Protein AF-A0AAD2CBR3-F1 (afdb_monomer_lite)

Secondary structure (DSSP, 8-state):
----------------------------------------------------------TT-TTTHHHHHHHHHHHHHHHHHHHHHHHHHHHHHHHHHHHHHHHHHHHHHHTPPPS---GGGS-TTT--HHHHHHHHHHHHHHHHHHHHHHHHHHHHHTTSPPPPGGG---TT----HHHHHHHHHHHHHHHHHHHHHHHHHHT-SSGGGS-TTT--HHHHHHHHHHHHHHHHHHHHHHHHHHHHHHTSPPPGGGS-SHHHHHHHHHHHHHHHHHHHHHHHHHSTT-----GGGSSS--HHHHHHHHHHHHHHHHHHHHHHHHHHHHHHHHHT-HHHH-TTSHHHHHHHHHHHHHHHHHHHHHHHHHHHHHHHS-S--HHHHHHHHHHHHHHTT-

pLDDT: mean 79.23, std 19.66, range [30.09, 97.0]

Foldseek 3Di:
DDDDDDDDDDDDDDDDDDDDDDDDDDDDDDDDDDDDPDDDDDDPDPDPDDDDDDDDDDPPPVVVVVVVLVQLVVLLVVLVVLLVVLVVVVVVVVVVVVVQVVQCVVCVVVVHHRLADDLLRPPPVNRFPVNVVCVVVVVLVVLVSVLSNLLSVVCNVVSRDHDDQLNSADPVRDRTPRNVVVCVVVVLVVLVVQLVVVCVVVVPPALLVDDPVSRHPRNVVVVVVVVLVVQVVVQVVVQVVVCVVVVHRDDSLVTDGPNNVVVVLVVLVVVLVVQLVVVCVVPPPNDDQDQLRGPDRTPVNVVVVVVVVSVVSVVVVVVVNVSSVVSSCVVPPCLVVPCPDPNNVVVVVVCCVVVVVVVVVVVVVVVVVVVPPDDDDVVVVVVVVVVVVVVVVD

Radius of gyration: 37.76 Å; chains: 1; bounding box: 101×83×114 Å

Structure (mmCIF, N/CA/C/O backbone):
data_AF-A0AAD2CBR3-F1
#
_entry.id   AF-A0AAD2CBR3-F1
#
loop_
_atom_site.group_PDB
_atom_site.id
_atom_site.type_symbol
_atom_site.label_atom_id
_atom_site.label_alt_id
_atom_site.label_comp_id
_atom_site.label_asym_id
_atom_site.label_entity_id
_atom_site.label_seq_id
_atom_site.pdbx_PDB_ins_code
_atom_site.Cartn_x
_atom_site.Cartn_y
_atom_site.Cartn_z
_atom_site.occupancy
_atom_site.B_iso_or_equiv
_atom_site.auth_seq_id
_atom_site.auth_comp_id
_atom_site.auth_asym_id
_atom_site.auth_atom_id
_atom_site.pdbx_PDB_model_num
ATOM 1 N N . MET A 1 1 ? 4.628 44.959 -31.482 1.00 37.91 1 MET A N 1
ATOM 2 C CA . MET A 1 1 ? 3.625 44.493 -30.502 1.00 37.91 1 MET A CA 1
ATOM 3 C C . MET A 1 1 ? 2.882 43.326 -31.123 1.00 37.91 1 MET A C 1
ATOM 5 O O . MET A 1 1 ? 2.024 43.542 -31.965 1.00 37.91 1 MET A O 1
ATOM 9 N N . GLN A 1 2 ? 3.308 42.104 -30.813 1.00 30.97 2 GLN A N 1
ATOM 10 C CA . GLN A 1 2 ? 2.724 40.869 -31.336 1.00 30.97 2 GLN A CA 1
ATOM 11 C C . GLN A 1 2 ? 2.149 40.081 -30.161 1.00 30.97 2 GLN A C 1
ATOM 13 O O . GLN A 1 2 ? 2.831 39.859 -29.163 1.00 30.97 2 GLN A O 1
ATOM 18 N N . LEU A 1 3 ? 0.871 39.740 -30.289 1.00 39.03 3 LEU A N 1
ATOM 19 C CA . LEU A 1 3 ? 0.086 38.937 -29.362 1.00 39.03 3 LEU A CA 1
ATOM 20 C C . LEU A 1 3 ? 0.432 37.456 -29.569 1.00 39.03 3 LEU A C 1
ATOM 22 O O . LEU A 1 3 ? 0.410 36.981 -30.704 1.00 39.03 3 LEU A O 1
ATOM 26 N N . LEU A 1 4 ? 0.707 36.733 -28.483 1.00 37.62 4 LEU A N 1
ATOM 27 C CA . LEU A 1 4 ? 0.728 35.269 -28.463 1.00 37.62 4 LEU A CA 1
ATOM 28 C C . LEU A 1 4 ? -0.470 34.752 -27.648 1.00 37.62 4 LEU A C 1
ATOM 30 O O . LEU A 1 4 ? -0.768 35.324 -26.596 1.00 37.62 4 LEU A O 1
ATOM 34 N N . PRO A 1 5 ? -1.164 33.697 -28.114 1.00 46.84 5 PRO A N 1
ATOM 35 C CA . PRO A 1 5 ? -2.354 33.178 -27.459 1.00 46.84 5 PRO A CA 1
ATOM 36 C C . PRO A 1 5 ? -2.032 32.161 -26.356 1.00 46.84 5 PRO A C 1
ATOM 38 O O . PRO A 1 5 ? -1.174 31.291 -26.491 1.00 46.84 5 PRO A O 1
ATOM 41 N N . TYR A 1 6 ? -2.813 32.261 -25.283 1.00 41.56 6 TYR A N 1
ATOM 42 C CA . TYR A 1 6 ? -2.994 31.263 -24.237 1.00 41.56 6 TYR A CA 1
ATOM 43 C C . TYR A 1 6 ? -3.746 30.032 -24.774 1.00 41.56 6 TYR A C 1
ATOM 45 O O . TYR A 1 6 ? -4.884 30.149 -25.214 1.00 41.56 6 TYR A O 1
ATOM 53 N N . SER A 1 7 ? -3.139 28.849 -24.685 1.00 35.38 7 SER A N 1
ATOM 54 C CA . SER A 1 7 ? -3.781 27.545 -24.417 1.00 35.38 7 SER A CA 1
ATOM 55 C C . SER A 1 7 ? -2.630 26.543 -24.246 1.00 35.38 7 SER A C 1
ATOM 57 O O . SER A 1 7 ? -1.682 26.559 -25.019 1.00 35.38 7 SER A O 1
ATOM 59 N N . ILE A 1 8 ? -2.527 25.764 -23.174 1.00 31.88 8 ILE A N 1
ATOM 60 C CA . ILE A 1 8 ? -3.244 24.508 -22.955 1.00 31.88 8 ILE A CA 1
ATOM 61 C C . ILE A 1 8 ? -3.096 24.188 -21.459 1.00 31.88 8 ILE A C 1
ATOM 63 O O . ILE A 1 8 ? -1.994 23.950 -20.967 1.00 31.88 8 ILE A O 1
ATOM 67 N N . VAL A 1 9 ? -4.215 24.176 -20.737 1.00 33.16 9 VAL A N 1
ATOM 68 C CA . VAL A 1 9 ? -4.316 23.602 -19.393 1.00 33.16 9 VAL A CA 1
ATOM 69 C C . VAL A 1 9 ? -4.487 22.096 -19.579 1.00 33.16 9 VAL A C 1
ATOM 71 O O . VAL A 1 9 ? -5.528 21.644 -20.050 1.00 33.16 9 VAL A O 1
ATOM 74 N N . ARG A 1 10 ? -3.447 21.314 -19.271 1.00 35.28 10 ARG A N 1
ATOM 75 C CA . ARG A 1 10 ? -3.539 19.851 -19.188 1.00 35.28 10 ARG A CA 1
ATOM 76 C C . ARG A 1 10 ? -4.045 19.465 -17.803 1.00 35.28 10 ARG A C 1
ATOM 78 O O . ARG A 1 10 ? -3.357 19.655 -16.806 1.00 35.28 10 ARG A O 1
ATOM 85 N N . THR A 1 11 ? -5.242 18.901 -17.776 1.00 35.56 11 THR A N 1
ATOM 86 C CA . THR A 1 11 ? -5.779 18.092 -16.687 1.00 35.56 11 THR A CA 1
ATOM 87 C C . THR A 1 11 ? -5.004 16.771 -16.615 1.00 35.56 11 THR A C 1
ATOM 89 O O . THR A 1 11 ? -4.927 16.029 -17.592 1.00 35.56 11 THR A O 1
ATOM 92 N N . LEU A 1 12 ? -4.399 16.482 -15.463 1.00 34.00 12 LEU A N 1
ATOM 93 C CA . LEU A 1 12 ? -3.826 15.176 -15.128 1.00 34.00 12 LEU A CA 1
ATOM 94 C C . LEU A 1 12 ? -4.754 14.497 -14.110 1.00 34.00 12 LEU A C 1
ATOM 96 O O . LEU A 1 12 ? -5.043 15.111 -13.081 1.00 34.00 12 LEU A O 1
ATOM 100 N N . PRO A 1 13 ? -5.229 13.264 -14.353 1.00 42.28 13 PRO A N 1
ATOM 101 C CA . PRO A 1 13 ? -5.918 12.497 -13.330 1.00 42.28 13 PRO A CA 1
ATOM 102 C C . PRO A 1 13 ? -4.909 11.932 -12.321 1.00 42.28 13 PRO A C 1
ATOM 104 O O . PRO A 1 13 ? -3.891 11.343 -12.686 1.00 42.28 13 PRO A O 1
ATOM 107 N N . LEU A 1 14 ? -5.227 12.118 -11.040 1.00 36.12 14 LEU A N 1
ATOM 108 C CA . LEU A 1 14 ? -4.605 11.471 -9.887 1.00 36.12 14 LEU A CA 1
ATOM 109 C C . LEU A 1 14 ? -4.798 9.949 -9.989 1.00 36.12 14 LEU A C 1
ATOM 111 O O . LEU A 1 14 ? -5.844 9.422 -9.618 1.00 36.12 14 LEU A O 1
ATOM 115 N N . LEU A 1 15 ? -3.792 9.243 -10.503 1.00 34.25 15 LEU A N 1
ATOM 116 C CA . LEU A 1 15 ? -3.688 7.789 -10.403 1.00 34.25 15 LEU A CA 1
ATOM 117 C C . LEU A 1 15 ? -2.983 7.439 -9.091 1.00 34.25 15 LEU A C 1
ATOM 119 O O . LEU A 1 15 ? -1.818 7.774 -8.880 1.00 34.25 15 LEU A O 1
ATOM 123 N N . GLY A 1 16 ? -3.740 6.799 -8.200 1.00 30.86 16 GLY A N 1
ATOM 124 C CA . GLY A 1 16 ? -3.269 6.279 -6.926 1.00 30.86 16 GLY A CA 1
ATOM 125 C C . GLY A 1 16 ? -2.143 5.265 -7.112 1.00 30.86 16 GLY A C 1
ATOM 126 O O . GLY A 1 16 ? -2.233 4.334 -7.911 1.00 30.86 16 GLY A O 1
ATOM 127 N N . VAL A 1 17 ? -1.077 5.465 -6.347 1.00 32.50 17 VAL A N 1
ATOM 128 C CA . VAL A 1 17 ? 0.076 4.574 -6.249 1.00 32.50 17 VAL A CA 1
ATOM 129 C C . VAL A 1 17 ? -0.346 3.320 -5.480 1.00 32.50 17 VAL A C 1
ATOM 131 O O . VAL A 1 17 ? -0.472 3.342 -4.259 1.00 32.50 17 VAL A O 1
ATOM 134 N N . VAL A 1 18 ? -0.565 2.216 -6.196 1.00 34.53 18 VAL A N 1
ATOM 135 C CA . VAL A 1 18 ? -0.628 0.872 -5.610 1.00 34.53 18 VAL A CA 1
ATOM 136 C C . VAL A 1 18 ? 0.806 0.354 -5.508 1.00 34.53 18 VAL A C 1
ATOM 138 O O . VAL A 1 18 ? 1.436 0.026 -6.511 1.00 34.53 18 VAL A O 1
ATOM 141 N N . CYS A 1 19 ? 1.339 0.309 -4.288 1.00 30.09 19 CYS A N 1
ATOM 142 C CA . CYS A 1 19 ? 2.607 -0.344 -3.972 1.00 30.09 19 CYS A CA 1
ATOM 143 C C . CYS A 1 19 ? 2.519 -1.852 -4.261 1.00 30.09 19 CYS A C 1
ATOM 145 O O . CYS A 1 19 ? 1.949 -2.603 -3.473 1.00 30.09 19 CYS A O 1
ATOM 147 N N . THR A 1 20 ? 3.129 -2.318 -5.350 1.00 34.66 20 THR A N 1
ATOM 148 C CA . THR A 1 20 ? 3.431 -3.742 -5.544 1.00 34.66 20 THR A CA 1
ATOM 149 C C . THR A 1 20 ? 4.800 -4.057 -4.951 1.00 34.66 20 THR A C 1
ATOM 151 O O . THR A 1 20 ? 5.828 -3.575 -5.430 1.00 34.66 20 THR A O 1
ATOM 154 N N . ALA A 1 21 ? 4.808 -4.869 -3.895 1.00 35.34 21 ALA A N 1
ATOM 155 C CA . ALA A 1 21 ? 6.010 -5.435 -3.306 1.00 35.34 21 ALA A CA 1
ATOM 156 C C . ALA A 1 21 ? 6.720 -6.368 -4.304 1.00 35.34 21 ALA A C 1
ATOM 158 O O . ALA A 1 21 ? 6.111 -7.253 -4.903 1.00 35.34 21 ALA A O 1
ATOM 159 N N . PHE A 1 22 ? 8.027 -6.161 -4.451 1.00 31.77 22 PHE A N 1
ATOM 160 C CA . PHE A 1 22 ? 8.951 -7.026 -5.174 1.00 31.77 22 PHE A CA 1
ATOM 161 C C . PHE A 1 22 ? 8.968 -8.437 -4.563 1.00 31.77 22 PHE A C 1
ATOM 163 O O . PHE A 1 22 ? 9.294 -8.605 -3.387 1.00 31.77 22 PHE A O 1
ATOM 170 N N . HIS A 1 23 ? 8.710 -9.456 -5.383 1.00 35.72 23 HIS A N 1
ATOM 171 C CA . HIS A 1 23 ? 9.095 -10.835 -5.092 1.00 35.72 23 HIS A CA 1
ATOM 172 C C . HIS A 1 23 ? 9.906 -11.377 -6.270 1.00 35.72 23 HIS A C 1
ATOM 174 O O . HIS A 1 23 ? 9.443 -11.418 -7.407 1.00 35.72 23 HIS A O 1
ATOM 180 N N . ASN A 1 24 ? 11.154 -11.728 -5.982 1.00 41.31 24 ASN A N 1
ATOM 181 C CA . ASN A 1 24 ? 12.119 -12.318 -6.898 1.00 41.31 24 ASN A CA 1
ATOM 182 C C . ASN A 1 24 ? 12.031 -13.848 -6.783 1.00 41.31 24 ASN A C 1
ATOM 184 O O . ASN A 1 24 ? 12.126 -14.345 -5.660 1.00 41.31 24 ASN A O 1
ATOM 188 N N . PRO A 1 25 ? 11.929 -14.601 -7.892 1.00 46.56 25 PRO A N 1
ATOM 189 C CA . PRO A 1 25 ? 12.346 -15.990 -7.872 1.00 46.56 25 PRO A CA 1
ATOM 190 C C . PRO A 1 25 ? 13.328 -16.280 -9.012 1.00 46.56 25 PRO A C 1
ATOM 192 O O . PRO A 1 25 ? 12.953 -16.440 -10.172 1.00 46.56 25 PRO A O 1
ATOM 195 N N . GLN A 1 26 ? 14.599 -16.444 -8.656 1.00 40.50 26 GLN A N 1
ATOM 196 C CA . GLN A 1 26 ? 15.466 -17.383 -9.355 1.00 40.50 26 GLN A CA 1
ATOM 197 C C . GLN A 1 26 ? 15.558 -18.636 -8.495 1.00 40.50 26 GLN A C 1
ATOM 199 O O . GLN A 1 26 ? 16.113 -18.569 -7.409 1.00 40.50 26 GLN A O 1
ATOM 204 N N . HIS A 1 27 ? 14.991 -19.745 -8.966 1.00 36.53 27 HIS A N 1
ATOM 205 C CA . HIS A 1 27 ? 15.589 -21.080 -8.894 1.00 36.53 27 HIS A CA 1
ATOM 206 C C . HIS A 1 27 ? 14.714 -22.062 -9.685 1.00 36.53 27 HIS A C 1
ATOM 208 O O . HIS A 1 27 ? 13.575 -22.351 -9.329 1.00 36.53 27 HIS A O 1
ATOM 214 N N . HIS A 1 28 ? 15.272 -22.565 -10.787 1.00 37.56 28 HIS A N 1
ATOM 215 C CA . HIS A 1 28 ? 14.756 -23.718 -11.511 1.00 37.56 28 HIS A CA 1
ATOM 216 C C . HIS A 1 28 ? 14.925 -24.982 -10.660 1.00 37.56 28 HIS A C 1
ATOM 218 O O . HIS A 1 28 ? 16.032 -25.298 -10.229 1.00 37.56 28 HIS A O 1
ATOM 224 N N . GLY A 1 29 ? 13.837 -25.726 -10.482 1.00 30.75 29 GLY A N 1
ATOM 225 C CA . GLY A 1 29 ? 13.827 -27.069 -9.916 1.00 30.75 29 GLY A CA 1
ATOM 226 C C . GLY A 1 29 ? 12.632 -27.830 -10.472 1.00 30.75 29 GLY A C 1
ATOM 227 O O . GLY A 1 29 ? 11.498 -27.593 -10.072 1.00 30.75 29 GLY A O 1
ATOM 228 N N . ILE A 1 30 ? 12.903 -28.687 -11.452 1.00 41.38 30 ILE A N 1
ATOM 229 C CA . ILE A 1 30 ? 11.957 -29.600 -12.094 1.00 41.38 30 ILE A CA 1
ATOM 230 C C . ILE A 1 30 ? 11.392 -30.539 -11.021 1.00 41.38 30 ILE A C 1
ATOM 232 O O . ILE A 1 30 ? 12.150 -31.323 -10.457 1.00 41.38 30 ILE A O 1
ATOM 236 N N . TYR A 1 31 ? 10.078 -30.500 -10.781 1.00 35.56 31 TYR A N 1
ATOM 237 C CA . TYR A 1 31 ? 9.376 -31.586 -10.102 1.00 35.56 31 TYR A CA 1
ATOM 238 C C . TYR A 1 31 ? 8.116 -31.998 -10.855 1.00 35.56 31 TYR A C 1
ATOM 240 O O . TYR A 1 31 ? 7.362 -31.198 -11.404 1.00 35.56 31 TYR A O 1
ATOM 248 N N . HIS A 1 32 ? 7.993 -33.314 -10.884 1.00 32.28 32 HIS A N 1
A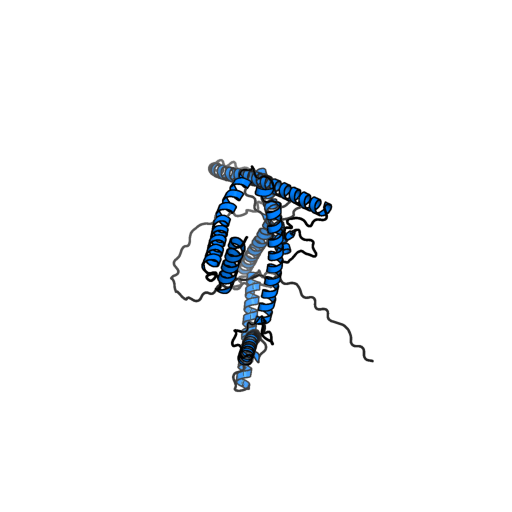TOM 249 C CA . HIS A 1 32 ? 7.022 -34.169 -11.527 1.00 32.28 32 HIS A CA 1
ATOM 250 C C . HIS A 1 32 ? 5.579 -33.769 -11.190 1.00 32.28 32 HIS A C 1
ATOM 252 O O . HIS A 1 32 ? 5.210 -33.663 -10.023 1.00 32.28 32 HIS A O 1
ATOM 258 N N . VAL A 1 33 ? 4.747 -33.611 -12.220 1.00 36.34 33 VAL A N 1
ATOM 259 C CA . VAL A 1 33 ? 3.290 -33.546 -12.077 1.00 36.34 33 VAL A CA 1
ATOM 260 C C . VAL A 1 33 ? 2.805 -34.961 -11.758 1.00 36.34 33 VAL A C 1
ATOM 262 O O . VAL A 1 33 ? 3.005 -35.881 -12.552 1.00 36.34 33 VAL A O 1
ATOM 265 N N . GLN A 1 34 ? 2.201 -35.140 -10.587 1.00 35.31 34 GLN A N 1
ATOM 266 C CA . GLN A 1 34 ? 1.338 -36.274 -10.280 1.00 35.31 34 GLN A CA 1
ATOM 267 C C . GLN A 1 34 ? 0.008 -35.745 -9.750 1.00 35.31 34 GLN A C 1
ATOM 269 O O . GLN A 1 34 ? -0.054 -34.778 -8.992 1.00 35.31 34 GLN A O 1
ATOM 274 N N . GLU A 1 35 ? -1.048 -36.371 -10.251 1.00 41.59 35 GLU A N 1
ATOM 275 C CA . GLU A 1 35 ? -2.450 -36.050 -10.059 1.00 41.59 35 GLU A CA 1
ATOM 276 C C . GLU A 1 35 ? -2.852 -35.993 -8.585 1.00 41.59 35 GLU A C 1
ATOM 278 O O . GLU A 1 35 ? -2.696 -36.969 -7.857 1.00 41.59 35 GLU A O 1
ATOM 283 N N . ILE A 1 36 ? -3.523 -34.910 -8.187 1.00 35.94 36 ILE A N 1
ATOM 284 C CA . ILE A 1 36 ? -4.562 -34.973 -7.155 1.00 35.94 36 ILE A CA 1
ATOM 285 C C . ILE A 1 36 ? -5.790 -34.243 -7.697 1.00 35.94 36 ILE A C 1
ATOM 287 O O . ILE A 1 36 ? -6.058 -33.078 -7.418 1.00 35.94 36 ILE A O 1
ATOM 291 N N . SER A 1 37 ? -6.535 -34.969 -8.526 1.00 35.78 37 SER A N 1
ATOM 292 C CA . SER A 1 37 ? -7.955 -34.720 -8.738 1.00 35.78 37 SER A CA 1
ATOM 293 C C . SER A 1 37 ? -8.704 -35.382 -7.587 1.00 35.78 37 SER A C 1
ATOM 295 O O . SER A 1 37 ? -8.574 -36.594 -7.432 1.00 35.78 37 SER A O 1
ATOM 297 N N . ARG A 1 38 ? -9.485 -34.592 -6.834 1.00 37.72 38 ARG A N 1
ATOM 298 C CA . ARG A 1 38 ? -10.633 -34.941 -5.959 1.00 37.72 38 ARG A CA 1
ATOM 299 C C . ARG A 1 38 ? -10.531 -34.212 -4.620 1.00 37.72 38 ARG A C 1
ATOM 301 O O . ARG A 1 38 ? -9.840 -34.672 -3.727 1.00 37.72 38 ARG A O 1
ATOM 308 N N . LEU A 1 39 ? -11.291 -33.124 -4.491 1.00 32.59 39 LEU A N 1
ATOM 309 C CA . LEU A 1 39 ? -12.089 -32.791 -3.304 1.00 32.59 39 LEU A CA 1
ATOM 310 C C . LEU A 1 39 ? -13.099 -31.700 -3.699 1.00 32.59 39 LEU A C 1
ATOM 312 O O . LEU A 1 39 ? -12.848 -30.503 -3.651 1.00 32.59 39 LEU A O 1
ATOM 316 N N . THR A 1 40 ? -14.214 -32.199 -4.225 1.00 34.09 40 THR A N 1
ATOM 317 C CA . THR A 1 40 ? -15.594 -31.723 -4.060 1.00 34.09 40 THR A CA 1
ATOM 318 C C . THR A 1 40 ? -15.800 -30.366 -3.370 1.00 34.09 40 THR A C 1
ATOM 320 O O . THR A 1 40 ? -15.773 -30.267 -2.144 1.00 34.09 40 THR A O 1
ATOM 323 N N . SER A 1 41 ? -16.162 -29.355 -4.156 1.00 34.62 41 SER A N 1
ATOM 324 C CA . SER A 1 41 ? -17.040 -28.269 -3.719 1.00 34.62 41 SER A CA 1
ATOM 325 C C . SER A 1 41 ? -18.504 -28.712 -3.882 1.00 34.62 41 SER A C 1
ATOM 327 O O . SER A 1 41 ? -18.844 -29.291 -4.918 1.00 34.62 41 SER A O 1
ATOM 329 N N . PRO A 1 42 ? -19.401 -28.474 -2.907 1.00 41.31 42 PRO A N 1
ATOM 330 C CA . PRO A 1 42 ? -20.825 -28.632 -3.146 1.00 41.31 42 PRO A CA 1
ATOM 331 C C . PRO A 1 42 ? -21.302 -27.462 -4.012 1.00 41.31 42 PRO A C 1
ATOM 333 O O . PRO A 1 42 ? -21.298 -26.301 -3.608 1.00 41.31 42 PRO A O 1
ATOM 336 N N . THR A 1 43 ? -21.687 -27.786 -5.240 1.00 33.66 43 THR A N 1
ATOM 337 C CA . THR A 1 43 ? -22.437 -26.920 -6.142 1.00 33.66 43 THR A CA 1
ATOM 338 C C . THR A 1 43 ? -23.815 -26.637 -5.550 1.00 33.66 43 THR A C 1
ATOM 340 O O . THR A 1 43 ? -24.715 -27.466 -5.656 1.00 33.66 43 THR A O 1
ATOM 343 N N . THR A 1 44 ? -24.007 -25.453 -4.976 1.00 36.62 44 THR A N 1
ATOM 344 C CA . THR A 1 44 ? -25.346 -24.878 -4.816 1.00 36.62 44 THR A CA 1
ATOM 345 C C . THR A 1 44 ? -25.739 -24.273 -6.161 1.00 36.62 44 THR A C 1
ATOM 347 O O . THR A 1 44 ? -25.410 -23.131 -6.478 1.00 36.62 44 THR A O 1
ATOM 350 N N . SER A 1 45 ? -26.369 -25.078 -7.013 1.00 34.47 45 SER A N 1
ATOM 351 C CA . SER A 1 45 ? -27.028 -24.600 -8.224 1.00 34.47 45 SER A CA 1
ATOM 352 C C . SER A 1 45 ? -28.258 -23.782 -7.830 1.00 34.47 45 SER A C 1
ATOM 354 O O . SER A 1 45 ? -29.221 -24.323 -7.289 1.00 34.47 45 SER A O 1
ATOM 356 N N . LEU A 1 46 ? -28.216 -22.479 -8.107 1.00 35.53 46 LEU A N 1
ATOM 357 C CA . LEU A 1 46 ? -29.388 -21.609 -8.155 1.00 35.53 46 LEU A CA 1
ATOM 358 C C . LEU A 1 46 ? -30.306 -22.104 -9.282 1.00 35.53 46 LEU A C 1
ATOM 360 O O . LEU A 1 46 ? -30.073 -21.811 -10.454 1.00 35.53 46 LEU A O 1
ATOM 364 N N . ASN A 1 47 ? -31.330 -22.874 -8.919 1.00 34.84 47 ASN A N 1
ATOM 365 C CA . ASN A 1 47 ? -32.481 -23.101 -9.781 1.00 34.84 47 ASN A CA 1
ATOM 366 C C . ASN A 1 47 ? -33.380 -21.868 -9.692 1.00 34.84 47 ASN A C 1
ATOM 368 O O . ASN A 1 47 ? -33.952 -21.564 -8.646 1.00 34.84 47 ASN A O 1
ATOM 372 N N . LEU A 1 48 ? -33.465 -21.152 -10.811 1.00 38.56 48 LEU A N 1
ATOM 373 C CA . LEU A 1 48 ? -34.465 -20.131 -11.070 1.00 38.56 48 LEU A CA 1
ATOM 374 C C . LEU A 1 48 ? -35.816 -20.851 -11.182 1.00 38.56 48 LEU A C 1
ATOM 376 O O . LEU A 1 48 ? -36.095 -21.507 -12.183 1.00 38.56 48 LEU A O 1
ATOM 380 N N . ALA A 1 49 ? -36.601 -20.808 -10.108 1.00 36.09 49 ALA A N 1
ATOM 381 C CA . ALA A 1 49 ? -37.909 -21.437 -10.041 1.00 36.09 49 ALA A CA 1
ATOM 382 C C . ALA A 1 49 ? -38.916 -20.650 -10.888 1.00 36.09 49 ALA A C 1
ATOM 384 O O . ALA A 1 49 ? -39.329 -19.547 -10.531 1.00 36.09 49 ALA A O 1
ATOM 385 N N . THR A 1 50 ? -39.323 -21.246 -12.005 1.00 36.06 50 THR A N 1
ATOM 386 C CA . THR A 1 50 ? -40.645 -21.028 -12.586 1.00 36.06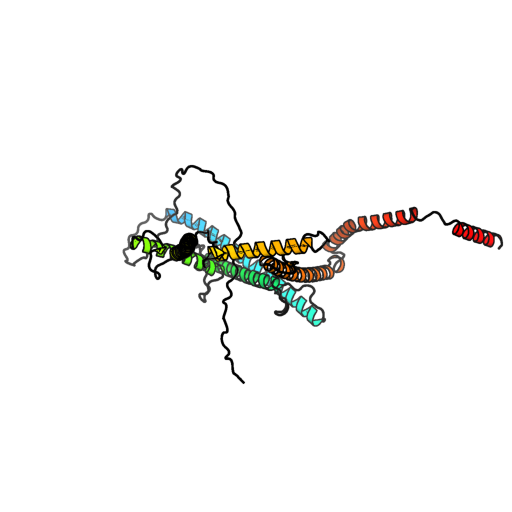 50 THR A CA 1
ATOM 387 C C . THR A 1 50 ? -41.641 -21.755 -11.685 1.00 36.06 50 THR A C 1
ATOM 389 O O . THR A 1 50 ? -41.501 -22.953 -11.445 1.00 36.06 50 THR A O 1
ATOM 392 N N . GLN A 1 51 ? -42.582 -21.006 -11.111 1.00 40.84 51 GLN A N 1
ATOM 393 C CA . GLN A 1 51 ? -43.711 -21.549 -10.367 1.00 40.84 51 GLN A CA 1
ATOM 394 C C . GLN A 1 51 ? -44.579 -22.375 -11.314 1.00 40.84 51 GLN A C 1
ATOM 396 O O . GLN A 1 51 ? -45.153 -21.812 -12.236 1.00 40.84 51 GLN A O 1
ATOM 401 N N . ASP A 1 52 ? -44.705 -23.667 -11.035 1.00 34.53 52 ASP A N 1
ATOM 402 C CA . ASP A 1 52 ? -45.922 -24.417 -11.321 1.00 34.53 52 ASP A CA 1
ATOM 403 C C . ASP A 1 52 ? -46.188 -25.349 -10.139 1.00 34.53 52 ASP A C 1
ATOM 405 O O . ASP A 1 52 ? -45.374 -26.188 -9.749 1.00 34.53 52 ASP A O 1
ATOM 409 N N . SER A 1 53 ? -47.330 -25.106 -9.512 1.00 48.78 53 SER A N 1
ATOM 410 C CA . SER A 1 53 ? -47.876 -25.831 -8.379 1.00 48.78 53 SER A CA 1
ATOM 411 C C . SER A 1 53 ? -48.238 -27.260 -8.775 1.00 48.78 53 SER A C 1
ATOM 413 O O . SER A 1 53 ? -49.146 -27.472 -9.578 1.00 48.78 53 SER A O 1
ATOM 415 N N . SER A 1 54 ? -47.596 -28.242 -8.150 1.00 39.66 54 SER A N 1
ATOM 416 C CA . SER A 1 54 ? -48.210 -29.551 -7.939 1.00 39.66 54 SER A CA 1
ATOM 417 C C . SER A 1 54 ? -47.763 -30.098 -6.588 1.00 39.66 54 SER A C 1
ATOM 419 O O . SER A 1 54 ? -46.579 -30.325 -6.347 1.00 39.66 54 SER A O 1
ATOM 421 N N . ASP A 1 55 ? -48.743 -30.223 -5.696 1.00 49.12 55 ASP A N 1
ATOM 422 C CA . ASP A 1 55 ? -48.631 -30.873 -4.399 1.00 49.12 55 ASP A CA 1
ATOM 423 C C . ASP A 1 55 ? -48.226 -32.336 -4.598 1.00 49.12 55 ASP A C 1
ATOM 425 O O . ASP A 1 55 ? -48.977 -33.146 -5.145 1.00 49.12 55 ASP A O 1
ATOM 429 N N . SER A 1 56 ? -47.032 -32.679 -4.130 1.00 45.28 56 SER A N 1
ATOM 430 C CA . SER A 1 56 ? -46.656 -34.059 -3.853 1.00 45.28 56 SER A CA 1
ATOM 431 C C . SER A 1 56 ? -45.924 -34.093 -2.517 1.00 45.28 56 SER A C 1
ATOM 433 O O . SER A 1 56 ? -44.731 -33.787 -2.439 1.00 45.28 56 SER A O 1
ATOM 435 N N . ASP A 1 57 ? -46.672 -34.438 -1.471 1.00 47.50 57 ASP A N 1
ATOM 436 C CA . ASP A 1 57 ? -46.174 -34.722 -0.130 1.00 47.50 57 ASP A CA 1
ATOM 437 C C . ASP A 1 57 ? -45.161 -35.869 -0.187 1.00 47.50 57 ASP A C 1
ATOM 439 O O . ASP A 1 57 ? -45.516 -37.036 -0.361 1.00 47.50 57 ASP A O 1
ATOM 443 N N . ASN A 1 58 ? -43.882 -35.525 -0.055 1.00 46.47 58 ASN A N 1
ATOM 444 C CA . ASN A 1 58 ? -42.784 -36.480 -0.016 1.00 46.47 58 ASN A CA 1
ATOM 445 C C . ASN A 1 58 ? -42.118 -36.406 1.377 1.00 46.47 58 ASN A C 1
ATOM 447 O O . ASN A 1 58 ? -41.346 -35.477 1.628 1.00 46.47 58 ASN A O 1
ATOM 451 N N . PRO A 1 59 ? -42.413 -37.332 2.312 1.00 49.50 59 PRO A N 1
ATOM 452 C CA . PRO A 1 59 ? -42.005 -37.225 3.719 1.00 49.50 59 PRO A CA 1
ATOM 453 C C . PRO A 1 59 ? -40.555 -37.664 4.025 1.00 49.50 59 PRO A C 1
ATOM 455 O O . PRO A 1 59 ? -40.215 -37.900 5.182 1.00 49.50 59 PRO A O 1
ATOM 458 N N . GLU A 1 60 ? -39.662 -37.778 3.036 1.00 47.25 60 GLU A N 1
ATOM 459 C CA . GLU A 1 60 ? -38.321 -38.358 3.256 1.00 47.25 60 GLU A CA 1
ATOM 460 C C . GLU A 1 60 ? -37.170 -37.355 3.476 1.00 47.25 60 GLU A C 1
ATOM 462 O O . GLU A 1 60 ? -36.033 -37.778 3.686 1.00 47.25 60 GLU A O 1
ATOM 467 N N . ASN A 1 61 ? -37.414 -36.038 3.510 1.00 48.59 61 ASN A N 1
ATOM 468 C CA . ASN A 1 61 ? -36.319 -35.053 3.603 1.00 48.59 61 ASN A CA 1
ATOM 469 C C . ASN A 1 61 ? -35.998 -34.533 5.024 1.00 48.59 61 ASN A C 1
ATOM 471 O O . ASN A 1 61 ? -35.106 -33.699 5.192 1.00 48.59 61 ASN A O 1
ATOM 475 N N . ASP A 1 62 ? -36.658 -35.048 6.066 1.00 49.66 62 ASP A N 1
ATOM 476 C CA . ASP A 1 62 ? -36.538 -34.515 7.436 1.00 49.66 62 ASP A CA 1
ATOM 477 C C . ASP A 1 62 ? -35.248 -34.893 8.182 1.00 49.66 62 ASP A C 1
ATOM 479 O O . ASP A 1 62 ? -34.935 -34.315 9.219 1.00 49.66 62 ASP A O 1
ATOM 483 N N . LYS A 1 63 ? -34.425 -35.805 7.655 1.00 50.91 63 LYS A N 1
ATOM 484 C CA . LYS A 1 63 ? -33.175 -36.203 8.336 1.00 50.91 63 LYS A CA 1
ATOM 485 C C . LYS A 1 63 ? -31.985 -35.272 8.069 1.00 50.91 63 LYS A C 1
ATOM 487 O O . LYS A 1 63 ? -30.977 -35.365 8.764 1.00 50.91 63 LYS A O 1
ATOM 492 N N . ASN A 1 64 ? -32.098 -34.344 7.113 1.00 50.25 64 ASN A N 1
ATOM 493 C CA . ASN A 1 64 ? -31.057 -33.345 6.823 1.00 50.25 64 ASN A CA 1
ATOM 494 C C . ASN A 1 64 ? -31.299 -31.979 7.500 1.00 50.25 64 ASN A C 1
ATOM 496 O O . ASN A 1 64 ? -30.406 -31.126 7.487 1.00 50.25 64 ASN A O 1
ATOM 500 N N . SER A 1 65 ? -32.467 -31.755 8.115 1.00 51.31 65 SER A N 1
ATOM 501 C CA . SER A 1 65 ? -32.810 -30.488 8.782 1.00 51.31 65 SER A CA 1
ATOM 502 C C . SER A 1 65 ? -32.216 -30.376 10.198 1.00 51.31 65 SER A C 1
ATOM 504 O O . SER A 1 65 ? -31.837 -29.279 10.622 1.00 51.31 65 SER A O 1
ATOM 506 N N . GLU A 1 66 ? -32.010 -31.498 10.901 1.00 52.69 66 GLU A N 1
ATOM 507 C CA . GLU A 1 66 ? -31.434 -31.502 12.257 1.00 52.69 66 GLU A CA 1
ATOM 508 C C . GLU A 1 66 ? -29.976 -31.007 12.285 1.00 52.69 66 GLU A C 1
ATOM 510 O O . GLU A 1 66 ? -29.589 -30.238 13.170 1.00 52.69 66 GLU A O 1
ATOM 515 N N . GLY A 1 67 ? -29.172 -31.353 11.272 1.00 55.69 67 GLY A N 1
ATOM 516 C CA . GLY A 1 67 ? -27.785 -30.886 11.147 1.00 55.69 67 GLY A CA 1
ATOM 517 C C . GLY A 1 67 ? -27.658 -29.393 10.804 1.00 55.69 67 GLY A C 1
ATOM 518 O O . GLY A 1 67 ? -26.693 -28.740 11.214 1.00 55.69 67 GLY A O 1
ATOM 519 N N . MET A 1 68 ? -28.640 -28.829 10.089 1.00 54.72 68 MET A N 1
ATOM 520 C CA . MET A 1 68 ? -28.705 -27.393 9.784 1.00 54.72 68 MET A CA 1
ATOM 521 C C . MET A 1 68 ? -29.107 -26.568 11.012 1.00 54.72 68 MET A C 1
ATOM 523 O O . MET A 1 68 ? -28.520 -25.515 11.265 1.00 54.72 68 MET A O 1
ATOM 527 N N . GLY A 1 69 ? -30.026 -27.079 11.838 1.00 60.81 69 GLY A N 1
ATOM 528 C CA . GLY A 1 69 ? -30.451 -26.410 13.069 1.00 60.81 69 GLY A CA 1
ATOM 529 C C . GLY A 1 69 ? -29.312 -26.189 14.073 1.00 60.81 69 GLY A C 1
ATOM 530 O O . GLY A 1 69 ? -29.263 -25.149 14.729 1.00 60.81 69 GLY A O 1
ATOM 531 N N . VAL A 1 70 ? -28.356 -27.120 14.174 1.00 70.25 70 VAL A N 1
ATOM 532 C CA . VAL A 1 70 ? -27.200 -26.984 15.084 1.00 70.25 70 VAL A CA 1
ATOM 533 C C . VAL A 1 70 ? -26.216 -25.914 14.594 1.00 70.25 70 VAL A C 1
ATOM 535 O O . VAL A 1 70 ? -25.738 -25.109 15.396 1.00 70.25 70 VAL A O 1
ATOM 538 N N . LYS A 1 71 ? -25.951 -25.847 13.281 1.00 73.31 71 LYS A N 1
ATOM 539 C CA . LYS A 1 71 ? -25.057 -24.832 12.692 1.00 73.31 71 LYS A CA 1
ATOM 540 C C . LYS A 1 71 ? -25.645 -23.424 12.799 1.00 73.31 71 LYS A C 1
ATOM 542 O O . LYS A 1 71 ? -24.939 -22.498 13.197 1.00 73.31 71 LYS A O 1
ATOM 547 N N . ASN A 1 72 ? -26.946 -23.282 12.551 1.00 79.50 72 ASN A N 1
ATOM 548 C CA . ASN A 1 72 ? -27.640 -21.996 12.648 1.00 79.50 72 ASN A CA 1
ATOM 549 C C . ASN A 1 72 ? -27.709 -21.496 14.098 1.00 79.50 72 ASN A C 1
ATOM 551 O O . ASN A 1 72 ? -27.534 -20.306 14.343 1.00 79.50 72 ASN A O 1
ATOM 555 N N . LYS A 1 73 ? -27.859 -22.394 15.086 1.00 85.44 73 LYS A N 1
ATOM 556 C CA . LYS A 1 73 ? -27.761 -22.038 16.515 1.00 85.44 73 LYS A CA 1
ATOM 557 C C . LYS A 1 73 ? -26.374 -21.500 16.889 1.00 85.44 73 LYS A C 1
ATOM 559 O O . LYS A 1 73 ? -26.284 -20.558 17.677 1.00 85.44 73 LYS A O 1
ATOM 564 N N . GLY A 1 74 ? -25.309 -22.071 16.321 1.00 88.06 74 GLY A N 1
ATOM 565 C CA . GLY A 1 74 ? -23.937 -21.585 16.497 1.00 88.06 74 GLY A CA 1
ATOM 566 C C . GLY A 1 74 ? -23.742 -20.178 15.930 1.00 88.06 74 GLY A C 1
ATOM 567 O O . GLY A 1 74 ? -23.305 -19.284 16.654 1.00 88.06 74 GLY A O 1
ATOM 568 N N . LEU A 1 75 ? -24.139 -19.964 14.670 1.00 88.06 75 LEU A N 1
ATOM 569 C CA . LEU A 1 75 ? -24.083 -18.650 14.016 1.00 88.06 75 LEU A CA 1
ATOM 570 C C . LEU A 1 75 ? -24.927 -17.604 14.746 1.00 88.06 75 LEU A C 1
ATOM 572 O O . LEU A 1 75 ? -24.461 -16.492 14.964 1.00 88.06 75 LEU A O 1
ATOM 576 N N . LEU A 1 76 ? -26.127 -17.968 15.197 1.00 90.19 76 LEU A N 1
ATOM 577 C CA . LEU A 1 76 ? -26.999 -17.083 15.965 1.00 90.19 76 LEU A CA 1
ATOM 578 C C . LEU A 1 76 ? -26.366 -16.668 17.298 1.00 90.19 76 LEU A C 1
ATOM 580 O O . LEU A 1 76 ? -26.457 -15.503 17.682 1.00 90.19 76 LEU A O 1
ATOM 584 N N . ARG A 1 77 ? -25.706 -17.591 1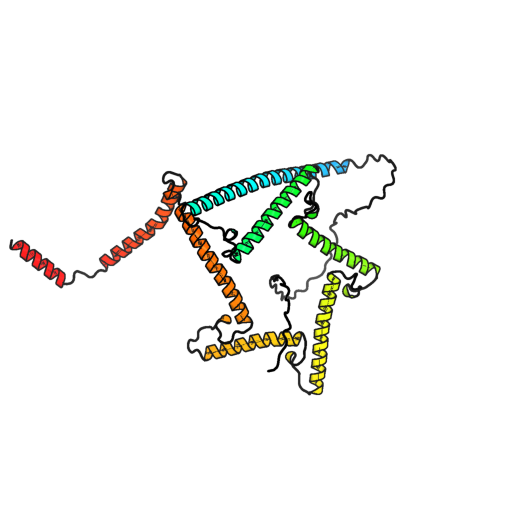8.009 1.00 91.69 77 ARG A N 1
ATOM 585 C CA . ARG A 1 77 ? -25.001 -17.263 19.256 1.00 91.69 77 ARG A CA 1
ATOM 586 C C . ARG A 1 77 ? -23.807 -16.344 19.002 1.00 91.69 77 ARG A C 1
ATOM 588 O O . ARG A 1 77 ? -23.620 -15.396 19.755 1.00 91.69 77 ARG A O 1
ATOM 595 N N . LEU A 1 78 ? -23.033 -16.602 17.948 1.00 92.50 78 LEU A N 1
ATOM 596 C CA . LEU A 1 78 ? -21.909 -15.748 17.557 1.00 92.50 78 LEU A CA 1
ATOM 597 C C . LEU A 1 78 ? -22.376 -14.353 17.134 1.00 92.50 78 LEU A C 1
ATOM 599 O O . LEU A 1 78 ? -21.782 -13.372 17.558 1.00 92.50 78 LEU A O 1
ATOM 603 N N . ALA A 1 79 ? -23.465 -14.255 16.371 1.00 91.38 79 ALA A N 1
ATOM 604 C CA . ALA A 1 79 ? -24.034 -12.977 15.962 1.00 91.38 79 ALA A CA 1
ATOM 605 C C . ALA A 1 79 ? -24.530 -12.162 17.168 1.00 91.38 79 ALA A C 1
ATOM 607 O O . ALA A 1 79 ? -24.246 -10.972 17.255 1.00 91.38 79 ALA A O 1
ATOM 608 N N . LYS A 1 80 ? -25.186 -12.801 18.149 1.00 93.88 80 LYS A N 1
ATOM 609 C CA . LYS A 1 80 ? -25.569 -12.139 19.410 1.00 93.88 80 LYS A CA 1
ATOM 610 C C . LYS A 1 80 ? -24.358 -11.633 20.195 1.00 93.88 80 LYS A C 1
ATOM 612 O O . LYS A 1 80 ? -24.352 -10.478 20.599 1.00 93.88 80 LYS A O 1
ATOM 617 N N . LEU A 1 81 ? -23.324 -12.463 20.352 1.00 94.12 81 LEU A N 1
ATOM 618 C CA . LEU A 1 81 ? -22.081 -12.060 21.021 1.00 94.12 81 LEU A CA 1
ATOM 619 C C . LEU A 1 81 ? -21.374 -10.918 20.281 1.00 94.12 81 LEU A C 1
ATOM 621 O O . LEU A 1 81 ? -20.861 -10.007 20.917 1.00 94.12 81 LEU A O 1
ATOM 625 N N . SER A 1 82 ? -21.373 -10.943 18.947 1.00 91.69 82 SER A N 1
ATOM 626 C CA . SER A 1 82 ? -20.815 -9.867 18.125 1.00 91.69 82 SER A CA 1
ATOM 627 C C . SER A 1 82 ? -21.572 -8.552 18.310 1.00 91.69 82 SER A C 1
ATOM 629 O O . SER A 1 82 ? -20.957 -7.491 18.288 1.00 91.69 82 SER A O 1
ATOM 631 N N . LEU A 1 83 ? -22.894 -8.608 18.488 1.00 93.38 83 LEU A N 1
ATOM 632 C CA . LEU A 1 83 ? -23.731 -7.432 18.723 1.00 93.38 83 LEU A CA 1
ATOM 633 C C . LEU A 1 83 ? -23.498 -6.858 20.129 1.00 93.38 83 LEU A C 1
ATOM 635 O O . LEU A 1 83 ? -23.353 -5.647 20.279 1.00 93.38 83 LEU A O 1
ATOM 639 N N . GLU A 1 84 ? -23.393 -7.716 21.145 1.00 94.25 84 GLU A N 1
ATOM 640 C CA . GLU A 1 84 ? -23.023 -7.309 22.508 1.00 94.25 84 GLU A CA 1
ATOM 641 C C . GLU A 1 84 ? -21.618 -6.681 22.551 1.00 94.25 84 GLU A C 1
ATOM 643 O O . GLU A 1 84 ? -21.436 -5.610 23.131 1.00 94.25 84 GLU A O 1
ATOM 648 N N . ASP A 1 85 ? -20.634 -7.296 21.884 1.00 93.19 85 ASP A N 1
ATOM 649 C CA . ASP A 1 85 ? -19.274 -6.756 21.758 1.00 93.19 85 ASP A CA 1
ATOM 650 C C . ASP A 1 85 ? -19.268 -5.413 21.012 1.00 93.19 85 ASP A C 1
ATOM 652 O O . ASP A 1 85 ? -18.617 -4.464 21.450 1.00 93.19 85 ASP A O 1
ATOM 656 N N . TYR A 1 86 ? -20.051 -5.282 19.937 1.00 92.50 86 TYR A N 1
ATOM 657 C CA . TYR A 1 86 ? -20.228 -4.010 19.237 1.00 92.50 86 TYR A CA 1
ATOM 658 C C . TYR A 1 86 ? -20.770 -2.917 20.162 1.00 92.50 86 TYR A C 1
ATOM 660 O O . TYR A 1 86 ? -20.181 -1.839 20.233 1.00 92.50 86 TYR A O 1
ATOM 668 N N . GLN A 1 87 ? -21.848 -3.187 20.906 1.00 92.94 87 GLN A N 1
ATOM 669 C CA . GLN A 1 87 ? -22.430 -2.217 21.839 1.00 92.94 87 GLN A CA 1
ATOM 670 C C . GLN A 1 87 ? -21.427 -1.798 22.915 1.00 92.94 87 GLN A C 1
ATOM 672 O O . GLN A 1 87 ? -21.310 -0.608 23.216 1.00 92.94 87 GLN A O 1
ATOM 677 N N . TRP A 1 88 ? -20.669 -2.754 23.458 1.00 92.50 88 TRP A N 1
ATOM 678 C CA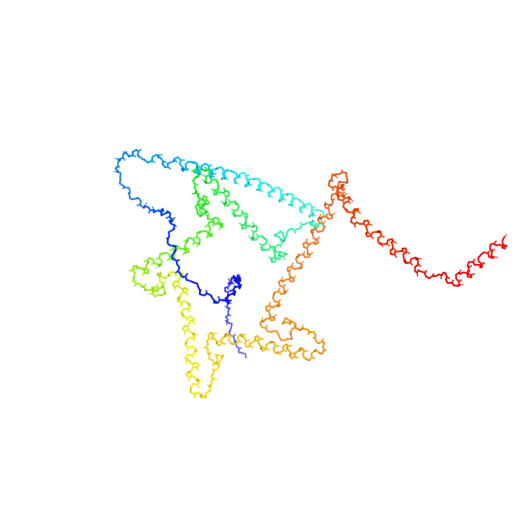 . TRP A 1 88 ? -19.630 -2.478 24.445 1.00 92.50 88 TRP A CA 1
ATOM 679 C C . TRP A 1 88 ? -18.515 -1.593 23.870 1.00 92.50 88 TRP A C 1
ATOM 681 O O . TRP A 1 88 ? -18.189 -0.557 24.455 1.00 92.50 88 TRP A O 1
ATOM 691 N N . ARG A 1 89 ? -17.977 -1.936 22.691 1.00 87.31 89 ARG A N 1
ATOM 692 C CA . ARG A 1 89 ? -16.941 -1.134 22.020 1.00 87.31 89 ARG A CA 1
ATOM 693 C C . ARG A 1 89 ? -17.456 0.250 21.663 1.00 87.31 89 ARG A C 1
ATOM 695 O O . ARG A 1 89 ? -16.771 1.232 21.923 1.00 87.31 89 ARG A O 1
ATOM 702 N N . GLN A 1 90 ? -18.656 0.349 21.102 1.00 88.62 90 GLN A N 1
ATOM 703 C CA . GLN A 1 90 ? -19.244 1.623 20.705 1.00 88.62 90 GLN A CA 1
ATOM 704 C C . GLN A 1 90 ? -19.488 2.528 21.920 1.00 88.62 90 GLN A C 1
ATOM 706 O O . GLN A 1 90 ? -19.232 3.730 21.842 1.00 88.62 90 GLN A O 1
ATOM 711 N N . ALA A 1 91 ? -19.946 1.971 23.045 1.00 90.12 91 ALA A N 1
ATOM 712 C CA . ALA A 1 91 ? -20.103 2.713 24.292 1.00 90.12 91 ALA A CA 1
ATOM 713 C C . ALA A 1 91 ? -18.755 3.236 24.809 1.00 90.12 91 ALA A C 1
ATOM 715 O O . ALA A 1 91 ? -18.657 4.417 25.139 1.00 90.12 91 ALA A O 1
ATOM 716 N N . LEU A 1 92 ? -17.716 2.394 24.801 1.00 89.44 92 LEU A N 1
ATOM 717 C CA . LEU A 1 92 ? -16.360 2.769 25.209 1.00 89.44 92 LEU A CA 1
ATOM 718 C C . LEU A 1 92 ? -15.751 3.837 24.287 1.00 89.44 92 LEU A C 1
ATOM 720 O O . LEU A 1 92 ? -15.145 4.797 24.759 1.00 89.44 92 LEU A O 1
ATOM 724 N N . PHE A 1 93 ? -15.951 3.721 22.971 1.00 86.31 93 PHE A N 1
ATOM 725 C CA . PHE A 1 93 ? -15.528 4.747 22.018 1.00 86.31 93 PHE A CA 1
ATOM 726 C C . PHE A 1 93 ? -16.248 6.072 22.280 1.00 86.31 93 PHE A C 1
ATOM 728 O O . PHE A 1 93 ? -15.585 7.095 22.435 1.00 86.31 93 PHE A O 1
ATOM 735 N N . LYS A 1 94 ? -17.580 6.062 22.423 1.00 88.75 94 LYS A N 1
ATOM 736 C CA . LYS A 1 94 ? -18.373 7.270 22.708 1.00 88.75 94 LYS A CA 1
ATOM 737 C C . LYS A 1 94 ? -17.981 7.927 24.030 1.00 88.75 94 LYS A C 1
ATOM 739 O O . LYS A 1 94 ? -17.872 9.151 24.068 1.00 88.75 94 LYS A O 1
ATOM 744 N N . SER A 1 95 ? -17.753 7.151 25.092 1.00 91.31 95 SER A N 1
ATOM 745 C CA . SER A 1 95 ? -17.319 7.701 26.380 1.00 91.31 95 SER A CA 1
ATOM 746 C C . SER A 1 95 ? -15.917 8.300 26.278 1.00 91.31 95 SER A C 1
ATOM 748 O O . SER A 1 95 ? -15.721 9.438 26.691 1.00 91.31 95 SER A O 1
ATOM 750 N N . SER A 1 96 ? -14.976 7.599 25.636 1.00 87.44 96 SER A N 1
ATOM 751 C CA . SER A 1 96 ? -13.608 8.099 25.449 1.00 87.44 96 SER A CA 1
ATOM 752 C C . SER A 1 96 ? -13.550 9.366 24.586 1.00 87.44 96 SER A C 1
ATOM 754 O O . SER A 1 96 ? -12.819 10.302 24.904 1.00 87.44 96 SER A O 1
ATOM 756 N N . GLU A 1 97 ? -14.359 9.457 23.524 1.00 84.94 97 GLU A N 1
ATOM 757 C CA . GLU A 1 97 ? -14.448 10.667 22.705 1.00 84.94 97 GLU A CA 1
ATOM 758 C C . GLU A 1 97 ? -15.120 11.825 23.440 1.00 84.94 97 GLU A C 1
ATOM 760 O O . GLU A 1 97 ? -14.719 12.975 23.254 1.00 84.94 97 GLU A O 1
ATOM 765 N N . ALA A 1 98 ? -16.145 11.549 24.250 1.00 88.06 98 ALA A N 1
ATOM 766 C CA . ALA A 1 98 ? -16.812 12.565 25.052 1.00 88.06 98 ALA A CA 1
ATOM 767 C C . ALA A 1 98 ? -15.856 13.142 26.101 1.00 88.06 98 ALA A C 1
ATOM 769 O O . ALA A 1 98 ? -15.705 14.359 26.172 1.00 88.06 98 ALA A O 1
ATOM 770 N N . GLU A 1 99 ? -15.153 12.285 26.845 1.00 87.94 99 GLU A N 1
ATOM 771 C CA . GLU A 1 99 ? -14.113 12.693 27.795 1.00 87.94 99 GLU A CA 1
ATOM 772 C C . GLU A 1 99 ? -13.033 13.532 27.107 1.00 87.94 99 GLU A C 1
ATOM 774 O O . GLU A 1 99 ? -12.680 14.606 27.592 1.00 87.94 99 GLU A O 1
ATOM 779 N N . ARG A 1 100 ? -12.581 13.108 25.920 1.00 83.94 100 ARG A N 1
ATOM 780 C CA . ARG A 1 100 ? -11.590 13.853 25.136 1.00 83.94 100 ARG A CA 1
ATOM 781 C C . ARG A 1 100 ? -12.103 15.224 24.690 1.00 83.94 100 ARG A C 1
ATOM 783 O O . ARG A 1 100 ? -11.377 16.206 24.805 1.00 83.94 100 ARG A O 1
ATOM 790 N N . LYS A 1 101 ? -13.343 15.321 24.195 1.00 85.69 101 LYS A N 1
ATOM 791 C CA . LYS A 1 101 ? -13.959 16.604 23.802 1.00 85.69 101 LYS A CA 1
ATOM 792 C C . LYS A 1 101 ? -14.131 17.535 25.000 1.00 85.69 101 LYS A C 1
ATOM 794 O O . LYS A 1 101 ? -13.952 18.743 24.857 1.00 85.69 101 LYS A O 1
ATOM 799 N N . VAL A 1 102 ? -14.453 16.986 26.171 1.00 89.06 102 VAL A N 1
ATOM 800 C CA . VAL A 1 102 ? -14.526 17.751 27.421 1.00 89.06 102 VAL A CA 1
ATOM 801 C C . VAL A 1 102 ? -13.141 18.275 27.796 1.00 89.06 102 VAL A C 1
ATOM 803 O O . VAL A 1 102 ? -13.008 19.480 27.996 1.00 89.06 102 VAL A O 1
ATOM 806 N N . GLU A 1 103 ? -12.111 17.427 27.805 1.00 83.75 103 GLU A N 1
ATOM 807 C CA . GLU A 1 103 ? -10.723 17.821 28.095 1.00 83.75 103 GLU A CA 1
ATOM 808 C C . GLU A 1 103 ? -10.228 18.905 27.122 1.00 83.75 103 GLU A C 1
ATOM 810 O O . GLU A 1 103 ? -9.691 19.927 27.545 1.00 83.75 103 GLU A O 1
ATOM 815 N N . GLU A 1 104 ? -10.506 18.752 25.825 1.00 83.62 104 GLU A N 1
ATOM 816 C CA . GLU A 1 104 ? -10.166 19.749 24.810 1.00 83.62 104 GLU A CA 1
ATOM 817 C C . GLU A 1 104 ? -10.917 21.075 25.016 1.00 83.62 104 GLU A C 1
ATOM 819 O O . GLU A 1 104 ? -10.329 22.152 24.898 1.00 83.62 104 GLU A O 1
ATOM 824 N N . SER A 1 105 ? -12.211 21.020 25.345 1.00 85.62 105 SER A N 1
ATOM 825 C CA . SER A 1 105 ? -13.006 22.221 25.618 1.00 85.62 105 SER A CA 1
ATOM 826 C C . SER A 1 105 ? -12.539 22.954 26.880 1.00 85.62 105 SER A C 1
ATOM 828 O O . SER A 1 105 ? -12.462 24.181 26.872 1.00 85.62 105 SER A O 1
ATOM 830 N N . LEU A 1 106 ? -12.164 22.216 27.932 1.00 87.25 106 LEU A N 1
ATOM 831 C CA . LEU A 1 106 ? -11.615 22.769 29.169 1.00 87.25 106 LEU A CA 1
ATOM 832 C C . LEU A 1 106 ? -10.263 23.436 28.913 1.00 87.25 106 LEU A C 1
ATOM 834 O O . LEU A 1 106 ? -10.077 24.579 29.323 1.00 87.25 106 LEU A O 1
ATOM 838 N N . ALA A 1 107 ? -9.364 22.777 28.176 1.00 84.31 107 ALA A N 1
ATOM 839 C CA . ALA A 1 107 ? -8.073 23.351 27.802 1.00 84.31 107 ALA A CA 1
ATOM 840 C C . ALA A 1 107 ? -8.256 24.677 27.044 1.00 84.31 107 ALA A C 1
ATOM 842 O O . ALA A 1 107 ? -7.710 25.706 27.444 1.00 84.31 107 ALA A O 1
ATOM 843 N N . ARG A 1 108 ? -9.143 24.696 26.036 1.00 83.44 108 ARG A N 1
ATOM 844 C CA . ARG A 1 108 ? -9.469 25.917 25.279 1.00 83.44 108 ARG A CA 1
ATOM 845 C C . ARG A 1 108 ? -10.033 27.035 26.160 1.00 83.44 108 ARG A C 1
ATOM 847 O O . ARG A 1 108 ? -9.704 28.194 25.926 1.00 83.44 108 ARG A O 1
ATOM 854 N N . MET A 1 109 ? -10.865 26.717 27.156 1.00 86.56 109 MET A N 1
ATOM 855 C CA . MET A 1 109 ? -11.406 27.717 28.089 1.00 86.56 109 MET A CA 1
ATOM 856 C C . MET A 1 109 ? -10.344 28.287 29.034 1.00 86.56 109 MET A C 1
ATOM 858 O O . MET A 1 109 ? -10.426 29.460 29.389 1.00 86.56 109 MET A O 1
ATOM 862 N N . MET A 1 110 ? -9.344 27.492 29.419 1.00 87.44 110 MET A N 1
ATOM 863 C CA . MET A 1 110 ? -8.221 27.959 30.240 1.00 87.44 110 MET A CA 1
ATOM 864 C C . MET A 1 110 ? -7.162 28.727 29.433 1.00 87.44 110 MET A C 1
ATOM 866 O O . MET A 1 110 ? -6.254 29.310 30.016 1.00 87.44 110 MET A O 1
ATOM 870 N N . GLY A 1 111 ? -7.296 28.775 28.102 1.00 85.81 111 GLY A N 1
ATOM 871 C CA . GLY A 1 111 ? -6.292 29.354 27.207 1.00 85.81 111 GLY A CA 1
ATOM 872 C C . GLY A 1 111 ? -5.077 28.448 26.992 1.00 85.81 111 GLY A C 1
ATOM 873 O O . GLY A 1 111 ? -4.096 28.882 26.389 1.00 85.81 111 GLY A O 1
ATOM 874 N N . ASP A 1 112 ? -5.154 27.199 27.452 1.00 81.62 112 ASP A N 1
ATOM 875 C CA . ASP A 1 112 ? -4.114 26.195 27.292 1.00 81.62 112 ASP A CA 1
ATOM 876 C C . ASP A 1 112 ? -4.342 25.373 26.016 1.00 81.62 112 ASP A C 1
ATOM 878 O O . ASP A 1 112 ? -5.467 25.099 25.590 1.00 81.62 112 ASP A O 1
ATOM 882 N N . GLU A 1 113 ? -3.249 24.939 25.388 1.00 76.06 113 GLU A N 1
ATOM 883 C CA . GLU A 1 113 ? -3.334 23.904 24.358 1.00 76.06 113 GLU A CA 1
ATOM 884 C C . GLU A 1 113 ? -3.666 22.554 25.015 1.00 76.06 113 GLU A C 1
ATOM 886 O O . GLU A 1 113 ? -3.075 22.237 26.052 1.00 76.06 113 GLU A O 1
ATOM 891 N N . PRO A 1 114 ? -4.571 21.743 24.431 1.00 73.94 114 PRO A N 1
ATOM 892 C CA . PRO A 1 114 ? -4.909 20.431 24.970 1.00 73.94 114 PRO A CA 1
ATOM 893 C C . PRO A 1 114 ? -3.660 19.564 25.162 1.00 73.94 114 PRO A C 1
ATOM 895 O O . PRO A 1 114 ? -2.778 19.505 24.301 1.00 73.94 114 PRO A O 1
ATOM 898 N N . SER A 1 115 ? -3.633 18.871 26.299 1.00 69.75 115 SER A N 1
ATOM 899 C CA . SER A 1 115 ? -2.581 17.956 26.757 1.00 69.75 115 SER A CA 1
ATOM 900 C C . SER A 1 115 ? -2.154 16.956 25.671 1.00 69.75 115 SER A C 1
ATOM 902 O O . SER A 1 115 ? -0.964 16.729 25.436 1.00 69.75 115 SER A O 1
ATOM 904 N N . TYR A 1 116 ? -3.136 16.410 24.950 1.00 70.25 116 TYR A N 1
ATOM 905 C CA . TYR A 1 116 ? -2.967 15.465 23.858 1.00 70.25 116 TYR A CA 1
ATOM 906 C C . TYR A 1 116 ? -3.948 15.752 22.717 1.00 70.25 116 TYR A C 1
ATOM 908 O O . TYR A 1 116 ? -5.163 15.721 22.895 1.00 70.25 116 TYR A O 1
ATOM 916 N N . VAL A 1 117 ? -3.411 15.955 21.512 1.00 71.88 117 VAL A N 1
ATOM 917 C CA . VAL A 1 117 ? -4.179 15.968 20.260 1.00 71.88 117 VAL A CA 1
ATOM 918 C C . VAL A 1 117 ? -3.805 14.715 19.482 1.00 71.88 117 VAL A C 1
ATOM 920 O O . VAL A 1 117 ? -2.630 14.513 19.155 1.00 71.88 117 VAL A O 1
ATOM 923 N N . ARG A 1 118 ? -4.789 13.860 19.185 1.00 77.06 118 ARG A N 1
ATOM 924 C CA . ARG A 1 118 ? -4.576 12.728 18.280 1.00 77.06 118 ARG A CA 1
ATOM 925 C C . ARG A 1 118 ? -4.297 13.280 16.878 1.00 77.06 118 ARG A C 1
ATOM 927 O O . ARG A 1 118 ? -4.956 14.241 16.484 1.00 77.06 118 ARG A O 1
ATOM 934 N N . PRO A 1 119 ? -3.385 12.689 16.091 1.00 77.62 119 PRO A N 1
ATOM 935 C CA . PRO A 1 119 ? -3.055 13.209 14.763 1.00 77.62 119 PRO A CA 1
ATOM 936 C C . PRO A 1 119 ? -4.267 13.418 13.843 1.00 77.62 119 PRO A C 1
ATOM 938 O O . PRO A 1 119 ? -4.294 14.391 13.093 1.00 77.62 119 PRO A O 1
ATOM 941 N N . MET A 1 120 ? -5.287 12.557 13.931 1.00 82.12 120 MET A N 1
ATOM 942 C CA . MET A 1 120 ? -6.530 12.693 13.158 1.00 82.12 120 MET A CA 1
ATOM 943 C C . MET A 1 120 ? -7.436 13.872 13.571 1.00 82.12 120 MET A C 1
ATOM 945 O O . MET A 1 120 ? -8.257 14.303 12.765 1.00 82.12 120 MET A O 1
ATOM 949 N N . ASP A 1 121 ? -7.302 14.390 14.800 1.00 81.12 121 ASP A N 1
ATOM 950 C CA . ASP A 1 121 ? -8.144 15.475 15.339 1.00 81.12 121 ASP A CA 1
ATOM 951 C C . ASP A 1 121 ? -7.507 16.861 15.190 1.00 81.12 121 ASP A C 1
ATOM 953 O O . ASP A 1 121 ? -8.103 17.871 15.571 1.00 81.12 121 ASP A O 1
ATOM 957 N N . ALA A 1 122 ? -6.282 16.930 14.664 1.00 79.62 122 ALA A N 1
ATOM 958 C CA . ALA A 1 122 ? -5.657 18.203 14.349 1.00 79.62 122 ALA A CA 1
ATOM 959 C C . ALA A 1 122 ? -6.541 18.995 13.368 1.00 79.62 122 ALA A C 1
ATOM 961 O O . ALA A 1 122 ? -7.231 18.420 12.523 1.00 79.62 122 ALA A O 1
ATOM 962 N N . SER A 1 123 ? -6.515 20.331 13.463 1.00 79.19 123 SER A N 1
ATOM 963 C CA . SER A 1 123 ? -7.250 21.186 12.524 1.00 79.19 123 SER A CA 1
ATOM 964 C C . SER A 1 123 ? -6.885 20.838 11.077 1.00 79.19 123 SER A C 1
ATOM 966 O O . SER A 1 123 ? -5.762 20.419 10.803 1.00 79.19 123 SER A O 1
ATOM 968 N N . SER A 1 124 ? -7.803 21.038 10.128 1.00 75.44 124 SER A N 1
ATOM 969 C CA . SER A 1 124 ? -7.577 20.712 8.707 1.00 75.44 124 SER A CA 1
ATOM 970 C C . SER A 1 124 ? -6.336 21.381 8.103 1.00 75.44 124 SER A C 1
ATOM 972 O O . SER A 1 124 ? -5.787 20.883 7.129 1.00 75.44 124 SER A O 1
ATOM 974 N N . GLU A 1 125 ? -5.877 22.489 8.686 1.00 79.50 125 GLU A N 1
ATOM 975 C CA . GLU A 1 125 ? -4.645 23.187 8.301 1.00 79.50 125 GLU A CA 1
ATOM 976 C C . GLU A 1 125 ? -3.371 22.565 8.901 1.00 79.50 125 GLU A C 1
ATOM 978 O O . GLU A 1 125 ? -2.285 22.738 8.356 1.00 79.50 125 GLU A O 1
ATOM 983 N N . LYS A 1 126 ? -3.491 21.848 10.026 1.00 79.25 126 LYS A N 1
ATOM 984 C CA . LYS A 1 126 ? -2.384 21.213 10.762 1.00 79.25 126 LYS A CA 1
ATOM 985 C C . LYS A 1 126 ? -2.357 19.690 10.619 1.00 79.25 126 LYS A C 1
ATOM 987 O O . LYS A 1 126 ? -1.426 19.059 11.118 1.00 79.25 126 LYS A O 1
ATOM 992 N N . ILE A 1 127 ? -3.362 19.091 9.979 1.00 83.38 127 ILE A N 1
ATOM 993 C CA . ILE A 1 127 ? -3.424 17.645 9.779 1.00 83.38 127 ILE A CA 1
ATOM 994 C C . ILE A 1 127 ? -2.333 17.218 8.792 1.00 83.38 127 ILE A C 1
ATOM 996 O O . ILE A 1 127 ? -2.335 17.571 7.613 1.00 83.38 127 ILE A O 1
ATOM 1000 N N . GLY A 1 128 ? -1.354 16.480 9.303 1.00 84.75 128 GLY A N 1
ATOM 1001 C CA . GLY A 1 128 ? -0.298 15.904 8.483 1.00 84.75 128 GLY A CA 1
ATOM 1002 C C . GLY A 1 128 ? -0.788 14.710 7.653 1.00 84.75 128 GLY A C 1
ATOM 1003 O O . GLY A 1 128 ? -1.875 14.178 7.911 1.00 84.75 128 GLY A O 1
ATOM 1004 N N . PRO A 1 129 ? 0.004 14.226 6.678 1.00 82.44 129 PRO A N 1
ATOM 1005 C CA . PRO A 1 129 ? -0.210 12.946 6.003 1.00 82.44 129 PRO A CA 1
ATOM 1006 C C . PRO A 1 129 ? -0.546 11.790 6.951 1.00 82.44 129 PRO A C 1
ATOM 1008 O O . PRO A 1 129 ? -1.432 11.000 6.629 1.00 82.44 129 PRO A O 1
ATOM 1011 N N . LEU A 1 130 ? 0.102 11.689 8.121 1.00 83.88 130 LEU A N 1
ATOM 1012 C CA . LEU A 1 130 ? -0.211 10.620 9.071 1.00 83.88 130 LEU A CA 1
ATOM 1013 C C . LEU A 1 130 ? -1.612 10.782 9.669 1.00 83.88 130 LEU A C 1
ATOM 1015 O O . LEU A 1 130 ? -2.328 9.798 9.809 1.00 83.88 130 LEU A O 1
ATOM 1019 N N . GLY A 1 131 ? -2.021 12.016 9.970 1.00 85.75 131 GLY A N 1
ATOM 1020 C CA . GLY A 1 131 ? -3.363 12.311 10.470 1.00 85.75 131 GLY A CA 1
ATOM 1021 C C . GLY A 1 131 ? -4.450 12.000 9.441 1.00 85.75 131 GLY A C 1
ATOM 1022 O O . GLY A 1 131 ? -5.485 11.450 9.802 1.00 85.75 131 GLY A O 1
ATOM 1023 N N . LEU A 1 132 ? -4.205 12.268 8.153 1.00 88.00 132 LEU A N 1
ATOM 1024 C CA . LEU A 1 132 ? -5.128 11.915 7.065 1.00 88.00 132 LEU A CA 1
ATOM 1025 C C . LEU A 1 132 ? -5.253 10.397 6.876 1.00 88.00 132 LEU A C 1
ATOM 1027 O O . LEU A 1 132 ? -6.355 9.882 6.667 1.00 88.00 132 LEU A O 1
ATOM 1031 N N . LEU A 1 133 ? -4.135 9.673 6.963 1.00 88.19 133 LEU A N 1
ATOM 1032 C CA . LEU A 1 133 ? -4.128 8.212 6.894 1.00 88.19 133 LEU A CA 1
ATOM 1033 C C . LEU A 1 133 ? -4.802 7.589 8.116 1.00 88.19 133 LEU A C 1
ATOM 1035 O O . LEU A 1 133 ? -5.615 6.685 7.954 1.00 88.19 133 LEU A O 1
ATOM 1039 N N . GLU A 1 134 ? -4.514 8.086 9.321 1.00 87.69 134 GLU A N 1
ATOM 1040 C CA . GLU A 1 134 ? -5.185 7.638 10.541 1.00 87.69 134 GLU A CA 1
ATOM 1041 C C . GLU A 1 134 ? -6.684 7.906 10.439 1.00 87.69 134 GLU A C 1
ATOM 1043 O O . GLU A 1 134 ? -7.462 6.981 10.630 1.00 87.69 134 GLU A O 1
ATOM 1048 N N . LYS A 1 135 ? -7.087 9.119 10.047 1.00 90.75 135 LYS A N 1
ATOM 1049 C CA . LYS A 1 135 ? -8.494 9.482 9.878 1.00 90.75 135 LYS A CA 1
ATOM 1050 C C . LYS A 1 135 ? -9.203 8.557 8.894 1.00 90.75 135 LYS A C 1
ATOM 1052 O O . LYS A 1 135 ? -10.182 7.927 9.258 1.00 90.75 135 LYS A O 1
ATOM 1057 N N . SER A 1 136 ? -8.675 8.411 7.679 1.00 91.19 136 SER A N 1
ATOM 1058 C CA . SER A 1 136 ? -9.280 7.533 6.667 1.00 91.19 136 SER A CA 1
ATOM 1059 C C . SER A 1 136 ? -9.317 6.064 7.097 1.00 91.19 136 SER A C 1
ATOM 1061 O O . SER A 1 136 ? -10.298 5.379 6.822 1.00 91.19 136 SER A O 1
ATOM 1063 N N . SER A 1 137 ? -8.294 5.584 7.807 1.00 90.38 137 SER A N 1
ATOM 1064 C CA . SER A 1 137 ? -8.249 4.207 8.312 1.00 90.38 137 SER A CA 1
ATOM 1065 C C . SER A 1 137 ? -9.228 3.984 9.463 1.00 90.38 137 SER A C 1
ATOM 1067 O O . SER A 1 137 ? -9.904 2.960 9.496 1.00 90.38 137 SER A O 1
ATOM 1069 N N . VAL A 1 138 ? -9.319 4.929 10.403 1.00 89.50 138 VAL A N 1
ATOM 1070 C CA . VAL A 1 138 ? -10.250 4.880 11.537 1.00 89.50 138 VAL A CA 1
ATOM 1071 C C . VAL A 1 138 ? -11.684 4.998 11.039 1.00 89.50 138 VAL A C 1
ATOM 1073 O O . VAL A 1 138 ? -12.500 4.161 11.406 1.00 89.50 138 VAL A O 1
ATOM 1076 N N . ASP A 1 139 ? -11.975 5.953 10.154 1.00 90.94 139 ASP A N 1
ATOM 1077 C CA . ASP A 1 139 ? -13.293 6.116 9.535 1.00 90.94 139 ASP A CA 1
ATOM 1078 C C . ASP A 1 139 ? -13.694 4.837 8.783 1.00 90.94 139 ASP A C 1
ATOM 1080 O O . ASP A 1 139 ? -14.809 4.339 8.935 1.00 90.94 139 ASP A O 1
ATOM 1084 N N . TRP A 1 140 ? -12.771 4.243 8.016 1.00 91.69 140 TRP A N 1
ATOM 1085 C CA . TRP A 1 140 ? -13.019 2.973 7.333 1.00 91.69 140 TRP A CA 1
ATOM 1086 C C . TRP A 1 140 ? -13.300 1.830 8.318 1.00 91.69 140 TRP A C 1
ATOM 1088 O O . TRP A 1 140 ? -14.273 1.103 8.135 1.00 91.69 140 TRP A O 1
ATOM 1098 N N . LEU A 1 141 ? -12.506 1.689 9.386 1.00 90.19 141 LEU A N 1
ATOM 1099 C CA . LEU A 1 141 ? -12.705 0.654 10.407 1.00 90.19 141 LEU A CA 1
ATOM 1100 C C . LEU A 1 141 ? -14.019 0.830 11.171 1.00 90.19 141 LEU A C 1
ATOM 1102 O O . LEU A 1 141 ? -14.703 -0.159 11.414 1.00 90.19 141 LEU A O 1
ATOM 1106 N N . LEU A 1 142 ? -14.385 2.061 11.531 1.00 89.81 142 LEU A N 1
ATOM 1107 C CA . LEU A 1 142 ? -15.666 2.360 12.173 1.00 89.81 142 LEU A CA 1
ATOM 1108 C C . LEU A 1 142 ? -16.827 1.952 11.264 1.00 89.81 142 LEU A C 1
ATOM 1110 O O . LEU A 1 142 ? -17.714 1.224 11.701 1.00 89.81 142 LEU A O 1
ATOM 1114 N N . ASN A 1 143 ? -16.755 2.304 9.979 1.00 91.19 143 ASN A N 1
ATOM 1115 C CA . ASN A 1 143 ? -17.761 1.909 8.997 1.00 91.19 143 ASN A CA 1
ATOM 1116 C C . ASN A 1 143 ? -17.852 0.382 8.823 1.00 91.19 143 ASN A C 1
ATOM 1118 O O . ASN A 1 143 ? -18.955 -0.141 8.678 1.00 91.19 143 ASN A O 1
ATOM 1122 N N . VAL A 1 144 ? -16.723 -0.339 8.859 1.00 91.62 144 VAL A N 1
ATOM 1123 C CA . VAL A 1 144 ? -16.697 -1.816 8.825 1.00 91.62 144 VAL A CA 1
ATOM 1124 C C . VAL A 1 144 ? -17.338 -2.407 10.080 1.00 91.62 144 VAL A C 1
ATOM 1126 O O . VAL A 1 144 ? -18.107 -3.358 9.986 1.00 91.62 144 VAL A O 1
ATOM 1129 N N . ILE A 1 145 ? -17.038 -1.856 11.257 1.00 90.12 145 ILE A N 1
ATOM 1130 C CA . ILE A 1 145 ? -17.606 -2.322 12.525 1.00 90.12 145 ILE A CA 1
ATOM 1131 C C . ILE A 1 145 ? -19.128 -2.097 12.540 1.00 90.12 145 ILE A C 1
ATOM 1133 O O . ILE A 1 145 ? -19.874 -3.008 12.897 1.00 90.12 145 ILE A O 1
ATOM 1137 N N . ASP A 1 146 ? -19.595 -0.929 12.093 1.00 91.12 146 ASP A N 1
ATOM 1138 C CA . ASP A 1 146 ? -21.024 -0.618 11.967 1.00 91.12 146 ASP A CA 1
ATOM 1139 C C . ASP A 1 146 ? -21.722 -1.501 10.919 1.00 91.12 146 ASP A C 1
ATOM 1141 O O . ASP A 1 146 ? -22.900 -1.839 11.054 1.00 91.12 146 ASP A O 1
ATOM 1145 N N . GLU A 1 147 ? -21.026 -1.869 9.845 1.00 91.12 147 GLU A N 1
ATOM 1146 C CA . GLU A 1 147 ? -21.524 -2.808 8.838 1.00 91.12 147 GLU A CA 1
ATOM 1147 C C . GLU A 1 147 ? -21.631 -4.240 9.380 1.00 91.12 147 GLU A C 1
ATOM 1149 O O . GLU A 1 147 ? -22.663 -4.887 9.198 1.00 91.12 147 GLU A O 1
ATOM 1154 N N . GLU A 1 148 ? -20.615 -4.732 10.088 1.00 90.81 148 GLU A N 1
ATOM 1155 C CA . GLU A 1 148 ? -20.647 -6.058 10.713 1.00 90.81 148 GLU A CA 1
ATOM 1156 C C . GLU A 1 148 ? -21.699 -6.139 11.828 1.00 90.81 148 GLU A C 1
ATOM 1158 O O . GLU A 1 148 ? -22.375 -7.159 11.956 1.00 90.81 148 GLU A O 1
ATOM 1163 N N . ALA A 1 149 ? -21.930 -5.054 12.576 1.00 92.44 149 ALA A N 1
ATOM 1164 C CA . ALA A 1 149 ? -23.031 -4.976 13.535 1.00 92.44 149 ALA A CA 1
ATOM 1165 C C . ALA A 1 149 ? -24.395 -5.140 12.844 1.00 92.44 149 ALA A C 1
ATOM 1167 O O . ALA A 1 149 ? -25.197 -5.987 13.240 1.00 92.44 149 ALA A O 1
ATOM 1168 N N . ARG A 1 150 ? -24.626 -4.411 11.745 1.00 91.44 150 ARG A N 1
ATOM 1169 C CA . ARG A 1 150 ? -25.842 -4.546 10.921 1.00 91.44 150 ARG A CA 1
ATOM 1170 C C . ARG A 1 150 ? -25.990 -5.948 10.339 1.00 91.44 150 ARG A C 1
ATOM 1172 O O . ARG A 1 150 ? -27.086 -6.506 10.290 1.00 91.44 150 ARG A O 1
ATOM 1179 N N . ARG A 1 151 ? -24.890 -6.549 9.894 1.00 92.88 151 ARG A N 1
ATOM 1180 C CA . ARG A 1 151 ? -24.880 -7.930 9.411 1.00 92.88 151 ARG A CA 1
ATOM 1181 C C . ARG A 1 151 ? -25.263 -8.906 10.522 1.00 92.88 151 ARG A C 1
ATOM 1183 O O . ARG A 1 151 ? -26.096 -9.780 10.289 1.00 92.88 151 ARG A O 1
ATOM 1190 N N . ALA A 1 152 ? -24.710 -8.744 11.722 1.00 92.75 152 ALA A N 1
ATOM 1191 C CA . ALA A 1 152 ? -25.061 -9.548 12.886 1.00 92.75 152 ALA A CA 1
ATOM 1192 C C . ALA A 1 152 ? -26.549 -9.399 13.248 1.00 92.75 152 ALA A C 1
ATOM 1194 O O . ALA A 1 152 ? -27.216 -10.409 13.476 1.00 92.75 152 ALA A O 1
ATOM 1195 N N . GLU A 1 153 ? -27.104 -8.184 13.204 1.00 93.06 153 GLU A N 1
ATOM 1196 C CA . GLU A 1 153 ? -28.543 -7.936 13.378 1.00 93.06 153 GLU A CA 1
ATOM 1197 C C . GLU A 1 153 ? -29.388 -8.703 12.356 1.00 93.06 153 GLU A C 1
ATOM 1199 O O . GLU A 1 153 ? -30.352 -9.370 12.736 1.00 93.06 153 GLU A O 1
ATOM 1204 N N . LYS A 1 154 ? -29.005 -8.686 11.071 1.00 92.81 154 LYS A N 1
ATOM 1205 C CA . LYS A 1 154 ? -29.701 -9.462 10.032 1.00 92.81 154 LYS A CA 1
ATOM 1206 C C . LYS A 1 154 ? -29.609 -10.969 10.275 1.00 92.81 154 LYS A C 1
ATOM 1208 O O . LYS A 1 154 ? -30.618 -11.654 10.135 1.00 92.81 154 LYS A O 1
ATOM 1213 N N . ILE A 1 155 ? -28.445 -11.486 10.679 1.00 92.50 155 ILE A N 1
ATOM 1214 C CA . ILE A 1 155 ? -28.267 -12.912 11.009 1.00 92.50 155 ILE A CA 1
ATOM 1215 C C . ILE A 1 155 ? -29.183 -13.303 12.175 1.00 92.50 155 ILE A C 1
ATOM 1217 O O . ILE A 1 155 ? -29.845 -14.340 12.120 1.00 92.50 155 ILE A O 1
ATOM 1221 N N . VAL A 1 156 ? -29.262 -12.475 13.221 1.00 93.06 156 VAL A N 1
ATOM 1222 C CA . VAL A 1 156 ? -30.158 -12.712 14.362 1.00 93.06 156 VAL A CA 1
ATOM 1223 C C . VAL A 1 156 ? -31.625 -12.637 13.929 1.00 93.06 156 VAL A C 1
ATOM 1225 O O . VAL A 1 156 ? -32.398 -13.531 14.276 1.00 93.06 156 VAL A O 1
ATOM 1228 N N . GLY A 1 157 ? -31.998 -11.629 13.135 1.00 91.06 157 GLY A N 1
ATOM 1229 C CA . GLY A 1 157 ? -33.358 -11.441 12.623 1.00 91.06 157 GLY A CA 1
ATOM 1230 C C . GLY A 1 157 ? -33.832 -12.573 11.707 1.00 91.06 157 GLY A C 1
ATOM 1231 O O . GLY A 1 157 ? -35.001 -12.944 11.746 1.00 91.06 157 GLY A O 1
ATOM 1232 N N . GLN A 1 158 ? -32.924 -13.181 10.941 1.00 92.12 158 GLN A N 1
ATOM 1233 C CA . GLN A 1 158 ? -33.200 -14.329 10.069 1.00 92.12 158 GLN A CA 1
ATOM 1234 C C . GLN A 1 158 ? -33.039 -15.690 10.773 1.00 92.12 158 GLN A C 1
ATOM 1236 O O . GLN A 1 158 ? -32.995 -16.730 10.116 1.00 92.12 158 GLN A O 1
ATOM 1241 N N . GLY A 1 159 ? -32.923 -15.721 12.105 1.00 89.19 159 GLY A N 1
ATOM 1242 C CA . GLY A 1 159 ? -32.862 -16.976 12.861 1.00 89.19 159 GLY A CA 1
ATOM 1243 C C . GLY A 1 159 ? -31.550 -17.756 12.700 1.00 89.19 159 GLY A C 1
ATOM 1244 O O . GLY A 1 159 ? -31.535 -18.977 12.858 1.00 89.19 159 GLY A O 1
ATOM 1245 N N . GLY A 1 160 ? -30.442 -17.069 12.412 1.00 87.69 160 GLY A N 1
ATOM 1246 C CA . GLY A 1 160 ? -29.112 -17.667 12.263 1.00 87.69 160 GLY A CA 1
ATOM 1247 C C . GLY A 1 160 ? -28.737 -18.041 10.829 1.00 87.69 160 GLY A C 1
ATOM 1248 O O . GLY A 1 160 ? -27.772 -18.782 10.641 1.00 87.69 160 GLY A O 1
ATOM 1249 N N . ALA A 1 161 ? -29.480 -17.555 9.830 1.00 89.56 161 ALA A N 1
ATOM 1250 C CA . ALA A 1 161 ? -29.098 -17.696 8.429 1.00 89.56 161 ALA A CA 1
ATOM 1251 C C . ALA A 1 161 ? -27.792 -16.937 8.145 1.00 89.56 161 ALA A C 1
ATOM 1253 O O . ALA A 1 161 ? -27.569 -15.837 8.651 1.00 89.56 161 ALA A O 1
ATOM 1254 N N . LEU A 1 162 ? -26.916 -17.534 7.337 1.00 89.06 162 LEU A N 1
ATOM 1255 C CA . LEU A 1 162 ? -25.674 -16.893 6.923 1.00 89.06 162 LEU A CA 1
ATOM 1256 C C . LEU A 1 162 ? -25.990 -15.750 5.952 1.00 89.06 162 LEU A C 1
ATOM 1258 O O . LEU A 1 162 ? -26.456 -15.999 4.845 1.00 89.06 162 LEU A O 1
ATOM 1262 N N . VAL A 1 163 ? -25.675 -14.523 6.357 1.00 91.75 163 VAL A N 1
ATOM 1263 C CA . VAL A 1 163 ? -25.776 -13.322 5.517 1.00 91.75 163 VAL A CA 1
ATOM 1264 C C . VAL A 1 163 ? -24.379 -12.950 5.028 1.00 91.75 163 VAL A C 1
ATOM 1266 O O . VAL A 1 163 ? -23.435 -12.919 5.830 1.00 91.75 163 VAL A O 1
ATOM 1269 N N . ARG A 1 164 ? -24.217 -12.678 3.730 1.00 90.38 164 ARG A N 1
ATOM 1270 C CA . ARG A 1 164 ? -22.952 -12.155 3.181 1.00 90.38 164 ARG A CA 1
ATOM 1271 C C . ARG A 1 164 ? -22.830 -10.641 3.397 1.00 90.38 164 ARG A C 1
ATOM 1273 O O . ARG A 1 164 ? -23.858 -9.969 3.445 1.00 90.38 164 ARG A O 1
ATOM 1280 N N . PRO A 1 165 ? -21.615 -10.082 3.521 1.00 90.19 165 PRO A N 1
ATOM 1281 C CA . PRO A 1 165 ? -21.422 -8.634 3.639 1.00 90.19 165 PRO A CA 1
ATOM 1282 C C . PRO A 1 165 ? -22.174 -7.811 2.580 1.00 90.19 165 PRO A C 1
ATOM 1284 O O . PRO A 1 165 ? -22.871 -6.865 2.930 1.00 90.19 165 PRO A O 1
ATOM 1287 N N . TYR A 1 166 ? -22.161 -8.211 1.305 1.00 89.44 166 TYR A N 1
ATOM 1288 C CA . TYR A 1 166 ? -22.889 -7.476 0.261 1.00 89.44 166 TYR A CA 1
ATOM 1289 C C . TYR A 1 166 ? -24.426 -7.529 0.421 1.00 89.44 166 TYR A C 1
ATOM 1291 O O . TYR A 1 166 ? -25.142 -6.657 -0.074 1.00 89.44 166 TYR A O 1
ATOM 1299 N N . GLU A 1 167 ? -24.951 -8.542 1.116 1.00 87.50 167 GLU A N 1
ATOM 1300 C CA . GLU A 1 167 ? -26.380 -8.705 1.426 1.00 87.50 167 GLU A CA 1
ATOM 1301 C C . GLU A 1 167 ? -26.775 -7.906 2.687 1.00 87.50 167 GLU A C 1
ATOM 1303 O O . GLU A 1 167 ? -27.959 -7.688 2.973 1.00 87.50 167 GLU A O 1
ATOM 1308 N N . ALA A 1 168 ? -25.792 -7.401 3.440 1.00 85.69 168 ALA A N 1
ATOM 1309 C CA . ALA A 1 168 ? -25.972 -6.568 4.625 1.00 85.69 168 ALA A CA 1
ATOM 1310 C C . ALA A 1 168 ? -26.210 -5.076 4.296 1.00 85.69 168 ALA A C 1
ATOM 1312 O O . ALA A 1 168 ? -25.803 -4.189 5.040 1.00 85.69 168 ALA A O 1
ATOM 1313 N N . THR A 1 169 ? -26.935 -4.789 3.210 1.00 84.69 169 THR A N 1
ATOM 1314 C CA . THR A 1 169 ? -27.323 -3.431 2.778 1.00 84.69 169 THR A CA 1
ATOM 1315 C C . THR A 1 169 ? -28.093 -2.657 3.852 1.00 84.69 169 THR A C 1
ATOM 1317 O O . THR A 1 169 ? -28.900 -3.250 4.580 1.00 84.69 169 THR A O 1
ATOM 1320 N N . THR A 1 170 ? -27.873 -1.339 3.943 1.00 80.81 170 THR A N 1
ATOM 1321 C CA . THR A 1 170 ? -28.699 -0.449 4.780 1.00 80.81 170 THR A CA 1
ATOM 1322 C C . THR A 1 170 ? -30.164 -0.481 4.331 1.00 80.81 170 THR A C 1
ATOM 1324 O O . THR A 1 170 ? -30.449 -0.857 3.190 1.00 80.81 170 THR A O 1
ATOM 1327 N N . PRO A 1 171 ? -31.115 -0.055 5.184 1.00 75.12 171 PRO A N 1
ATOM 1328 C CA . PRO A 1 171 ? -32.490 0.208 4.742 1.00 75.12 171 PRO A CA 1
ATOM 1329 C C . PRO A 1 171 ? -32.566 1.204 3.570 1.00 75.12 171 PRO A C 1
ATOM 1331 O O . PRO A 1 171 ? -33.510 1.155 2.790 1.00 75.12 171 PRO A O 1
ATOM 1334 N N . GLU A 1 172 ? -31.555 2.060 3.415 1.00 82.44 172 GLU A N 1
ATOM 1335 C CA . GLU A 1 172 ? -31.411 3.023 2.315 1.00 82.44 172 GLU A CA 1
ATOM 1336 C C . GLU A 1 172 ? -30.786 2.406 1.045 1.00 82.44 172 GLU A C 1
ATOM 1338 O O . GLU A 1 172 ? -30.711 3.057 0.008 1.00 82.44 172 GLU A O 1
ATOM 1343 N N . GLY A 1 173 ? -30.368 1.135 1.094 1.00 83.88 173 GLY A N 1
ATOM 1344 C CA . GLY A 1 173 ? -29.769 0.415 -0.034 1.00 83.88 173 GLY A CA 1
ATOM 1345 C C . GLY A 1 173 ? -28.271 0.667 -0.235 1.00 83.88 173 GLY A C 1
ATOM 1346 O O . GLY A 1 173 ? -27.692 0.181 -1.206 1.00 83.88 173 GLY A O 1
ATOM 1347 N N . GLU A 1 174 ? -27.623 1.381 0.680 1.00 87.00 174 GLU A N 1
ATOM 1348 C CA . GLU A 1 174 ? -26.185 1.627 0.655 1.00 87.00 174 GLU A CA 1
ATOM 1349 C C . GLU A 1 174 ? -25.406 0.402 1.158 1.00 87.00 174 GLU A C 1
ATOM 1351 O O . GLU A 1 174 ? -25.727 -0.211 2.185 1.00 87.00 174 GLU A O 1
ATOM 1356 N N . LEU A 1 175 ? -24.368 0.029 0.407 1.00 88.50 175 LEU A N 1
ATOM 1357 C CA . LEU A 1 175 ? -23.409 -1.005 0.794 1.00 88.50 175 LEU A CA 1
ATOM 1358 C C . LEU A 1 175 ? -22.351 -0.388 1.706 1.00 88.50 175 LEU A C 1
ATOM 1360 O O . LEU A 1 175 ? -21.846 0.695 1.415 1.00 88.50 175 LEU A O 1
ATOM 1364 N N . GLY A 1 176 ? -21.991 -1.083 2.783 1.00 90.69 176 GLY A N 1
ATOM 1365 C CA . GLY A 1 176 ? -20.844 -0.684 3.587 1.00 90.69 176 GLY A CA 1
ATOM 1366 C C . GLY A 1 176 ? -19.514 -0.989 2.881 1.00 90.69 176 GLY A C 1
ATOM 1367 O O . GLY A 1 176 ? -19.499 -1.579 1.795 1.00 90.69 176 GLY A O 1
ATOM 1368 N N . PRO A 1 177 ? -18.380 -0.561 3.456 1.00 92.38 177 PRO A N 1
ATOM 1369 C CA . PRO A 1 177 ? -17.056 -0.761 2.866 1.00 92.38 177 PRO A CA 1
ATOM 1370 C C . PRO A 1 177 ? -16.734 -2.228 2.555 1.00 92.38 177 PRO A C 1
ATOM 1372 O O . PRO A 1 177 ? -16.147 -2.514 1.509 1.00 92.38 177 PRO A O 1
ATOM 1375 N N . LEU A 1 178 ? -17.114 -3.165 3.424 1.00 92.81 178 LEU A N 1
ATOM 1376 C CA . LEU A 1 178 ? -16.859 -4.587 3.223 1.00 92.81 178 LEU A CA 1
ATOM 1377 C C . LEU A 1 178 ? -17.757 -5.151 2.121 1.00 92.81 178 LEU A C 1
ATOM 1379 O O . LEU A 1 178 ? -17.273 -5.866 1.244 1.00 92.81 178 LEU A O 1
ATOM 1383 N N . GLY A 1 179 ? -19.030 -4.765 2.106 1.00 92.44 179 GLY A N 1
ATOM 1384 C CA . GLY A 1 179 ? -19.972 -5.083 1.044 1.00 92.44 179 GLY A CA 1
ATOM 1385 C C . GLY A 1 179 ? -19.541 -4.515 -0.307 1.00 92.44 179 GLY A C 1
ATOM 1386 O O . GLY A 1 179 ? -19.691 -5.196 -1.316 1.00 92.44 179 GLY A O 1
ATOM 1387 N N . MET A 1 180 ? -18.940 -3.319 -0.353 1.00 93.31 180 MET A N 1
ATOM 1388 C CA . MET A 1 180 ? -18.354 -2.759 -1.578 1.00 93.31 180 MET A CA 1
ATOM 1389 C C . MET A 1 180 ? -17.156 -3.579 -2.064 1.00 93.31 180 MET A C 1
ATOM 1391 O O . MET A 1 180 ? -17.063 -3.868 -3.255 1.00 93.31 180 MET A O 1
ATOM 1395 N N . VAL A 1 181 ? -16.244 -3.968 -1.167 1.00 93.69 181 VAL A N 1
ATOM 1396 C CA . VAL A 1 181 ? -15.083 -4.801 -1.524 1.00 93.69 181 VAL A CA 1
ATOM 1397 C C . VAL A 1 181 ? -15.533 -6.174 -2.014 1.00 93.69 181 VAL A C 1
ATOM 1399 O O . VAL A 1 181 ? -15.071 -6.625 -3.062 1.00 93.69 181 VAL A O 1
ATOM 1402 N N . GLU A 1 182 ? -16.462 -6.818 -1.303 1.00 93.94 182 GLU A N 1
ATOM 1403 C CA . GLU A 1 182 ? -17.025 -8.101 -1.717 1.00 93.94 182 GLU A CA 1
ATOM 1404 C C . GLU A 1 182 ? -17.744 -7.967 -3.058 1.00 93.94 182 GLU A C 1
ATOM 1406 O O . GLU A 1 182 ? -17.470 -8.752 -3.959 1.00 93.94 182 GLU A O 1
ATOM 1411 N N . LYS A 1 183 ? -18.596 -6.951 -3.233 1.00 93.94 183 LYS A N 1
ATOM 1412 C CA . LYS A 1 183 ? -19.293 -6.696 -4.495 1.00 93.94 183 LYS A CA 1
ATOM 1413 C C . LYS A 1 183 ? -18.309 -6.501 -5.642 1.00 93.94 183 LYS A C 1
ATOM 1415 O O . LYS A 1 183 ? -18.431 -7.184 -6.646 1.00 93.94 183 LYS A O 1
ATOM 1420 N N . ASN A 1 184 ? -17.299 -5.646 -5.484 1.00 94.62 184 ASN A N 1
ATOM 1421 C CA . ASN A 1 184 ? -16.290 -5.415 -6.520 1.00 94.62 184 ASN A CA 1
ATOM 1422 C C . ASN A 1 184 ? -15.539 -6.703 -6.878 1.00 94.62 184 ASN A C 1
ATOM 1424 O O . ASN A 1 184 ? -15.253 -6.954 -8.047 1.00 94.62 184 ASN A O 1
ATOM 1428 N N . PHE A 1 185 ? -15.228 -7.534 -5.882 1.00 94.00 185 PHE A N 1
ATOM 1429 C CA . PHE A 1 185 ? -14.561 -8.812 -6.097 1.00 94.00 185 PHE A CA 1
ATOM 1430 C C . PHE A 1 185 ? -15.474 -9.840 -6.782 1.00 94.00 185 PHE A C 1
ATOM 1432 O O . PHE A 1 185 ? -15.052 -10.511 -7.723 1.00 94.00 185 PHE A O 1
ATOM 1439 N N . VAL A 1 186 ? -16.730 -9.947 -6.348 1.00 93.31 186 VAL A N 1
ATOM 1440 C CA . VAL A 1 186 ? -17.737 -10.834 -6.942 1.00 93.31 186 VAL A CA 1
ATOM 1441 C C . VAL A 1 186 ? -18.053 -10.401 -8.370 1.00 93.31 186 VAL A C 1
ATOM 1443 O O . VAL A 1 186 ? -18.032 -11.244 -9.260 1.00 93.31 186 VAL A O 1
ATOM 1446 N N . ASP A 1 187 ? -18.256 -9.108 -8.615 1.00 94.50 187 ASP A N 1
ATOM 1447 C CA . ASP A 1 187 ? -18.485 -8.536 -9.943 1.00 94.50 187 ASP A CA 1
ATOM 1448 C C . ASP A 1 187 ? -17.273 -8.778 -10.852 1.00 94.50 187 ASP A C 1
ATOM 1450 O O . ASP A 1 187 ? -17.426 -9.152 -12.016 1.00 94.50 187 ASP A O 1
ATOM 1454 N N . PHE A 1 188 ? -16.051 -8.651 -10.322 1.00 95.00 188 PHE A N 1
ATOM 1455 C CA . PHE A 1 188 ? -14.833 -8.994 -11.051 1.00 95.00 188 PHE A CA 1
ATOM 1456 C C . PHE A 1 188 ? -14.799 -10.480 -11.439 1.00 95.00 188 PHE A C 1
ATOM 1458 O O . PHE A 1 188 ? -14.600 -10.799 -12.614 1.00 95.00 188 PHE A O 1
ATOM 1465 N N . LEU A 1 189 ? -15.047 -11.396 -10.500 1.00 95.19 189 LEU A N 1
ATOM 1466 C CA . LEU A 1 189 ? -15.080 -12.834 -10.783 1.00 95.19 189 LEU A CA 1
ATOM 1467 C C . LEU A 1 189 ? -16.215 -13.221 -11.736 1.00 95.19 189 LEU A C 1
ATOM 1469 O O . LEU A 1 189 ? -16.016 -14.047 -12.630 1.00 95.19 189 LEU A O 1
ATOM 1473 N N . GLU A 1 190 ? -17.391 -12.620 -11.582 1.00 95.75 190 GLU A N 1
ATOM 1474 C CA . GLU A 1 190 ? -18.529 -12.874 -12.457 1.00 95.75 190 GLU A CA 1
ATOM 1475 C C . GLU A 1 190 ? -18.258 -12.318 -13.859 1.00 95.75 190 GLU A C 1
ATOM 1477 O O . GLU A 1 190 ? -18.558 -12.996 -14.838 1.00 95.75 190 GLU A O 1
ATOM 1482 N N . SER A 1 191 ? -17.577 -11.173 -13.989 1.00 95.62 191 SER A N 1
ATOM 1483 C CA . SER A 1 191 ? -17.138 -10.652 -15.291 1.00 95.62 191 SER A CA 1
ATOM 1484 C C . SER A 1 191 ? -16.154 -11.598 -15.993 1.00 95.62 191 SER A C 1
ATOM 1486 O O . SER A 1 191 ? -16.268 -11.823 -17.201 1.00 95.62 191 SER A O 1
ATOM 1488 N N . ILE A 1 192 ? -15.239 -12.232 -15.243 1.00 95.31 192 ILE A N 1
ATOM 1489 C CA . ILE A 1 192 ? -14.364 -13.288 -15.773 1.00 95.31 192 ILE A CA 1
ATOM 1490 C C . ILE A 1 192 ? -15.224 -14.456 -16.240 1.00 95.31 192 ILE A C 1
ATOM 1492 O O . ILE A 1 192 ? -15.133 -14.867 -17.396 1.00 95.31 192 ILE A O 1
ATOM 1496 N N . ARG A 1 193 ? -16.108 -14.960 -15.378 1.00 96.31 193 ARG A N 1
ATOM 1497 C CA . ARG A 1 193 ? -16.951 -16.121 -15.675 1.00 96.31 193 ARG A CA 1
ATOM 1498 C C . ARG A 1 193 ? -17.847 -15.899 -16.892 1.00 96.31 193 ARG A C 1
ATOM 1500 O O . ARG A 1 193 ? -17.977 -16.798 -17.721 1.00 96.31 193 ARG A O 1
ATOM 1507 N N . GLN A 1 194 ? -18.463 -14.727 -17.008 1.00 96.69 194 GLN A N 1
ATOM 1508 C CA . GLN A 1 194 ? -19.294 -14.344 -18.146 1.00 96.69 194 GLN A CA 1
ATOM 1509 C C . GLN A 1 194 ? -18.462 -14.270 -19.425 1.00 96.69 194 GLN A C 1
ATOM 1511 O O . GLN A 1 194 ? -18.841 -14.884 -20.420 1.00 96.69 194 GLN A O 1
ATOM 1516 N N . SER A 1 195 ? -17.294 -13.623 -19.384 1.00 95.69 195 SER A N 1
ATOM 1517 C CA . SER A 1 195 ? -16.407 -13.556 -20.550 1.00 95.69 195 SER A CA 1
ATOM 1518 C C . SER A 1 195 ? -15.916 -14.936 -21.000 1.00 95.69 195 SER A C 1
ATOM 1520 O O . SER A 1 195 ? -15.886 -15.222 -22.193 1.00 95.69 195 SER A O 1
ATOM 1522 N N . GLU A 1 196 ? -15.633 -15.845 -20.064 1.00 94.88 196 GLU A N 1
ATOM 1523 C CA . GLU A 1 196 ? -15.232 -17.222 -20.363 1.00 94.88 196 GLU A CA 1
ATOM 1524 C C . GLU A 1 196 ? -16.388 -18.055 -20.934 1.00 94.88 196 GLU A C 1
ATOM 1526 O O . GLU A 1 196 ? -16.185 -18.841 -21.864 1.00 94.88 196 GLU A O 1
ATOM 1531 N N . ARG A 1 197 ? -17.617 -17.862 -20.432 1.00 96.94 197 ARG A N 1
ATOM 1532 C CA . ARG A 1 197 ? -18.824 -18.479 -21.007 1.00 96.94 197 ARG A CA 1
ATOM 1533 C C . ARG A 1 197 ? -19.032 -18.031 -22.450 1.00 96.94 197 ARG A C 1
ATOM 1535 O O . ARG A 1 197 ? -19.222 -18.883 -23.314 1.00 96.94 197 ARG A O 1
ATOM 1542 N N . ILE A 1 198 ? -18.947 -16.727 -22.712 1.00 96.19 198 ILE A N 1
ATOM 1543 C CA . ILE A 1 198 ? -19.072 -16.165 -24.062 1.00 96.19 198 ILE A CA 1
ATOM 1544 C C . ILE A 1 198 ? -17.956 -16.706 -24.963 1.00 96.19 198 ILE A C 1
ATOM 1546 O O . ILE A 1 198 ? -18.237 -17.182 -26.060 1.00 96.19 198 ILE A O 1
ATOM 1550 N N . ARG A 1 199 ? -16.702 -16.736 -24.484 1.00 95.81 199 ARG A N 1
ATOM 1551 C CA . ARG A 1 199 ? -15.565 -17.313 -25.221 1.00 95.81 199 ARG A CA 1
ATOM 1552 C C . ARG A 1 199 ? -15.823 -18.761 -25.624 1.00 95.81 199 ARG A C 1
ATOM 1554 O O . ARG A 1 199 ? -15.598 -19.142 -26.772 1.00 95.81 199 ARG A O 1
ATOM 1561 N N . SER A 1 200 ? -16.293 -19.564 -24.669 1.00 96.19 200 SER A N 1
ATOM 1562 C CA . SER A 1 200 ? -16.610 -20.975 -24.878 1.00 96.19 200 SER A CA 1
ATOM 1563 C C . SER A 1 200 ? -17.730 -21.153 -25.905 1.00 96.19 200 SER A C 1
ATOM 1565 O O . SER A 1 200 ? -17.600 -21.992 -26.796 1.00 96.19 200 SER A O 1
ATOM 1567 N N . GLN A 1 201 ? -18.781 -20.330 -25.840 1.00 96.88 201 GLN A N 1
ATOM 1568 C CA . GLN A 1 201 ? -19.885 -20.339 -26.806 1.00 96.88 201 GLN A CA 1
ATOM 1569 C C . GLN A 1 201 ? -19.431 -19.927 -28.212 1.00 96.88 201 GLN A C 1
ATOM 1571 O O . GLN A 1 201 ? -19.778 -20.590 -29.188 1.00 96.88 201 GLN A O 1
ATOM 1576 N N . ALA A 1 202 ? -18.603 -18.887 -28.312 1.00 95.56 202 ALA A N 1
ATOM 1577 C CA . ALA A 1 202 ? -18.038 -18.398 -29.567 1.00 95.56 202 ALA A CA 1
ATOM 1578 C C . ALA A 1 202 ? -16.929 -19.309 -30.137 1.00 95.56 202 ALA A C 1
ATOM 1580 O O . ALA A 1 202 ? -16.459 -19.080 -31.249 1.00 95.56 202 ALA A O 1
ATOM 1581 N N . LYS A 1 203 ? -16.508 -20.348 -29.395 1.00 96.44 203 LYS A N 1
ATOM 1582 C CA . LYS A 1 203 ? -15.403 -21.266 -29.740 1.00 96.44 203 LYS A CA 1
ATOM 1583 C C . LYS A 1 203 ? -14.088 -20.540 -30.046 1.00 96.44 203 LYS A C 1
ATOM 1585 O O . LYS A 1 203 ? -13.280 -21.000 -30.852 1.00 96.44 203 LYS A O 1
ATOM 1590 N N . VAL A 1 204 ? -13.864 -19.411 -29.380 1.00 95.25 204 VAL A N 1
ATOM 1591 C CA . VAL A 1 204 ? -12.635 -18.631 -29.511 1.00 95.25 204 VAL A CA 1
ATOM 1592 C C . VAL A 1 204 ? -11.569 -19.229 -28.590 1.00 95.25 204 VAL A C 1
ATOM 1594 O O . VAL A 1 204 ? -11.829 -19.519 -27.424 1.00 95.25 204 VAL A O 1
ATOM 1597 N N . LEU A 1 205 ? -10.356 -19.435 -29.108 1.00 93.00 205 LEU A N 1
ATOM 1598 C CA . LEU A 1 205 ? -9.280 -20.073 -28.344 1.00 93.00 205 LEU A CA 1
ATOM 1599 C C . LEU A 1 205 ? -8.720 -19.148 -27.252 1.00 93.00 205 LEU A C 1
ATOM 1601 O O . LEU A 1 205 ? -8.436 -19.606 -26.148 1.00 93.00 205 LEU A O 1
ATOM 1605 N N . ARG A 1 206 ? -8.547 -17.854 -27.555 1.00 93.56 206 ARG A N 1
ATOM 1606 C CA . ARG A 1 206 ? -7.873 -16.894 -26.669 1.00 93.56 206 ARG A CA 1
ATOM 1607 C C . ARG A 1 206 ? -8.825 -15.810 -26.160 1.00 93.56 206 ARG A C 1
ATOM 1609 O O . ARG A 1 206 ? -9.583 -15.264 -26.960 1.00 93.56 206 ARG A O 1
ATOM 1616 N N . PRO A 1 207 ? -8.769 -15.451 -24.867 1.00 93.44 207 PRO A N 1
ATOM 1617 C CA . PRO A 1 207 ? -9.553 -14.356 -24.295 1.00 93.44 207 PRO A CA 1
ATOM 1618 C C . PRO A 1 207 ? -9.474 -13.025 -25.058 1.00 93.44 207 PRO A C 1
ATOM 1620 O O . PRO A 1 207 ? -10.486 -12.336 -25.170 1.00 93.44 207 PRO A O 1
ATOM 1623 N N . LYS A 1 208 ? -8.305 -12.652 -25.595 1.00 95.88 208 LYS A N 1
ATOM 1624 C CA . LYS A 1 208 ? -8.142 -11.388 -26.342 1.00 95.88 208 LYS A CA 1
ATOM 1625 C C . LYS A 1 208 ? -8.895 -11.326 -27.676 1.00 95.88 208 LYS A C 1
ATOM 1627 O O . LYS A 1 208 ? -9.201 -10.232 -28.137 1.00 95.88 208 LYS A O 1
ATOM 1632 N N . ASP A 1 209 ? -9.163 -12.480 -28.292 1.00 95.75 209 ASP A N 1
ATOM 1633 C CA . ASP A 1 209 ? -9.755 -12.574 -29.635 1.00 95.75 209 ASP A CA 1
ATOM 1634 C C . ASP A 1 209 ? -11.293 -12.390 -29.593 1.00 95.75 209 ASP A C 1
ATOM 1636 O O . ASP A 1 209 ? -11.948 -12.412 -30.629 1.00 95.75 209 ASP A O 1
ATOM 1640 N N . LEU A 1 210 ? -11.874 -12.205 -28.398 1.00 95.12 210 LEU A N 1
ATOM 1641 C CA . LEU A 1 210 ? -13.253 -11.750 -28.215 1.00 95.12 210 LEU A CA 1
ATOM 1642 C C . LEU A 1 210 ? -13.418 -10.274 -28.606 1.00 95.12 210 LEU A C 1
ATOM 1644 O O . LEU A 1 210 ? -12.514 -9.453 -28.392 1.00 95.12 210 LEU A O 1
ATOM 1648 N N . ASP A 1 211 ? -14.617 -9.939 -29.084 1.00 93.88 211 ASP A N 1
ATOM 1649 C CA . ASP A 1 211 ? -15.035 -8.565 -29.366 1.00 93.88 211 ASP A CA 1
ATOM 1650 C C . ASP A 1 211 ? -14.910 -7.673 -28.124 1.00 93.88 211 ASP A C 1
ATOM 1652 O O . ASP A 1 211 ? -15.145 -8.103 -26.992 1.00 93.88 211 ASP A O 1
ATOM 1656 N N . GLU A 1 212 ? -14.570 -6.399 -28.325 1.00 92.19 212 GLU A N 1
ATOM 1657 C CA . GLU A 1 212 ? -14.270 -5.449 -27.242 1.00 92.19 212 GLU A CA 1
ATOM 1658 C C . GLU A 1 212 ? -15.417 -5.277 -26.237 1.00 92.19 212 GLU A C 1
ATOM 1660 O O . GLU A 1 212 ? -15.165 -5.099 -25.045 1.00 92.19 212 GLU A O 1
ATOM 1665 N N . SER A 1 213 ? -16.670 -5.376 -26.698 1.00 93.94 213 SER A N 1
ATOM 1666 C CA . SER A 1 213 ? -17.862 -5.272 -25.845 1.00 93.94 213 SER A CA 1
ATOM 1667 C C . SER A 1 213 ? -18.060 -6.482 -24.928 1.00 93.94 213 SER A C 1
ATOM 1669 O O . SER A 1 213 ? -18.660 -6.354 -23.864 1.00 93.94 213 SER A O 1
ATOM 1671 N N . GLN A 1 214 ? -17.550 -7.649 -25.323 1.00 94.38 214 GLN A N 1
ATOM 1672 C CA . GLN A 1 214 ? -17.700 -8.920 -24.608 1.00 94.38 214 GLN A CA 1
ATOM 1673 C C . GLN A 1 214 ? -16.404 -9.353 -23.907 1.00 94.38 214 GLN A C 1
ATOM 1675 O O . GLN A 1 214 ? -16.363 -10.367 -23.205 1.00 94.38 214 GLN A O 1
ATOM 1680 N N . ARG A 1 215 ? -15.328 -8.584 -24.093 1.00 93.00 215 ARG A N 1
ATOM 1681 C CA . ARG A 1 215 ? -14.010 -8.863 -23.539 1.00 93.00 215 ARG A CA 1
ATOM 1682 C C . ARG A 1 215 ? -13.986 -8.572 -22.040 1.00 93.00 215 ARG A C 1
ATOM 1684 O O . ARG A 1 215 ? -14.040 -7.421 -21.600 1.00 93.00 215 ARG A O 1
ATOM 1691 N N . GLY A 1 216 ? -13.845 -9.637 -21.257 1.00 94.81 216 GLY A N 1
ATOM 1692 C CA . GLY A 1 216 ? -13.647 -9.554 -19.812 1.00 94.81 216 GLY A CA 1
ATOM 1693 C C . GLY A 1 216 ? -12.281 -8.980 -19.418 1.00 94.81 216 GLY A C 1
ATOM 1694 O O . GLY A 1 216 ? -11.439 -8.691 -20.277 1.00 94.81 216 GLY A O 1
ATOM 1695 N N . PRO A 1 217 ? -12.013 -8.851 -18.109 1.00 95.44 217 PRO A N 1
ATOM 1696 C CA . PRO A 1 217 ? -10.761 -8.283 -17.609 1.00 95.44 217 PRO A CA 1
ATOM 1697 C C . PRO A 1 217 ? -9.535 -9.099 -18.039 1.00 95.44 217 PRO A C 1
ATOM 1699 O O . PRO A 1 217 ? -8.510 -8.518 -18.383 1.00 95.44 217 PRO A O 1
ATOM 1702 N N . LEU A 1 218 ? -9.652 -10.431 -18.110 1.00 94.12 218 LEU A N 1
ATOM 1703 C CA . LEU A 1 218 ? -8.562 -11.301 -18.559 1.00 94.12 218 LEU A CA 1
ATOM 1704 C C . LEU A 1 218 ? -8.207 -11.065 -20.033 1.00 94.12 218 LEU A C 1
ATOM 1706 O O . LEU A 1 218 ? -7.034 -10.968 -20.374 1.00 94.12 218 LEU A O 1
ATOM 1710 N N . GLY A 1 219 ? -9.214 -10.921 -20.899 1.00 95.12 219 GLY A N 1
ATOM 1711 C CA . GLY A 1 219 ? -8.989 -10.615 -22.311 1.00 95.12 219 GLY A CA 1
ATOM 1712 C C . GLY A 1 219 ? -8.382 -9.230 -22.517 1.00 95.12 219 GLY A C 1
ATOM 1713 O O . GLY A 1 219 ? -7.530 -9.072 -23.385 1.00 95.12 219 GLY A O 1
ATOM 1714 N N . LYS A 1 220 ? -8.777 -8.234 -21.709 1.00 96.12 220 LYS A N 1
ATOM 1715 C CA . LYS A 1 220 ? -8.177 -6.889 -21.739 1.00 96.12 220 LYS A CA 1
ATOM 1716 C C . LYS A 1 220 ? -6.710 -6.924 -21.319 1.00 96.12 220 LYS A C 1
ATOM 1718 O O . LYS A 1 220 ? -5.879 -6.378 -22.032 1.00 96.12 220 LYS A O 1
ATOM 1723 N N . ALA A 1 221 ? -6.396 -7.618 -20.226 1.00 94.56 221 ALA A N 1
ATOM 1724 C CA . ALA A 1 221 ? -5.024 -7.779 -19.756 1.00 94.56 221 ALA A CA 1
ATOM 1725 C C . ALA A 1 221 ? -4.152 -8.550 -20.762 1.00 94.56 221 ALA A C 1
ATOM 1727 O O . ALA A 1 221 ? -3.014 -8.163 -21.013 1.00 94.56 221 ALA A O 1
ATOM 1728 N N . GLU A 1 222 ? -4.679 -9.618 -21.376 1.00 95.56 222 GLU A N 1
ATOM 1729 C CA . GLU A 1 222 ? -3.963 -10.357 -22.423 1.00 95.56 222 GLU A CA 1
ATOM 1730 C C . GLU A 1 222 ? -3.725 -9.482 -23.658 1.00 95.56 222 GLU A C 1
ATOM 1732 O O . GLU A 1 222 ? -2.622 -9.483 -24.199 1.00 95.56 222 GLU A O 1
ATOM 1737 N N . LEU A 1 223 ? -4.734 -8.728 -24.104 1.00 96.44 223 LEU A N 1
ATOM 1738 C CA . LEU A 1 223 ? -4.598 -7.813 -25.233 1.00 96.44 223 LEU A CA 1
ATOM 1739 C C . LEU A 1 223 ? -3.547 -6.741 -24.949 1.00 96.44 223 LEU A C 1
ATOM 1741 O O . LEU A 1 223 ? -2.634 -6.593 -25.751 1.00 96.44 223 LEU A O 1
ATOM 1745 N N . GLU A 1 224 ? -3.621 -6.067 -23.801 1.00 96.25 224 GLU A N 1
ATOM 1746 C CA . GLU A 1 224 ? -2.643 -5.051 -23.410 1.00 96.25 224 GLU A CA 1
ATOM 1747 C C . GLU A 1 224 ? -1.227 -5.643 -23.350 1.00 96.25 224 GLU A C 1
ATOM 1749 O O . GLU A 1 224 ? -0.286 -5.080 -23.908 1.00 96.25 224 GLU A O 1
ATOM 1754 N N . ALA A 1 225 ? -1.063 -6.828 -22.755 1.00 95.12 225 ALA A N 1
ATOM 1755 C CA . ALA A 1 225 ? 0.225 -7.515 -22.722 1.00 95.12 225 ALA A CA 1
ATOM 1756 C C . ALA A 1 225 ? 0.738 -7.849 -24.134 1.00 95.12 225 ALA A C 1
ATOM 1758 O O . ALA A 1 225 ? 1.914 -7.642 -24.438 1.00 95.12 225 ALA A O 1
ATOM 1759 N N . VAL A 1 226 ? -0.135 -8.341 -25.015 1.00 96.38 226 VAL A N 1
ATOM 1760 C CA . VAL A 1 226 ? 0.207 -8.668 -26.405 1.00 96.38 226 VAL A CA 1
ATOM 1761 C C . VAL A 1 226 ? 0.547 -7.415 -27.206 1.00 96.38 226 VAL A C 1
ATOM 1763 O O . VAL A 1 226 ? 1.493 -7.452 -27.987 1.00 96.38 226 VAL A O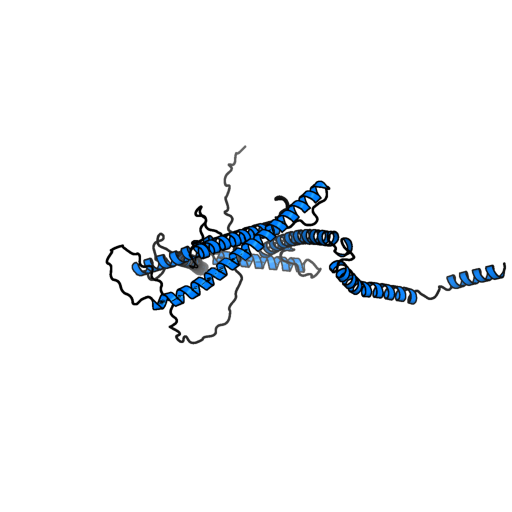 1
ATOM 1766 N N . GLU A 1 227 ? -0.175 -6.314 -27.018 1.00 96.19 227 GLU A N 1
ATOM 1767 C CA . GLU A 1 227 ? 0.120 -5.022 -27.642 1.00 96.19 227 GLU A CA 1
ATOM 1768 C C . GLU A 1 227 ? 1.496 -4.518 -27.218 1.00 96.19 227 GLU A C 1
ATOM 1770 O O . GLU A 1 227 ? 2.325 -4.237 -28.079 1.00 96.19 227 GLU A O 1
ATOM 1775 N N . LYS A 1 228 ? 1.811 -4.538 -25.916 1.00 94.56 228 LYS A N 1
ATOM 1776 C CA . LYS A 1 228 ? 3.149 -4.169 -25.425 1.00 94.56 228 LYS A CA 1
ATOM 1777 C C . LYS A 1 228 ? 4.248 -5.060 -25.998 1.00 94.56 228 LYS A C 1
ATOM 1779 O O . LYS A 1 228 ? 5.318 -4.570 -26.354 1.00 94.56 228 LYS A O 1
ATOM 1784 N N . ILE A 1 229 ? 3.997 -6.361 -26.124 1.00 95.88 229 ILE A N 1
ATOM 1785 C CA . ILE A 1 229 ? 4.934 -7.296 -26.757 1.00 95.88 229 ILE A CA 1
ATOM 1786 C C . ILE A 1 229 ? 5.096 -6.980 -28.252 1.00 95.88 229 ILE A C 1
ATOM 1788 O O . ILE A 1 229 ? 6.216 -6.993 -28.763 1.00 95.88 229 ILE A O 1
ATOM 1792 N N . ASN A 1 230 ? 4.014 -6.658 -28.960 1.00 96.62 230 ASN A N 1
ATOM 1793 C CA . ASN A 1 230 ? 4.059 -6.275 -30.370 1.00 96.62 230 ASN A CA 1
ATOM 1794 C C . ASN A 1 230 ? 4.797 -4.950 -30.583 1.00 96.62 230 ASN A C 1
ATOM 1796 O O . ASN A 1 230 ? 5.578 -4.852 -31.528 1.00 96.62 230 ASN A O 1
ATOM 1800 N N . ASP A 1 231 ? 4.625 -3.974 -29.693 1.00 95.25 231 ASP A N 1
ATOM 1801 C CA . ASP A 1 231 ? 5.380 -2.718 -29.698 1.00 95.25 231 ASP A CA 1
ATOM 1802 C C . ASP A 1 231 ? 6.883 -2.989 -29.536 1.00 95.25 231 ASP A C 1
ATOM 1804 O O . ASP A 1 231 ? 7.715 -2.444 -30.271 1.00 95.25 231 ASP A O 1
ATOM 1808 N N . ILE A 1 232 ? 7.244 -3.902 -28.625 1.00 94.88 232 ILE A N 1
ATOM 1809 C CA . ILE A 1 232 ? 8.623 -4.378 -28.459 1.00 94.88 232 ILE A CA 1
ATOM 1810 C C . ILE A 1 232 ? 9.121 -5.020 -29.762 1.00 94.88 232 ILE A C 1
ATOM 1812 O O . ILE A 1 232 ? 10.170 -4.626 -30.272 1.00 94.88 232 ILE A O 1
ATOM 1816 N N . PHE A 1 233 ? 8.370 -5.953 -30.352 1.00 96.75 233 PHE A N 1
ATOM 1817 C CA . PHE A 1 233 ? 8.761 -6.608 -31.605 1.00 96.75 233 PHE A CA 1
ATOM 1818 C C . PHE A 1 233 ? 8.896 -5.631 -32.775 1.00 96.75 233 PHE A C 1
ATOM 1820 O O . PHE A 1 233 ? 9.822 -5.759 -33.578 1.00 96.75 233 PHE A O 1
ATOM 1827 N N . TYR A 1 234 ? 7.995 -4.656 -32.891 1.00 96.56 234 TYR A N 1
ATOM 1828 C CA . TYR A 1 234 ? 8.038 -3.653 -33.946 1.00 96.56 234 TYR A CA 1
ATOM 1829 C C . TYR A 1 234 ? 9.263 -2.751 -33.794 1.00 96.56 234 TYR A C 1
ATOM 1831 O O . TYR A 1 234 ? 10.017 -2.581 -34.756 1.00 96.56 234 TYR A O 1
ATOM 1839 N N . SER A 1 235 ? 9.512 -2.243 -32.582 1.00 95.38 235 SER A N 1
ATOM 1840 C CA . SER A 1 235 ? 10.706 -1.440 -32.294 1.00 95.38 235 SER A CA 1
ATOM 1841 C C . SER A 1 235 ? 11.993 -2.223 -32.587 1.00 95.38 235 SER A C 1
ATOM 1843 O O . SER A 1 235 ? 12.906 -1.708 -33.235 1.00 95.38 235 SER A O 1
ATOM 1845 N N . GLU A 1 236 ? 12.027 -3.514 -32.252 1.00 94.62 236 GLU A N 1
ATOM 1846 C CA . GLU A 1 236 ? 13.156 -4.394 -32.542 1.00 94.62 236 GLU A CA 1
ATOM 1847 C C . GLU A 1 236 ? 13.341 -4.648 -34.046 1.00 94.62 236 GLU A C 1
ATOM 1849 O O . GLU A 1 236 ? 14.459 -4.597 -34.564 1.00 94.62 236 GLU A O 1
ATOM 1854 N N . LYS A 1 237 ? 12.252 -4.860 -34.790 1.00 97.00 237 LYS A N 1
ATOM 1855 C CA . LYS A 1 237 ? 12.299 -5.025 -36.248 1.00 97.00 237 LYS A CA 1
ATOM 1856 C C . LYS A 1 237 ? 12.835 -3.769 -36.931 1.00 97.00 237 LYS A C 1
ATOM 1858 O O . LYS A 1 237 ? 13.689 -3.873 -37.815 1.00 97.00 237 LYS A O 1
ATOM 1863 N N . VAL A 1 238 ? 12.372 -2.587 -36.517 1.00 95.94 238 VAL A N 1
ATOM 1864 C CA . VAL A 1 238 ? 12.879 -1.301 -37.021 1.00 95.94 238 VAL A CA 1
ATOM 1865 C C . VAL A 1 238 ? 14.367 -1.159 -36.693 1.00 95.94 238 VAL A C 1
ATOM 1867 O O . VAL A 1 238 ? 15.155 -0.810 -37.575 1.00 95.94 238 VAL A O 1
ATOM 1870 N N . ARG A 1 239 ? 14.784 -1.518 -35.473 1.00 94.94 239 ARG A N 1
ATOM 1871 C CA . ARG A 1 239 ? 16.196 -1.528 -35.060 1.00 94.94 239 ARG A CA 1
ATOM 1872 C C . ARG A 1 239 ? 17.054 -2.444 -35.923 1.00 94.94 239 ARG A C 1
ATOM 1874 O O . ARG A 1 239 ? 18.129 -2.032 -36.368 1.00 94.94 239 ARG A O 1
ATOM 1881 N N . ALA A 1 240 ? 16.591 -3.658 -36.202 1.00 95.94 240 ALA A N 1
ATOM 1882 C CA . ALA A 1 240 ? 17.298 -4.610 -37.051 1.00 95.94 240 ALA A CA 1
ATOM 1883 C C . ALA A 1 240 ? 17.443 -4.086 -38.491 1.00 95.94 240 ALA A C 1
ATOM 1885 O O . ALA A 1 240 ? 18.536 -4.126 -39.058 1.00 95.94 240 ALA A O 1
ATOM 1886 N N . GLN A 1 241 ? 16.378 -3.511 -39.062 1.00 95.94 241 GLN A N 1
ATOM 1887 C CA . GLN A 1 241 ? 16.411 -2.913 -40.402 1.00 95.94 241 GLN A CA 1
ATOM 1888 C C . GLN A 1 241 ? 17.370 -1.720 -40.489 1.00 95.94 241 GLN A C 1
ATOM 1890 O O . GLN A 1 241 ? 18.142 -1.611 -41.445 1.00 95.94 241 GLN A O 1
ATOM 1895 N N . GLN A 1 242 ? 17.354 -0.832 -39.492 1.00 95.06 242 GLN A N 1
ATOM 1896 C CA . GLN A 1 242 ? 18.292 0.289 -39.428 1.00 95.06 242 GLN A CA 1
ATOM 1897 C C . GLN A 1 242 ? 19.737 -0.190 -39.246 1.00 95.06 242 GLN A C 1
ATOM 1899 O O . GLN A 1 242 ? 20.640 0.361 -39.878 1.00 95.06 242 GLN A O 1
ATOM 1904 N N . SER A 1 243 ? 19.952 -1.238 -38.443 1.00 95.25 243 SER A N 1
ATOM 1905 C CA . SER A 1 243 ? 21.277 -1.835 -38.237 1.00 95.25 243 SER A CA 1
ATOM 1906 C C . SER A 1 243 ? 21.845 -2.414 -39.525 1.00 95.25 243 SER A C 1
ATOM 1908 O O . SER A 1 243 ? 23.007 -2.174 -39.855 1.00 95.25 243 SER A O 1
ATOM 1910 N N . TRP A 1 244 ? 21.009 -3.115 -40.295 1.00 95.62 244 TRP A N 1
ATOM 1911 C CA . TRP A 1 244 ? 21.407 -3.663 -41.586 1.00 95.62 244 TRP A CA 1
ATOM 1912 C C . TRP A 1 244 ? 21.767 -2.552 -42.581 1.00 95.62 244 TRP A C 1
ATOM 1914 O O . TRP A 1 244 ? 22.852 -2.581 -43.158 1.00 95.62 244 TRP A O 1
ATOM 1924 N N . ARG A 1 245 ? 20.923 -1.521 -42.726 1.00 94.88 245 ARG A N 1
ATOM 1925 C CA . ARG A 1 245 ? 21.177 -0.405 -43.659 1.00 94.88 245 ARG A CA 1
ATOM 1926 C C . ARG A 1 245 ? 22.434 0.397 -43.323 1.00 94.88 245 ARG A C 1
ATOM 1928 O O . ARG A 1 245 ? 23.107 0.874 -44.228 1.00 94.88 245 ARG A O 1
ATOM 1935 N N . ARG A 1 246 ? 22.737 0.578 -42.035 1.00 92.62 246 ARG A N 1
ATOM 1936 C CA . ARG A 1 246 ? 23.906 1.348 -41.575 1.00 92.62 246 ARG A CA 1
ATOM 1937 C C . ARG A 1 246 ? 25.187 0.513 -41.482 1.00 92.62 246 ARG A C 1
ATOM 1939 O O . ARG A 1 246 ? 26.248 1.086 -41.247 1.00 92.62 246 ARG A O 1
ATOM 1946 N N . GLY A 1 247 ? 25.101 -0.815 -41.603 1.00 94.19 247 GLY A N 1
ATOM 1947 C CA . GLY A 1 247 ? 26.234 -1.726 -41.401 1.00 94.19 247 GLY A CA 1
ATOM 1948 C C . GLY A 1 247 ? 26.812 -1.694 -39.977 1.00 94.19 247 GLY A C 1
ATOM 1949 O O . GLY A 1 247 ? 27.953 -2.093 -39.764 1.00 94.19 247 GLY A O 1
ATOM 1950 N N . ARG A 1 248 ? 26.056 -1.177 -38.998 1.00 94.25 248 ARG A N 1
ATOM 1951 C CA . ARG A 1 248 ? 26.457 -1.044 -37.588 1.00 94.25 248 ARG A CA 1
ATOM 1952 C C . ARG A 1 248 ? 25.277 -1.390 -36.689 1.00 94.25 248 ARG A C 1
ATOM 1954 O O . ARG A 1 248 ? 24.143 -1.065 -37.022 1.00 94.25 248 ARG A O 1
ATOM 1961 N N . ARG A 1 249 ? 25.541 -2.009 -35.535 1.00 93.94 249 ARG A N 1
ATOM 1962 C CA . ARG A 1 249 ? 24.510 -2.325 -34.533 1.00 93.94 249 ARG A CA 1
ATOM 1963 C C . ARG A 1 249 ? 23.911 -1.029 -33.972 1.00 93.94 249 ARG A C 1
ATOM 1965 O O . ARG A 1 249 ? 24.631 -0.240 -33.367 1.00 93.94 249 ARG A O 1
ATOM 1972 N N . VAL A 1 250 ? 22.612 -0.824 -34.179 1.00 94.19 250 VAL A N 1
ATOM 1973 C CA . VAL A 1 250 ? 21.838 0.296 -33.618 1.00 94.19 250 VAL A CA 1
ATOM 1974 C C . VAL A 1 250 ? 21.388 -0.073 -32.203 1.00 94.19 250 VAL A C 1
ATOM 1976 O O . VAL A 1 250 ? 21.004 -1.221 -31.959 1.00 94.19 250 VAL A O 1
ATOM 1979 N N . ARG A 1 251 ? 21.471 0.866 -31.254 1.00 92.12 251 ARG A N 1
ATOM 1980 C CA . ARG A 1 251 ? 21.050 0.625 -29.865 1.00 92.12 251 ARG A CA 1
ATOM 1981 C C . ARG A 1 251 ? 19.531 0.759 -29.733 1.00 92.12 251 ARG A C 1
ATOM 1983 O O . ARG A 1 251 ? 18.933 1.476 -30.534 1.00 92.12 251 ARG A O 1
ATOM 1990 N N . PRO A 1 252 ? 18.902 0.100 -28.744 1.00 92.69 252 PRO A N 1
ATOM 1991 C CA . PRO A 1 252 ? 17.487 0.313 -28.448 1.00 92.69 252 PRO A CA 1
ATOM 1992 C C . PRO A 1 252 ? 17.102 1.796 -28.305 1.00 92.69 252 PRO A C 1
ATOM 1994 O O . PRO A 1 252 ? 16.119 2.191 -28.914 1.00 92.69 252 PRO A O 1
ATOM 1997 N N . ILE A 1 253 ? 17.893 2.632 -27.616 1.00 93.12 253 ILE A N 1
ATOM 1998 C CA . ILE A 1 253 ? 17.607 4.081 -27.474 1.00 93.12 253 ILE A CA 1
ATOM 1999 C C . ILE A 1 253 ? 17.537 4.877 -28.782 1.00 93.12 253 ILE A C 1
ATOM 2001 O O . ILE A 1 253 ? 16.929 5.943 -28.819 1.00 93.12 253 ILE A O 1
ATOM 2005 N N . ASP A 1 254 ? 18.182 4.411 -29.852 1.00 93.12 254 ASP A N 1
ATOM 2006 C CA . ASP A 1 254 ? 18.225 5.146 -31.119 1.00 93.12 254 ASP A CA 1
ATOM 2007 C C . ASP A 1 254 ? 16.950 4.888 -31.965 1.00 93.12 254 ASP A C 1
ATOM 2009 O O . ASP A 1 254 ? 16.803 5.443 -33.058 1.00 93.12 254 ASP A O 1
ATOM 2013 N N . VAL A 1 255 ? 16.034 4.039 -31.474 1.00 93.25 255 VAL A N 1
ATOM 2014 C CA . VAL A 1 255 ? 14.758 3.678 -32.106 1.00 93.25 255 VAL A CA 1
ATOM 2015 C C . VAL A 1 255 ? 13.613 3.943 -31.124 1.00 93.25 255 VAL A C 1
ATOM 2017 O O . VAL A 1 255 ? 13.681 3.488 -29.985 1.00 93.25 255 VAL A O 1
ATOM 2020 N N . PRO A 1 256 ? 12.535 4.636 -31.535 1.00 90.19 256 PRO A N 1
ATOM 2021 C CA . PRO A 1 256 ? 11.392 4.853 -30.655 1.00 90.19 256 PRO A CA 1
ATOM 2022 C C . PRO A 1 256 ? 10.732 3.515 -30.295 1.00 90.19 256 PRO A C 1
ATOM 2024 O O . PRO A 1 256 ? 10.389 2.725 -31.179 1.00 90.19 256 PRO A O 1
ATOM 2027 N N . GLY A 1 257 ? 10.556 3.261 -28.999 1.00 93.06 257 GLY A N 1
ATOM 2028 C CA . GLY A 1 257 ? 9.899 2.061 -28.495 1.00 93.06 257 GLY A CA 1
ATOM 2029 C C . GLY A 1 257 ? 10.129 1.830 -27.000 1.00 93.06 257 GLY A C 1
ATOM 2030 O O . GLY A 1 257 ? 11.038 2.420 -26.414 1.00 93.06 257 GLY A O 1
ATOM 2031 N N . PRO A 1 258 ? 9.368 0.908 -26.387 1.00 92.81 258 PRO A N 1
ATOM 2032 C CA . PRO A 1 258 ? 9.403 0.669 -24.942 1.00 92.81 258 PRO A CA 1
ATOM 2033 C C . PRO A 1 258 ? 10.776 0.197 -24.438 1.00 92.81 258 PRO A C 1
ATOM 2035 O O . PRO A 1 258 ? 11.177 0.531 -23.326 1.00 92.81 258 PRO A O 1
ATOM 2038 N N . LEU A 1 259 ? 11.533 -0.548 -25.255 1.00 93.25 259 LEU A N 1
ATOM 2039 C CA . LEU A 1 259 ? 12.908 -0.936 -24.916 1.00 93.25 259 LEU A CA 1
ATOM 2040 C C . LEU A 1 259 ? 13.883 0.246 -24.957 1.00 93.25 259 LEU A C 1
ATOM 2042 O O . LEU A 1 259 ? 14.828 0.271 -24.172 1.00 93.25 259 LEU A O 1
ATOM 2046 N N . GLY A 1 260 ? 13.667 1.203 -25.862 1.00 91.75 260 GLY A N 1
ATOM 2047 C CA . GLY A 1 260 ? 14.448 2.434 -25.930 1.00 91.75 260 GLY A CA 1
ATOM 2048 C C . GLY A 1 260 ? 14.170 3.327 -24.726 1.00 91.75 260 GLY A C 1
ATOM 2049 O O . GLY A 1 260 ? 15.110 3.768 -24.077 1.00 91.75 260 GLY A O 1
ATOM 2050 N N . ASP A 1 261 ? 12.899 3.498 -24.357 1.00 93.06 261 ASP A N 1
ATOM 2051 C CA . ASP A 1 261 ? 12.503 4.257 -23.163 1.00 93.06 261 ASP A CA 1
ATOM 2052 C C . ASP A 1 261 ? 13.078 3.632 -21.884 1.00 93.06 261 ASP A C 1
ATOM 2054 O O . ASP A 1 261 ? 13.599 4.332 -21.015 1.00 93.06 261 ASP A O 1
ATOM 2058 N N . PHE A 1 262 ? 13.053 2.298 -21.793 1.00 92.25 262 PHE A N 1
ATOM 2059 C CA . PHE A 1 262 ? 13.658 1.568 -20.684 1.00 92.25 262 PHE A CA 1
ATOM 2060 C C . PHE A 1 262 ? 15.183 1.736 -20.637 1.00 92.25 262 PHE A C 1
ATOM 2062 O O . PHE A 1 262 ? 15.734 2.056 -19.585 1.00 92.25 262 PHE A O 1
ATOM 2069 N N . GLU A 1 263 ? 15.882 1.552 -21.763 1.00 93.19 263 GLU A N 1
ATOM 2070 C CA . GLU A 1 263 ? 17.332 1.763 -21.820 1.00 93.19 263 GLU A CA 1
ATOM 2071 C C . GLU A 1 263 ? 17.684 3.221 -21.503 1.00 93.19 263 GLU A C 1
ATOM 2073 O O . GLU A 1 263 ? 18.654 3.462 -20.792 1.00 93.19 263 GLU A O 1
ATOM 2078 N N . MET A 1 264 ? 16.885 4.192 -21.951 1.00 93.56 264 MET A N 1
ATOM 2079 C CA . MET A 1 264 ? 17.065 5.607 -21.631 1.00 93.56 264 MET A CA 1
ATOM 2080 C C . MET A 1 264 ? 16.933 5.856 -20.127 1.00 93.56 264 MET A C 1
ATOM 2082 O O . MET A 1 264 ? 17.839 6.441 -19.538 1.00 93.56 264 MET A O 1
ATOM 2086 N N . ALA A 1 265 ? 15.884 5.331 -19.487 1.00 92.25 265 ALA A N 1
ATOM 2087 C CA . ALA A 1 265 ? 15.707 5.436 -18.041 1.00 92.25 265 ALA A CA 1
ATOM 2088 C C . ALA A 1 265 ? 16.891 4.818 -17.272 1.00 92.25 265 ALA A C 1
ATOM 2090 O O . ALA A 1 265 ? 17.413 5.423 -16.333 1.00 92.25 265 ALA A O 1
ATOM 2091 N N . VAL A 1 266 ? 17.375 3.646 -17.698 1.00 93.75 266 VAL A N 1
ATOM 2092 C CA . VAL A 1 266 ? 18.556 2.998 -17.102 1.00 93.75 266 VAL A CA 1
ATOM 2093 C C . VAL A 1 266 ? 19.829 3.810 -17.354 1.00 93.75 266 VAL A C 1
ATOM 2095 O O . VAL A 1 266 ? 20.641 3.983 -16.446 1.00 93.75 266 VAL A O 1
ATOM 2098 N N . LEU A 1 267 ? 20.022 4.341 -18.562 1.00 93.12 267 LEU A N 1
ATOM 2099 C CA . LEU A 1 267 ? 21.176 5.172 -18.895 1.00 93.12 267 LEU A CA 1
ATOM 2100 C C . LEU A 1 267 ? 21.185 6.470 -18.099 1.00 93.12 267 LEU A C 1
ATOM 2102 O O . LEU A 1 267 ? 22.260 6.909 -17.705 1.00 93.12 267 LEU A O 1
ATOM 2106 N N . ASP A 1 268 ? 20.033 7.073 -17.838 1.00 92.38 268 ASP A N 1
ATOM 2107 C CA . ASP A 1 268 ? 19.942 8.285 -17.031 1.00 92.38 268 ASP A CA 1
ATOM 2108 C C . ASP A 1 268 ? 20.290 8.006 -15.565 1.00 92.38 268 ASP A C 1
ATOM 2110 O O . ASP A 1 268 ? 21.032 8.781 -14.956 1.00 92.38 268 ASP A O 1
ATOM 2114 N N . VAL A 1 269 ? 19.888 6.845 -15.032 1.00 92.38 269 VAL A N 1
ATOM 2115 C CA . VAL A 1 269 ? 20.372 6.353 -13.730 1.00 92.38 269 VAL A CA 1
ATOM 2116 C C . VAL A 1 269 ? 21.895 6.189 -13.746 1.00 92.38 269 VAL A C 1
ATOM 2118 O O . VAL A 1 269 ? 22.584 6.726 -12.880 1.00 92.38 269 VAL A O 1
ATOM 2121 N N . VAL A 1 270 ? 22.449 5.500 -14.748 1.00 94.06 270 VAL A N 1
ATOM 2122 C CA . VAL A 1 270 ? 23.897 5.241 -14.842 1.00 94.06 270 VAL A CA 1
ATOM 2123 C C . VAL A 1 270 ? 24.699 6.533 -15.026 1.00 94.06 270 VAL A C 1
ATOM 2125 O O . VAL A 1 270 ? 25.739 6.701 -14.390 1.00 94.06 270 VAL A O 1
ATOM 2128 N N . LYS A 1 271 ? 24.236 7.471 -15.859 1.00 93.69 271 LYS A N 1
ATOM 2129 C CA . LYS A 1 271 ? 24.871 8.786 -16.047 1.00 93.69 271 LYS A CA 1
ATOM 2130 C C . LYS A 1 271 ? 24.859 9.585 -14.750 1.00 93.69 271 LYS A C 1
ATOM 2132 O O . LYS A 1 271 ? 25.885 10.164 -14.400 1.00 93.69 271 LYS A O 1
ATOM 2137 N N . ALA A 1 272 ? 23.739 9.593 -14.029 1.00 92.00 272 ALA A N 1
ATOM 2138 C CA . ALA A 1 272 ? 23.651 10.258 -12.735 1.00 92.00 272 ALA A CA 1
ATOM 2139 C C . ALA A 1 272 ? 24.623 9.646 -11.711 1.00 92.00 272 ALA A C 1
ATOM 2141 O O . ALA A 1 272 ? 25.289 10.381 -10.985 1.00 92.00 272 ALA A O 1
ATOM 2142 N N . GLU A 1 273 ? 24.775 8.319 -11.690 1.00 89.31 273 GLU A N 1
ATOM 2143 C CA . GLU A 1 273 ? 25.775 7.637 -10.855 1.00 89.31 273 GLU A CA 1
ATOM 2144 C C . GLU A 1 273 ? 27.217 7.987 -11.257 1.00 89.31 273 GLU A C 1
ATOM 2146 O O . GLU A 1 273 ? 28.065 8.227 -10.399 1.00 89.31 273 GLU A O 1
ATOM 2151 N N . GLN A 1 274 ? 27.516 8.070 -12.557 1.00 93.38 274 GLN A N 1
ATOM 2152 C CA . GLN A 1 274 ? 28.844 8.467 -13.035 1.00 93.38 274 GLN A CA 1
ATOM 2153 C C . GLN A 1 274 ? 29.181 9.915 -12.675 1.00 93.38 274 GLN A C 1
ATOM 2155 O O . GLN A 1 274 ? 30.300 10.183 -12.237 1.00 93.38 274 GLN A O 1
ATOM 2160 N N . LEU A 1 275 ? 28.229 10.841 -12.833 1.00 92.25 275 LEU A N 1
ATOM 2161 C CA . LEU A 1 275 ? 28.395 12.232 -12.409 1.00 92.25 275 LEU A CA 1
ATOM 2162 C C . LEU A 1 275 ? 28.636 12.309 -10.903 1.00 92.25 275 LEU A C 1
ATOM 2164 O O . LEU A 1 275 ? 29.580 12.964 -10.478 1.00 92.25 275 LEU A O 1
ATOM 2168 N N . ARG A 1 276 ? 27.883 11.544 -10.107 1.00 89.06 276 ARG A N 1
ATOM 2169 C CA . ARG A 1 276 ? 28.100 11.454 -8.660 1.00 89.06 276 ARG A CA 1
ATOM 2170 C C . ARG A 1 276 ? 29.475 10.897 -8.306 1.00 89.06 276 ARG A C 1
ATOM 2172 O O . ARG A 1 276 ? 30.105 11.366 -7.362 1.00 89.06 276 ARG A O 1
ATOM 2179 N N . LYS A 1 277 ? 29.961 9.902 -9.051 1.00 90.50 277 LYS A N 1
ATOM 2180 C CA . LYS A 1 277 ? 31.305 9.352 -8.852 1.00 90.50 277 LYS A CA 1
ATOM 2181 C C . LYS A 1 277 ? 32.384 10.402 -9.140 1.00 90.50 277 LYS A C 1
ATOM 2183 O O . LYS A 1 277 ? 33.311 10.516 -8.347 1.00 90.50 277 LYS A O 1
ATOM 2188 N N . ARG A 1 278 ? 32.234 11.200 -10.203 1.00 90.81 278 ARG A N 1
ATOM 2189 C CA . ARG A 1 278 ? 33.140 12.327 -10.500 1.00 90.81 278 ARG A CA 1
ATOM 2190 C C . ARG A 1 278 ? 33.074 13.405 -9.421 1.00 90.81 278 ARG A C 1
ATOM 2192 O O . ARG A 1 278 ? 34.110 13.808 -8.913 1.00 90.81 278 ARG A O 1
ATOM 2199 N N . GLU A 1 279 ? 31.872 13.784 -8.987 1.00 89.06 279 GLU A N 1
ATOM 2200 C CA . GLU A 1 279 ? 31.680 14.712 -7.862 1.00 89.06 279 GLU A CA 1
ATOM 2201 C C . GLU A 1 279 ? 32.341 14.188 -6.578 1.00 89.06 279 GLU A C 1
ATOM 2203 O O . GLU A 1 279 ? 32.879 14.964 -5.791 1.00 89.06 279 GLU A O 1
ATOM 2208 N N . LYS A 1 280 ? 32.326 12.870 -6.350 1.00 88.56 280 LYS A N 1
ATOM 2209 C CA . LYS A 1 280 ? 33.019 12.241 -5.220 1.00 88.56 280 LYS A CA 1
ATOM 2210 C C . LYS A 1 280 ? 34.543 12.322 -5.357 1.00 88.56 280 LYS A C 1
ATOM 2212 O O . LYS A 1 280 ? 35.214 12.518 -4.351 1.00 88.56 280 LYS A O 1
ATOM 2217 N N . GLU A 1 281 ? 35.083 12.142 -6.559 1.00 88.12 281 GLU A N 1
ATOM 2218 C CA . GLU A 1 281 ? 36.524 12.256 -6.833 1.00 88.12 281 GLU A CA 1
ATOM 2219 C C . GLU A 1 281 ? 37.014 13.708 -6.686 1.00 88.12 281 GLU A C 1
ATOM 2221 O O . GLU A 1 281 ? 38.086 13.940 -6.132 1.00 88.12 281 GLU A O 1
ATOM 2226 N N . GLU A 1 282 ? 36.205 14.686 -7.104 1.00 87.31 282 GLU A N 1
ATOM 2227 C CA . GLU A 1 282 ? 36.490 16.121 -6.955 1.00 87.31 282 GLU A CA 1
ATOM 2228 C C . GLU A 1 282 ? 36.391 16.587 -5.494 1.00 87.31 282 GLU A C 1
ATOM 2230 O O . GLU A 1 282 ? 37.194 17.397 -5.021 1.00 87.31 282 GLU A O 1
ATOM 2235 N N . ASN A 1 283 ? 35.429 16.053 -4.739 1.00 84.69 283 ASN A N 1
ATOM 2236 C CA . ASN A 1 283 ? 35.300 16.328 -3.316 1.00 84.69 283 ASN A CA 1
ATOM 2237 C C . ASN A 1 283 ? 36.286 15.458 -2.522 1.00 84.69 283 ASN A C 1
ATOM 2239 O O . ASN A 1 283 ? 35.944 14.373 -2.052 1.00 84.69 283 ASN A O 1
ATOM 2243 N N . ALA A 1 284 ? 37.491 15.986 -2.284 1.00 67.19 284 ALA A N 1
ATOM 2244 C CA . ALA A 1 284 ? 38.619 15.358 -1.572 1.00 67.19 284 ALA A CA 1
ATOM 2245 C C . ALA A 1 284 ? 38.326 14.771 -0.167 1.00 67.19 284 ALA A C 1
ATOM 2247 O O . ALA A 1 284 ? 39.219 14.242 0.490 1.00 67.19 284 ALA A O 1
ATOM 2248 N N . ARG A 1 285 ? 37.088 14.859 0.332 1.00 69.12 285 ARG A N 1
ATOM 2249 C CA . ARG A 1 285 ? 36.674 14.341 1.639 1.00 69.12 285 ARG A CA 1
ATOM 2250 C C . ARG A 1 285 ? 36.304 12.853 1.650 1.00 69.12 285 ARG A C 1
ATOM 2252 O O . ARG A 1 285 ? 36.028 12.335 2.723 1.00 69.12 285 ARG A O 1
ATOM 2259 N N . GLY A 1 286 ? 36.275 12.150 0.514 1.00 66.75 286 GLY A N 1
ATOM 2260 C CA . GLY A 1 286 ? 36.138 10.681 0.464 1.00 66.75 286 GLY A CA 1
ATOM 2261 C C . GLY A 1 286 ? 34.812 10.090 0.980 1.00 66.75 286 GLY A C 1
ATOM 2262 O O . GLY A 1 286 ? 34.589 8.883 0.850 1.00 66.75 286 GLY A O 1
ATOM 2263 N N . PHE A 1 287 ? 33.905 10.906 1.523 1.00 77.06 287 PHE A N 1
ATOM 2264 C CA . PHE A 1 287 ? 32.607 10.454 2.013 1.00 77.06 287 PHE A CA 1
ATOM 2265 C C . PHE A 1 287 ? 31.740 9.908 0.872 1.00 77.06 287 PHE A C 1
ATOM 2267 O O . PHE A 1 287 ? 31.782 10.378 -0.267 1.00 77.06 287 PHE A O 1
ATOM 2274 N N . ALA A 1 288 ? 30.951 8.877 1.173 1.00 80.44 288 ALA A N 1
ATOM 2275 C CA . ALA A 1 288 ? 29.960 8.355 0.243 1.00 80.44 288 ALA A CA 1
ATOM 2276 C C . ALA A 1 288 ? 28.864 9.412 0.021 1.00 80.44 288 ALA A C 1
ATOM 2278 O O . ALA A 1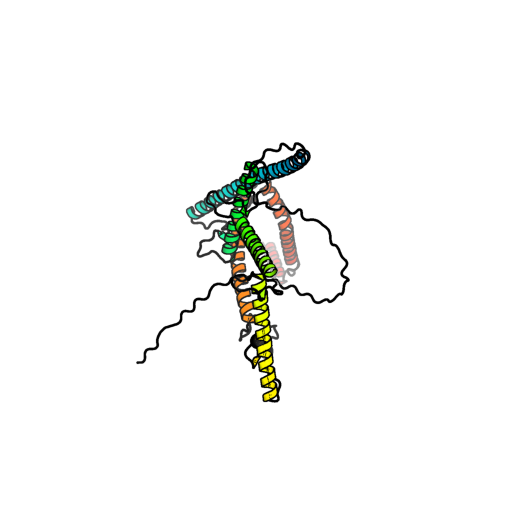 288 ? 28.074 9.687 0.923 1.00 80.44 288 ALA A O 1
ATOM 2279 N N . LEU A 1 289 ? 28.839 10.010 -1.172 1.00 86.56 289 LEU A N 1
ATOM 2280 C CA . LEU A 1 289 ? 27.806 10.957 -1.583 1.00 86.56 289 LEU A CA 1
ATOM 2281 C C . LEU A 1 289 ? 26.515 10.186 -1.886 1.00 86.56 289 LEU A C 1
ATOM 2283 O O . LEU A 1 289 ? 26.528 9.249 -2.689 1.00 86.56 289 LEU A O 1
ATOM 2287 N N . ARG A 1 290 ? 25.411 10.548 -1.227 1.00 89.06 290 ARG A N 1
ATOM 2288 C CA . ARG A 1 290 ? 24.104 9.919 -1.465 1.00 89.06 290 ARG A CA 1
ATOM 2289 C C . ARG A 1 290 ? 23.462 10.463 -2.748 1.00 89.06 290 ARG A C 1
ATOM 2291 O O . ARG A 1 290 ? 23.733 11.611 -3.101 1.00 89.06 290 ARG A O 1
ATOM 2298 N N . PRO A 1 291 ? 22.595 9.688 -3.424 1.00 90.88 291 PRO A N 1
ATOM 2299 C CA . PRO A 1 291 ? 21.857 10.142 -4.604 1.00 90.88 291 PRO A CA 1
ATOM 2300 C C . PRO A 1 291 ? 21.155 11.492 -4.466 1.00 90.88 291 PRO A C 1
ATOM 2302 O O . PRO A 1 291 ? 21.202 12.291 -5.395 1.00 90.88 291 PRO A O 1
ATOM 2305 N N . LYS A 1 292 ? 20.527 11.773 -3.325 1.00 92.56 292 LYS A N 1
ATOM 2306 C CA . LYS A 1 292 ? 19.846 13.059 -3.091 1.00 92.56 292 LYS A CA 1
ATOM 2307 C C . LYS A 1 292 ? 20.784 14.262 -2.902 1.00 92.56 292 LYS A C 1
ATOM 2309 O O . LYS A 1 292 ? 20.343 15.398 -3.067 1.00 92.56 292 LYS A O 1
ATOM 2314 N N . ASP A 1 293 ? 22.030 14.012 -2.491 1.00 91.00 293 ASP A N 1
ATOM 2315 C CA . ASP A 1 293 ? 22.998 15.040 -2.082 1.00 91.00 293 ASP A CA 1
ATOM 2316 C C . ASP A 1 293 ? 23.930 15.442 -3.243 1.00 91.00 293 ASP A C 1
ATOM 2318 O O . ASP A 1 293 ? 24.771 16.326 -3.078 1.00 91.00 293 ASP A O 1
ATOM 2322 N N . SER A 1 294 ? 23.796 14.812 -4.419 1.00 89.88 294 SER A N 1
ATOM 2323 C CA . SER A 1 294 ? 24.556 15.187 -5.614 1.00 89.88 294 SER A CA 1
ATOM 2324 C C . SER A 1 294 ? 24.103 16.529 -6.182 1.00 89.88 294 SER A C 1
ATOM 2326 O O . SER A 1 294 ? 22.932 16.911 -6.086 1.00 89.88 294 SER A O 1
ATOM 2328 N N . LYS A 1 295 ? 25.036 17.257 -6.808 1.00 90.62 295 LYS A N 1
ATOM 2329 C CA . LYS A 1 295 ? 24.741 18.565 -7.416 1.00 90.62 295 LYS A CA 1
ATOM 2330 C C . LYS A 1 295 ? 23.745 18.416 -8.564 1.00 90.62 295 LYS A C 1
ATOM 2332 O O . LYS A 1 295 ? 22.841 19.238 -8.710 1.00 90.62 295 LYS A O 1
ATOM 2337 N N . VAL A 1 296 ? 23.902 17.356 -9.357 1.00 89.38 296 VAL A N 1
ATOM 2338 C CA . VAL A 1 296 ? 22.924 16.931 -10.362 1.00 89.38 296 VAL A CA 1
ATOM 2339 C C . VAL A 1 296 ? 22.127 15.762 -9.800 1.00 89.38 296 VAL A C 1
ATOM 2341 O O . VAL A 1 296 ? 22.667 14.675 -9.589 1.00 89.38 296 VAL A O 1
ATOM 2344 N N . LYS A 1 297 ? 20.837 15.978 -9.546 1.00 89.75 297 LYS A N 1
ATOM 2345 C CA . LYS A 1 297 ? 19.940 14.925 -9.068 1.00 89.75 297 LYS A CA 1
ATOM 2346 C C . LYS A 1 297 ? 19.508 14.075 -10.254 1.00 89.75 297 LYS A C 1
ATOM 2348 O O . LYS A 1 297 ? 18.946 14.581 -11.216 1.00 89.75 297 LYS A O 1
ATOM 2353 N N . GLY A 1 298 ? 19.832 12.788 -10.200 1.00 92.00 298 GLY A N 1
ATOM 2354 C CA . GLY A 1 298 ? 19.259 11.806 -11.117 1.00 92.00 298 GLY A CA 1
ATOM 2355 C C . GLY A 1 298 ? 17.856 11.380 -10.679 1.00 92.00 298 GLY A C 1
ATOM 2356 O O . GLY A 1 298 ? 17.421 11.756 -9.589 1.00 92.00 298 GLY A O 1
ATOM 2357 N N . PRO A 1 299 ? 17.197 10.492 -11.439 1.00 91.69 299 PRO A N 1
ATOM 2358 C CA . PRO A 1 299 ? 15.874 9.970 -11.081 1.00 91.69 299 PRO A CA 1
ATOM 2359 C C . PRO A 1 299 ? 15.863 9.292 -9.699 1.00 91.69 299 PRO A C 1
ATOM 2361 O O . PRO A 1 299 ? 14.946 9.490 -8.909 1.00 91.69 299 PRO A O 1
ATOM 2364 N N . LEU A 1 300 ? 16.927 8.560 -9.343 1.00 92.00 300 LEU A N 1
ATOM 2365 C CA . LEU A 1 300 ? 17.070 7.982 -7.999 1.00 92.00 300 LEU A CA 1
ATOM 2366 C C . LEU A 1 300 ? 17.257 9.044 -6.905 1.00 92.00 300 LEU A C 1
ATOM 2368 O O . LEU A 1 300 ? 16.819 8.836 -5.779 1.00 92.00 300 LEU A O 1
ATOM 2372 N N . GLY A 1 301 ? 17.900 10.170 -7.223 1.00 92.44 301 GLY A N 1
ATOM 2373 C CA . GLY A 1 301 ? 18.088 11.276 -6.284 1.00 92.44 301 GLY A CA 1
ATOM 2374 C C . GLY A 1 301 ? 16.789 12.030 -6.012 1.00 92.44 301 GLY A C 1
ATOM 2375 O O . GLY A 1 301 ? 16.531 12.390 -4.868 1.00 92.44 301 GLY A O 1
ATOM 2376 N N . GLU A 1 302 ? 15.949 12.214 -7.034 1.00 92.94 302 GLU A N 1
ATOM 2377 C CA . GLU A 1 302 ? 14.603 12.784 -6.888 1.00 92.94 302 GLU A CA 1
ATOM 2378 C C . GLU A 1 302 ? 13.697 11.875 -6.055 1.00 92.94 302 GLU A C 1
ATOM 2380 O O . GLU A 1 302 ? 13.058 12.345 -5.115 1.00 92.94 302 GLU A O 1
ATOM 2385 N N . LEU A 1 303 ? 13.698 10.567 -6.337 1.00 90.94 303 LEU A N 1
ATOM 2386 C CA . LEU A 1 303 ? 12.950 9.585 -5.550 1.00 90.94 303 LEU A CA 1
ATOM 2387 C C . LEU A 1 303 ? 13.438 9.527 -4.097 1.00 90.94 303 LEU A C 1
ATOM 2389 O O . LEU A 1 303 ? 12.620 9.532 -3.178 1.00 90.94 303 LEU A O 1
ATOM 2393 N N . GLU A 1 304 ? 14.757 9.524 -3.861 1.00 90.94 304 GLU A N 1
ATOM 2394 C CA . GLU A 1 304 ? 15.305 9.571 -2.501 1.00 90.94 304 GLU A CA 1
ATOM 2395 C C . GLU A 1 304 ? 14.939 10.889 -1.808 1.00 90.94 304 GLU A C 1
ATOM 2397 O O . GLU A 1 304 ? 14.586 10.877 -0.632 1.00 90.94 304 GLU A O 1
ATOM 2402 N N . GLN A 1 305 ? 14.976 12.024 -2.510 1.00 93.94 305 GLN A N 1
ATOM 2403 C CA . GLN A 1 305 ? 14.568 13.307 -1.945 1.00 93.94 305 GLN A CA 1
ATOM 2404 C C . GLN A 1 305 ? 13.093 13.293 -1.541 1.00 93.94 305 GLN A C 1
ATOM 2406 O O . GLN A 1 305 ? 12.790 13.656 -0.408 1.00 93.94 305 GLN A O 1
ATOM 2411 N N . GLN A 1 306 ? 12.195 12.840 -2.417 1.00 92.88 306 GLN A N 1
ATOM 2412 C CA . GLN A 1 306 ? 10.767 12.728 -2.113 1.00 92.88 306 GLN A CA 1
ATOM 2413 C C . GLN A 1 306 ? 10.526 11.795 -0.922 1.00 92.88 306 GLN A C 1
ATOM 2415 O O . GLN A 1 306 ? 9.781 12.140 -0.004 1.00 92.88 306 GLN A O 1
ATOM 2420 N N . ALA A 1 307 ? 11.211 10.650 -0.884 1.00 91.00 307 ALA A N 1
ATOM 2421 C CA . ALA A 1 307 ? 11.130 9.718 0.233 1.00 91.00 307 ALA A CA 1
ATOM 2422 C C . ALA A 1 307 ? 11.653 10.341 1.538 1.00 91.00 307 ALA A C 1
ATOM 2424 O O . ALA A 1 307 ? 11.027 10.211 2.586 1.00 91.00 307 ALA A O 1
ATOM 2425 N N . VAL A 1 308 ? 12.774 11.065 1.495 1.00 92.88 308 VAL A N 1
ATOM 2426 C CA . VAL A 1 308 ? 13.353 11.738 2.667 1.00 92.88 308 VAL A CA 1
ATOM 2427 C C . VAL A 1 308 ? 12.478 12.893 3.136 1.00 92.88 308 VAL A C 1
ATOM 2429 O O . VAL A 1 308 ? 12.347 13.087 4.339 1.00 92.88 308 VAL A O 1
ATOM 2432 N N . GLU A 1 309 ? 11.878 13.660 2.232 1.00 92.00 309 GLU A N 1
ATOM 2433 C CA . GLU A 1 309 ? 10.917 14.709 2.573 1.00 92.00 309 GLU A CA 1
ATOM 2434 C C . GLU A 1 309 ? 9.668 14.120 3.228 1.00 92.00 309 GLU A C 1
ATOM 2436 O O . GLU A 1 309 ? 9.222 14.641 4.249 1.00 92.00 309 GLU A O 1
ATOM 2441 N N . ALA A 1 310 ? 9.151 13.003 2.709 1.00 87.50 310 ALA A N 1
ATOM 2442 C CA . ALA A 1 310 ? 8.052 12.275 3.332 1.00 87.50 310 ALA A CA 1
ATOM 2443 C C . ALA A 1 310 ? 8.432 11.782 4.738 1.00 87.50 310 ALA A C 1
ATOM 2445 O O . ALA A 1 310 ? 7.709 12.042 5.696 1.00 87.50 310 ALA A O 1
ATOM 2446 N N . VAL A 1 311 ? 9.604 11.157 4.897 1.00 89.12 311 VAL A N 1
ATOM 2447 C CA . VAL A 1 311 ? 10.096 10.687 6.204 1.00 89.12 311 VAL A CA 1
ATOM 2448 C C . VAL A 1 311 ? 10.344 11.845 7.169 1.00 89.12 311 VAL A C 1
ATOM 2450 O O . VAL A 1 311 ? 10.037 11.718 8.350 1.00 89.12 311 VAL A O 1
ATOM 2453 N N . ARG A 1 312 ? 10.871 12.984 6.704 1.00 89.19 312 ARG A N 1
ATOM 2454 C CA . ARG A 1 312 ? 11.061 14.186 7.532 1.00 89.19 312 ARG A CA 1
ATOM 2455 C C . ARG A 1 312 ? 9.732 14.725 8.036 1.00 89.19 312 ARG A C 1
ATOM 2457 O O . ARG A 1 312 ? 9.611 14.926 9.236 1.00 89.19 312 ARG A O 1
ATOM 2464 N N . LYS A 1 313 ? 8.737 14.871 7.154 1.00 85.25 313 LYS A N 1
ATOM 2465 C CA . LYS A 1 313 ? 7.375 15.268 7.545 1.00 85.25 313 LYS A CA 1
ATOM 2466 C C . LYS A 1 313 ? 6.809 14.322 8.605 1.00 85.25 313 LYS A C 1
ATOM 2468 O O . LYS A 1 313 ? 6.390 14.781 9.661 1.00 85.25 313 LYS A O 1
ATOM 2473 N N . LEU A 1 314 ? 6.926 13.010 8.383 1.00 83.88 314 LEU A N 1
ATOM 2474 C CA . LEU A 1 314 ? 6.508 11.998 9.359 1.00 83.88 314 LEU A CA 1
ATOM 2475 C C . LEU A 1 314 ? 7.270 12.108 10.687 1.00 83.88 314 LEU A C 1
ATOM 2477 O O . LEU A 1 314 ? 6.672 12.001 11.750 1.00 83.88 314 LEU A O 1
ATOM 2481 N N . THR A 1 315 ? 8.579 12.356 10.645 1.00 86.19 315 THR A N 1
ATOM 2482 C CA . THR A 1 315 ? 9.419 12.477 11.846 1.00 86.19 315 THR A CA 1
ATOM 2483 C C . THR A 1 315 ? 9.089 13.743 12.636 1.00 86.19 315 THR A C 1
ATOM 2485 O O . THR A 1 315 ? 9.093 13.723 13.865 1.00 86.19 315 THR A O 1
ATOM 2488 N N . ASP A 1 316 ? 8.813 14.856 11.959 1.00 88.00 316 ASP A N 1
ATOM 2489 C CA . ASP A 1 316 ? 8.431 16.114 12.602 1.00 88.00 316 ASP A CA 1
ATOM 2490 C C . ASP A 1 316 ? 7.035 16.005 13.238 1.00 88.00 316 ASP A C 1
ATOM 2492 O O . ASP A 1 316 ? 6.845 16.445 14.377 1.00 88.00 316 ASP A O 1
ATOM 2496 N N . GLU A 1 317 ? 6.101 15.324 12.568 1.00 80.81 317 GLU A N 1
ATOM 2497 C CA . GLU A 1 317 ? 4.795 14.943 13.122 1.00 80.81 317 GLU A CA 1
ATOM 2498 C C . GLU A 1 317 ? 4.941 14.021 14.339 1.00 80.81 317 GLU A C 1
ATOM 2500 O O . GLU A 1 317 ? 4.337 14.264 15.385 1.00 80.81 317 GLU A O 1
ATOM 2505 N N . GLU A 1 318 ? 5.791 12.998 14.258 1.00 80.00 318 GLU A N 1
ATOM 2506 C CA . GLU A 1 318 ? 6.027 12.061 15.356 1.00 80.00 318 GLU A CA 1
ATOM 2507 C C . GLU A 1 318 ? 6.709 12.741 16.548 1.00 80.00 318 GLU A C 1
ATOM 2509 O O . GLU A 1 318 ? 6.333 12.506 17.694 1.00 80.00 318 GLU A O 1
ATOM 2514 N N . ARG A 1 319 ? 7.649 13.663 16.315 1.00 85.19 319 ARG A N 1
ATOM 2515 C CA . ARG A 1 319 ? 8.247 14.497 17.372 1.00 85.19 319 ARG A CA 1
ATOM 2516 C C . ARG A 1 319 ? 7.230 15.418 18.028 1.00 85.19 319 ARG A C 1
ATOM 2518 O O . ARG A 1 319 ? 7.343 15.686 19.226 1.00 85.19 319 ARG A O 1
ATOM 2525 N N . TYR A 1 320 ? 6.285 15.960 17.266 1.00 79.75 320 TYR A N 1
ATOM 2526 C CA . TYR A 1 320 ? 5.185 16.736 17.832 1.00 79.75 320 TYR A CA 1
ATOM 2527 C C . TYR A 1 320 ? 4.284 15.836 18.689 1.00 79.75 320 TYR A C 1
ATOM 2529 O O . TYR A 1 320 ? 4.012 16.169 19.841 1.00 79.75 320 TYR A O 1
ATOM 2537 N N . ARG A 1 321 ? 3.951 14.636 18.197 1.00 77.69 321 ARG A N 1
ATOM 2538 C CA . ARG A 1 321 ? 3.166 13.636 18.933 1.00 77.69 321 ARG A CA 1
ATOM 2539 C C . ARG A 1 321 ? 3.860 13.144 20.200 1.00 77.69 321 ARG A C 1
ATOM 2541 O O . ARG A 1 321 ? 3.227 13.004 21.231 1.00 77.69 321 ARG A O 1
ATOM 2548 N N . LEU A 1 322 ? 5.159 12.869 20.163 1.00 83.19 322 LEU A N 1
ATOM 2549 C CA . LEU A 1 322 ? 5.900 12.430 21.347 1.00 83.19 322 LEU A CA 1
ATOM 2550 C C . LEU A 1 322 ? 5.977 13.539 22.395 1.00 83.19 322 LEU A C 1
ATOM 2552 O O . LEU A 1 322 ? 5.926 13.245 23.585 1.00 83.19 322 LEU A O 1
ATOM 2556 N N . ARG A 1 323 ? 6.058 14.807 21.974 1.00 82.94 323 ARG A N 1
ATOM 2557 C CA . ARG A 1 323 ? 5.968 15.947 22.894 1.00 82.94 323 ARG A CA 1
ATOM 2558 C C . ARG A 1 323 ? 4.582 16.059 23.521 1.00 82.94 323 ARG A C 1
ATOM 2560 O O . ARG A 1 323 ? 4.522 16.253 24.730 1.00 82.94 323 ARG A O 1
ATOM 2567 N N . SER A 1 324 ? 3.505 15.884 22.751 1.00 76.44 324 SER A N 1
ATOM 2568 C CA . SER A 1 324 ? 2.145 15.890 23.307 1.00 76.44 324 SER A CA 1
ATOM 2569 C C . SER A 1 324 ? 1.895 14.689 24.220 1.00 76.44 324 SER A C 1
ATOM 2571 O O . SER A 1 324 ? 1.431 14.862 25.335 1.00 76.44 324 SER A O 1
ATOM 2573 N N . VAL A 1 325 ? 2.306 13.478 23.833 1.00 76.88 325 VAL A N 1
ATOM 2574 C CA . VAL A 1 325 ? 2.209 12.282 24.689 1.00 76.88 325 VAL A CA 1
ATOM 2575 C C . VAL A 1 325 ? 3.026 12.447 25.966 1.00 76.88 325 VAL A C 1
ATOM 2577 O O . VAL A 1 325 ? 2.548 12.098 27.039 1.00 76.88 325 VAL A O 1
ATOM 2580 N N . LYS A 1 326 ? 4.245 12.990 25.880 1.00 82.62 326 LYS A N 1
ATOM 2581 C CA . LYS A 1 326 ? 5.060 13.261 27.066 1.00 82.62 326 LYS A CA 1
ATOM 2582 C C . LYS A 1 326 ? 4.378 14.279 27.978 1.00 82.62 326 LYS A C 1
ATOM 2584 O O . LYS A 1 326 ? 4.317 14.038 29.173 1.00 82.62 326 LYS A O 1
ATOM 2589 N N . ARG A 1 327 ? 3.840 15.367 27.418 1.00 80.12 327 ARG A N 1
ATOM 2590 C CA . ARG A 1 327 ? 3.085 16.376 28.170 1.00 80.12 327 ARG A CA 1
ATOM 2591 C C . ARG A 1 327 ? 1.867 15.758 28.858 1.00 80.12 327 ARG A C 1
ATOM 2593 O O . ARG A 1 327 ? 1.706 15.937 30.054 1.00 80.12 327 ARG A O 1
ATOM 2600 N N . PHE A 1 328 ? 1.087 14.959 28.138 1.00 77.12 328 PHE A N 1
ATOM 2601 C CA . PHE A 1 328 ? -0.050 14.223 28.687 1.00 77.12 328 PHE A CA 1
ATOM 2602 C C . PHE A 1 328 ? 0.347 13.258 29.808 1.00 77.12 328 PHE A C 1
ATOM 2604 O O . PHE A 1 328 ? -0.315 13.206 30.839 1.00 77.12 328 PHE A O 1
ATOM 2611 N N . LEU A 1 329 ? 1.432 12.499 29.628 1.00 79.25 329 LEU A N 1
ATOM 2612 C CA . LEU A 1 329 ? 1.949 11.600 30.660 1.00 79.25 329 LEU A CA 1
ATOM 2613 C C . LEU A 1 329 ? 2.468 12.366 31.875 1.00 79.25 329 LEU A C 1
ATOM 2615 O O . LEU A 1 329 ? 2.279 11.890 32.985 1.00 79.25 329 LEU A O 1
ATOM 2619 N N . ASP A 1 330 ? 3.104 13.521 31.671 1.00 79.44 330 ASP A N 1
ATOM 2620 C CA . ASP A 1 330 ? 3.579 14.391 32.745 1.00 79.44 330 ASP A CA 1
ATOM 2621 C C . ASP A 1 330 ? 2.394 15.024 33.511 1.00 79.44 330 ASP A C 1
ATOM 2623 O O . ASP A 1 330 ? 2.409 15.031 34.736 1.00 79.44 330 ASP A O 1
ATOM 2627 N N . GLU A 1 331 ? 1.325 15.449 32.828 1.00 77.75 331 GLU A N 1
ATOM 2628 C CA . GLU A 1 331 ? 0.106 16.010 33.445 1.00 77.75 331 GLU A CA 1
ATOM 2629 C C . GLU A 1 331 ? -0.774 14.949 34.140 1.00 77.75 331 GLU A C 1
ATOM 2631 O O . GLU A 1 331 ? -1.440 15.238 35.140 1.00 77.75 331 GLU A O 1
ATOM 2636 N N . LYS A 1 332 ? -0.774 13.704 33.641 1.00 75.75 332 LYS A N 1
ATOM 2637 C CA . LYS A 1 332 ? -1.506 12.564 34.225 1.00 75.75 332 LYS A CA 1
ATOM 2638 C C . LYS A 1 332 ? -0.618 11.601 35.013 1.00 75.75 332 LYS A C 1
ATOM 2640 O O . LYS A 1 332 ? -0.972 10.428 35.140 1.00 75.75 332 LYS A O 1
ATOM 2645 N N . ARG A 1 333 ? 0.517 12.055 35.566 1.00 73.31 333 ARG A N 1
ATOM 2646 C CA . ARG A 1 333 ? 1.353 11.187 36.411 1.00 73.31 333 ARG A CA 1
ATOM 2647 C C . ARG A 1 333 ? 0.568 10.710 37.636 1.00 73.31 333 ARG A C 1
ATOM 2649 O O . ARG A 1 333 ? 0.179 11.546 38.459 1.00 73.31 333 ARG A O 1
ATOM 2656 N N . PRO A 1 334 ? 0.379 9.390 37.812 1.00 71.00 334 PRO A N 1
ATOM 2657 C CA . PRO A 1 334 ? -0.347 8.858 38.958 1.00 71.00 334 PRO A CA 1
ATOM 2658 C C . PRO A 1 334 ? 0.275 9.296 40.289 1.00 71.00 334 PRO A C 1
ATOM 2660 O O . PRO A 1 334 ? -0.454 9.621 41.222 1.00 71.00 334 PRO A O 1
ATOM 2663 N N . MET A 1 335 ? 1.606 9.393 40.367 1.00 73.00 335 MET A N 1
ATOM 2664 C CA . MET A 1 335 ? 2.310 9.894 41.552 1.00 73.00 335 MET A CA 1
ATOM 2665 C C . MET A 1 335 ? 1.970 11.356 41.918 1.00 73.00 335 MET A C 1
ATOM 2667 O O . MET A 1 335 ? 2.105 11.731 43.080 1.00 73.00 335 MET A O 1
ATOM 2671 N N . GLU A 1 336 ? 1.565 12.208 40.974 1.00 75.06 336 GLU A N 1
ATOM 2672 C CA . GLU A 1 336 ? 1.230 13.614 41.264 1.00 75.06 336 GLU A CA 1
ATOM 2673 C C . GLU A 1 336 ? -0.251 13.805 41.594 1.00 75.06 336 GLU A C 1
ATOM 2675 O O . GLU A 1 336 ? -0.576 14.614 42.463 1.00 75.06 336 GLU A O 1
ATOM 2680 N N . GLN A 1 337 ? -1.132 13.024 40.962 1.00 76.38 337 GLN A N 1
ATOM 2681 C CA . GLN A 1 337 ? -2.576 13.097 41.190 1.00 76.38 337 GLN A CA 1
ATOM 2682 C C . GLN A 1 337 ? -3.021 12.334 42.446 1.00 76.38 337 GLN A C 1
ATOM 2684 O O . GLN A 1 337 ? -3.849 12.843 43.199 1.00 76.38 337 GLN A O 1
ATOM 2689 N N . ASP A 1 338 ? -2.466 11.143 42.702 1.00 77.44 338 ASP A N 1
ATOM 2690 C CA . ASP A 1 338 ? -2.813 10.327 43.871 1.00 77.44 338 ASP A CA 1
ATOM 2691 C C . ASP A 1 338 ? -1.617 9.498 44.375 1.00 77.44 338 ASP A C 1
ATOM 2693 O O . ASP A 1 338 ? -1.425 8.325 44.038 1.00 77.44 338 ASP A O 1
ATOM 2697 N N . ARG A 1 339 ? -0.803 10.118 45.241 1.00 72.19 339 ARG A N 1
ATOM 2698 C CA . ARG A 1 339 ? 0.376 9.486 45.868 1.00 72.19 339 ARG A CA 1
ATOM 2699 C C . ARG A 1 339 ? 0.050 8.232 46.676 1.00 72.19 339 ARG A C 1
ATOM 2701 O O . ARG A 1 339 ? 0.921 7.382 46.834 1.00 72.19 339 ARG A O 1
ATOM 2708 N N . MET A 1 340 ? -1.155 8.157 47.238 1.00 77.19 340 MET A N 1
ATOM 2709 C CA . MET A 1 340 ? -1.570 7.070 48.131 1.00 77.19 340 MET A CA 1
ATOM 2710 C C . MET A 1 340 ? -2.265 5.937 47.361 1.00 77.19 340 MET A C 1
ATOM 2712 O O . MET A 1 340 ? -2.436 4.845 47.905 1.00 77.19 340 MET A O 1
ATOM 2716 N N . GLY A 1 341 ? -2.632 6.167 46.097 1.00 83.44 341 GLY A N 1
ATOM 2717 C CA . GLY A 1 341 ? -3.177 5.151 45.208 1.00 83.44 341 GLY A CA 1
ATOM 2718 C C . GLY A 1 341 ? -2.166 4.046 44.882 1.00 83.44 341 GLY A C 1
ATOM 2719 O O . GLY A 1 341 ? -0.957 4.270 44.793 1.00 83.44 341 GLY A O 1
ATOM 2720 N N . VAL A 1 342 ? -2.667 2.830 44.642 1.00 80.06 342 VAL A N 1
ATOM 2721 C CA . VAL A 1 342 ? -1.838 1.649 44.323 1.00 80.06 342 VAL A CA 1
ATOM 2722 C C . VAL A 1 342 ? -0.942 1.904 43.103 1.00 80.06 342 VAL A C 1
ATOM 2724 O O . VAL A 1 342 ? 0.222 1.509 43.103 1.00 80.06 342 VAL A O 1
ATOM 2727 N N . LEU A 1 343 ? -1.449 2.621 42.092 1.00 79.44 343 LEU A N 1
ATOM 2728 C CA . LEU A 1 343 ? -0.656 3.022 40.926 1.00 79.44 343 LEU A CA 1
ATOM 2729 C C . LEU A 1 343 ? 0.463 4.015 41.281 1.00 79.44 343 LEU A C 1
ATOM 2731 O O . LEU A 1 343 ? 1.587 3.835 40.815 1.00 79.44 343 LEU A O 1
ATOM 2735 N N . GLY A 1 344 ? 0.184 5.023 42.115 1.00 79.06 344 GLY A N 1
ATOM 2736 C CA . GLY A 1 344 ? 1.179 6.015 42.536 1.00 79.06 344 GLY A CA 1
ATOM 2737 C C . GLY A 1 344 ? 2.305 5.392 43.365 1.00 79.06 344 GLY A C 1
ATOM 2738 O O . GLY A 1 344 ? 3.479 5.727 43.184 1.00 79.06 344 GLY A O 1
ATOM 2739 N N . PHE A 1 345 ? 1.976 4.409 44.210 1.00 80.62 345 PHE A N 1
ATOM 2740 C CA . PHE A 1 345 ? 2.969 3.653 44.974 1.00 80.62 345 PHE A CA 1
ATOM 2741 C C . PHE A 1 345 ? 3.882 2.815 44.066 1.00 80.62 345 PHE A C 1
ATOM 2743 O O . PHE A 1 345 ? 5.105 2.879 44.196 1.00 80.62 345 PHE A O 1
ATOM 2750 N N . VAL A 1 346 ? 3.311 2.066 43.114 1.00 83.00 346 VAL A N 1
ATOM 2751 C CA . VAL A 1 346 ? 4.088 1.245 42.166 1.00 83.00 346 VAL A CA 1
ATOM 2752 C C . VAL A 1 346 ? 5.007 2.112 41.306 1.00 83.00 346 VAL A C 1
ATOM 2754 O O . VAL A 1 346 ? 6.175 1.765 41.123 1.00 83.00 346 VAL A O 1
ATOM 2757 N N . GLU A 1 347 ? 4.518 3.258 40.826 1.00 79.12 347 GLU A N 1
ATOM 2758 C CA . GLU A 1 347 ? 5.337 4.221 40.088 1.00 79.12 347 GLU A CA 1
ATOM 2759 C C . GLU A 1 347 ? 6.498 4.739 40.948 1.00 79.12 347 GLU A C 1
ATOM 2761 O O . GLU A 1 347 ? 7.646 4.713 40.506 1.00 79.12 347 GLU A O 1
ATOM 2766 N N . THR A 1 348 ? 6.230 5.132 42.196 1.00 83.56 348 THR A N 1
ATOM 2767 C CA . THR A 1 348 ? 7.259 5.625 43.128 1.00 83.56 348 THR A CA 1
ATOM 2768 C C . THR A 1 348 ? 8.358 4.586 43.353 1.00 83.56 348 THR A C 1
ATOM 2770 O O . THR A 1 348 ? 9.546 4.917 43.319 1.00 83.56 348 THR A O 1
ATOM 2773 N N . VAL A 1 349 ? 7.981 3.318 43.534 1.00 82.75 349 VAL A N 1
ATOM 2774 C CA . VAL A 1 349 ? 8.935 2.215 43.705 1.00 82.75 349 VAL A CA 1
ATOM 2775 C C . VAL A 1 349 ? 9.757 1.997 42.431 1.00 82.75 349 VAL A C 1
ATOM 2777 O O . VAL A 1 349 ? 10.982 1.929 42.509 1.00 82.75 349 VAL A O 1
ATOM 2780 N N . MET A 1 350 ? 9.126 1.954 41.254 1.00 81.12 350 MET A N 1
ATOM 2781 C CA . MET A 1 350 ? 9.826 1.790 39.971 1.00 81.12 350 MET A CA 1
ATOM 2782 C C . MET A 1 350 ? 10.790 2.945 39.674 1.00 81.12 350 MET A C 1
ATOM 2784 O O . MET A 1 350 ? 11.953 2.715 39.340 1.00 81.12 350 MET A O 1
ATOM 2788 N N . VAL A 1 351 ? 10.339 4.192 39.835 1.00 83.31 351 VAL A N 1
ATOM 2789 C CA . VAL A 1 351 ? 11.180 5.382 39.647 1.00 83.31 351 VAL A CA 1
ATOM 2790 C C . VAL A 1 351 ? 12.319 5.392 40.664 1.00 83.31 351 VAL A C 1
ATOM 2792 O O . VAL A 1 351 ? 13.452 5.705 40.300 1.00 83.31 351 VAL A O 1
ATOM 2795 N N . GLY A 1 352 ? 12.058 4.994 41.912 1.00 83.19 352 GLY A N 1
ATOM 2796 C CA . GLY A 1 352 ? 13.079 4.821 42.944 1.00 83.19 352 GLY A CA 1
ATOM 2797 C C . GLY A 1 352 ? 14.149 3.801 42.547 1.00 83.19 352 GLY A C 1
ATOM 2798 O O . GLY A 1 352 ? 15.337 4.114 42.612 1.00 83.19 352 GLY A O 1
ATOM 2799 N N . ILE A 1 353 ? 13.746 2.623 42.059 1.00 87.00 353 ILE A N 1
ATOM 2800 C CA . ILE A 1 353 ? 14.660 1.556 41.615 1.00 87.00 353 ILE A CA 1
ATOM 2801 C C . ILE A 1 353 ? 15.495 1.997 40.408 1.00 87.00 353 ILE A C 1
ATOM 2803 O O . ILE A 1 353 ? 16.688 1.714 40.360 1.00 87.00 353 ILE A O 1
ATOM 2807 N N . ILE A 1 354 ? 14.904 2.709 39.443 1.00 83.19 354 ILE A N 1
ATOM 2808 C CA . ILE A 1 354 ? 15.620 3.162 38.238 1.00 83.19 354 ILE A CA 1
ATOM 2809 C C . ILE A 1 354 ? 16.560 4.338 38.552 1.00 83.19 354 ILE A C 1
ATOM 2811 O O . ILE A 1 354 ? 17.659 4.423 38.000 1.00 83.19 354 ILE A O 1
ATOM 2815 N N . ARG A 1 355 ? 16.158 5.259 39.438 1.00 84.38 355 ARG A N 1
ATOM 2816 C CA . ARG A 1 355 ? 16.909 6.493 39.726 1.00 84.38 355 ARG A CA 1
ATOM 2817 C C . ARG A 1 355 ? 17.996 6.307 40.784 1.00 84.38 355 ARG A C 1
ATOM 2819 O O . ARG A 1 355 ? 19.013 6.998 40.715 1.00 84.38 355 ARG A O 1
ATOM 2826 N N . ALA A 1 356 ? 17.823 5.376 41.725 1.00 87.75 356 ALA A N 1
ATOM 2827 C CA . ALA A 1 356 ? 18.800 5.118 42.783 1.00 87.75 356 ALA A CA 1
ATOM 2828 C C . ALA A 1 356 ? 20.201 4.736 42.251 1.00 87.75 356 ALA A C 1
ATOM 2830 O O . ALA A 1 356 ? 21.171 5.332 42.719 1.00 87.75 356 ALA A O 1
ATOM 2831 N N . PRO A 1 357 ? 20.358 3.857 41.238 1.00 86.50 357 PRO A N 1
ATOM 2832 C CA . PRO A 1 357 ? 21.666 3.547 40.663 1.00 86.50 357 PRO A CA 1
ATOM 2833 C C . PRO A 1 357 ? 22.343 4.768 40.039 1.00 86.50 357 PRO A C 1
ATOM 2835 O O . PRO A 1 357 ? 23.534 4.971 40.238 1.00 86.50 357 PRO A O 1
ATOM 2838 N N . ILE A 1 358 ? 21.591 5.613 39.324 1.00 86.94 358 ILE A N 1
ATOM 2839 C CA . ILE A 1 358 ? 22.135 6.812 38.667 1.00 86.94 358 ILE A CA 1
ATOM 2840 C C . ILE A 1 358 ? 22.661 7.800 39.713 1.00 86.94 358 ILE A C 1
ATOM 2842 O O . ILE A 1 358 ? 23.769 8.311 39.568 1.00 86.94 358 ILE A O 1
ATOM 2846 N N . LEU A 1 359 ? 21.900 8.032 40.787 1.00 86.00 359 LEU A N 1
ATOM 2847 C CA . LEU A 1 359 ? 22.335 8.881 41.899 1.00 86.00 359 LEU A CA 1
ATOM 2848 C C . LEU A 1 359 ? 23.557 8.290 42.615 1.00 86.00 359 LEU A C 1
ATOM 2850 O O . LEU A 1 359 ? 24.499 9.021 42.905 1.00 86.00 359 LEU A O 1
ATOM 2854 N N . MET A 1 360 ? 23.592 6.972 42.831 1.00 85.12 360 MET A N 1
ATOM 2855 C CA . MET A 1 360 ? 24.761 6.288 43.397 1.00 85.12 360 MET A CA 1
ATOM 2856 C C . MET A 1 360 ? 26.000 6.451 42.510 1.00 85.12 360 MET A C 1
ATOM 2858 O O . MET A 1 360 ? 27.069 6.777 43.017 1.00 85.12 360 MET A O 1
ATOM 2862 N N . PHE A 1 361 ? 25.869 6.305 41.188 1.00 89.31 361 PHE A N 1
ATOM 2863 C CA . PHE A 1 361 ? 26.970 6.551 40.252 1.00 89.31 361 PHE A CA 1
ATOM 2864 C C . PHE A 1 361 ? 27.430 8.010 40.260 1.00 89.31 361 PHE A C 1
ATOM 2866 O O . PHE A 1 361 ? 28.632 8.254 40.208 1.00 89.31 361 PHE A O 1
ATOM 2873 N N . GLN A 1 362 ? 26.514 8.976 40.363 1.00 89.88 362 GLN A N 1
ATOM 2874 C CA . GLN A 1 362 ? 26.866 10.395 40.484 1.00 89.88 362 GLN A CA 1
ATOM 2875 C C . GLN A 1 362 ? 27.623 10.687 41.783 1.00 89.88 362 GLN A C 1
ATOM 2877 O O . GLN A 1 362 ? 28.614 11.413 41.757 1.00 89.88 362 GLN A O 1
ATOM 2882 N N . ILE A 1 363 ? 27.209 10.086 42.902 1.00 89.94 363 ILE A N 1
ATOM 2883 C CA . ILE A 1 363 ? 27.920 10.195 44.181 1.00 89.94 363 ILE A CA 1
ATOM 2884 C C . ILE A 1 363 ? 29.312 9.570 44.064 1.00 89.94 363 ILE A C 1
ATOM 2886 O O . ILE A 1 363 ? 30.287 10.209 44.439 1.00 89.94 363 ILE A O 1
ATOM 2890 N N . ILE A 1 364 ? 29.434 8.366 43.497 1.00 89.62 364 ILE A N 1
ATOM 2891 C CA . ILE A 1 364 ? 30.731 7.698 43.300 1.00 89.62 364 ILE A CA 1
ATOM 2892 C C . ILE A 1 364 ? 31.642 8.532 42.394 1.00 89.62 364 ILE A C 1
ATOM 2894 O O . ILE A 1 364 ? 32.816 8.702 42.707 1.00 89.62 364 ILE A O 1
ATOM 2898 N N . ALA A 1 365 ? 31.113 9.083 41.300 1.00 89.25 365 ALA A N 1
ATOM 2899 C CA . ALA A 1 365 ? 31.862 9.965 40.412 1.00 89.25 365 ALA A CA 1
ATOM 2900 C C . ALA A 1 365 ? 32.347 11.220 41.149 1.00 89.25 365 ALA A C 1
ATOM 2902 O O . ALA A 1 365 ? 33.504 11.600 40.999 1.00 89.25 365 ALA A O 1
ATOM 2903 N N . ARG A 1 366 ? 31.500 11.814 42.000 1.00 86.19 366 ARG A N 1
ATOM 2904 C CA . ARG A 1 366 ? 31.864 12.988 42.799 1.00 86.19 366 ARG A CA 1
ATOM 2905 C C . ARG A 1 366 ? 32.885 12.667 43.889 1.00 86.19 366 ARG A C 1
ATOM 2907 O O . ARG A 1 366 ? 33.787 13.456 44.124 1.00 86.19 366 ARG A O 1
ATOM 2914 N N . VAL A 1 367 ? 32.774 11.510 44.539 1.00 90.38 367 VAL A N 1
ATOM 2915 C CA . VAL A 1 367 ? 33.763 11.032 45.517 1.00 90.38 367 VAL A CA 1
ATOM 2916 C C . VAL A 1 367 ? 35.095 10.750 44.833 1.00 90.38 367 VAL A C 1
ATOM 2918 O O . VAL A 1 367 ? 36.132 11.117 45.368 1.00 90.38 367 VAL A O 1
ATOM 2921 N N . LYS A 1 368 ? 35.080 10.155 43.637 1.00 90.56 368 LYS A N 1
ATOM 2922 C CA . LYS A 1 368 ? 36.290 9.960 42.838 1.00 90.56 368 LYS A CA 1
ATOM 2923 C C . LYS A 1 368 ? 36.928 11.298 42.465 1.00 90.56 368 LYS A C 1
ATOM 2925 O O . LYS A 1 368 ? 38.124 11.443 42.631 1.00 90.56 368 LYS A O 1
ATOM 2930 N N . GLU A 1 369 ? 36.137 12.284 42.050 1.00 86.69 369 GLU A N 1
ATOM 2931 C CA . GLU A 1 369 ? 36.619 13.646 41.782 1.00 86.69 369 GLU A CA 1
ATOM 2932 C C . GLU A 1 369 ? 37.247 14.302 43.026 1.00 86.69 369 GLU A C 1
ATOM 2934 O O . GLU A 1 369 ? 38.253 14.987 42.905 1.00 86.69 369 GLU A O 1
ATOM 2939 N N . LEU A 1 370 ? 36.700 14.055 44.222 1.00 83.38 370 LEU A N 1
ATOM 2940 C CA . LEU A 1 370 ? 37.260 14.531 45.497 1.00 83.38 370 LEU A CA 1
ATOM 2941 C C . LEU A 1 370 ? 38.492 13.741 45.974 1.00 83.38 370 LEU A C 1
ATOM 2943 O O . LEU A 1 370 ? 39.240 14.233 46.811 1.00 83.38 370 LEU A O 1
ATOM 2947 N N . LEU A 1 371 ? 38.688 12.510 45.499 1.00 82.56 371 LEU A N 1
ATOM 2948 C CA . LEU A 1 371 ? 39.887 11.710 45.778 1.00 82.56 371 LEU A CA 1
ATOM 2949 C C . LEU A 1 371 ? 41.003 11.980 44.762 1.00 82.56 371 LEU A C 1
ATOM 2951 O O . LEU A 1 371 ? 42.174 11.910 45.121 1.00 82.56 371 LEU A O 1
ATOM 2955 N N . ASP A 1 372 ? 40.632 12.289 43.518 1.00 82.69 372 ASP A N 1
ATOM 2956 C CA . ASP A 1 372 ? 41.538 12.671 42.433 1.00 82.69 372 ASP A CA 1
ATOM 2957 C C . ASP A 1 372 ? 41.882 14.174 42.473 1.00 82.69 372 ASP A C 1
ATOM 2959 O O . ASP A 1 372 ? 42.802 14.601 41.774 1.00 82.69 372 ASP A O 1
ATOM 2963 N N . SER A 1 373 ? 41.177 14.993 43.269 1.00 71.69 373 SER A N 1
ATOM 2964 C CA . SER A 1 373 ? 41.593 16.375 43.516 1.00 71.69 373 SER A CA 1
ATOM 2965 C C . SER A 1 373 ? 42.948 16.362 44.222 1.00 71.69 373 SER A C 1
ATOM 2967 O O . SER A 1 373 ? 43.076 15.754 45.285 1.00 71.69 373 SER A O 1
ATOM 2969 N N . GLU A 1 374 ? 43.942 16.992 43.589 1.00 68.25 374 GLU A N 1
ATOM 2970 C CA . GLU A 1 374 ? 45.351 17.006 43.993 1.00 68.25 374 GLU A CA 1
ATOM 2971 C C . GLU A 1 374 ? 45.536 17.251 45.503 1.00 68.25 374 GLU A C 1
ATOM 2973 O O . GLU A 1 374 ? 44.766 18.010 46.104 1.00 68.25 374 GLU A O 1
ATOM 2978 N N . PRO A 1 375 ? 46.553 16.629 46.138 1.00 68.44 375 PRO A N 1
ATOM 2979 C CA . PRO A 1 375 ? 46.896 16.951 47.518 1.00 68.44 375 PRO A CA 1
ATOM 2980 C C . PRO A 1 375 ? 47.110 18.461 47.641 1.00 68.44 375 PRO A C 1
ATOM 2982 O O . PRO A 1 375 ? 47.665 19.076 46.731 1.00 68.44 375 PRO A O 1
ATOM 2985 N N . LEU A 1 376 ? 46.626 19.027 48.753 1.00 57.50 376 LEU A N 1
ATOM 2986 C CA . LEU A 1 376 ? 46.649 20.456 49.068 1.00 57.50 376 LEU A CA 1
ATOM 2987 C C . LEU A 1 376 ? 47.913 21.118 48.503 1.00 57.50 376 LEU A C 1
ATOM 2989 O O . LEU A 1 376 ? 49.025 20.724 48.858 1.00 57.50 376 LEU A O 1
ATOM 2993 N N . ASN A 1 377 ? 47.739 22.099 47.615 1.00 65.44 377 ASN A N 1
ATOM 2994 C CA . ASN A 1 377 ? 48.861 22.833 47.043 1.00 65.44 377 ASN A CA 1
ATOM 2995 C C . ASN A 1 377 ? 49.741 23.345 48.195 1.00 65.44 377 ASN A C 1
ATOM 2997 O O . ASN A 1 377 ? 49.218 23.840 49.195 1.00 65.44 377 ASN A O 1
ATOM 3001 N N . GLU A 1 378 ? 51.069 23.261 48.078 1.00 74.62 378 GLU A N 1
ATOM 3002 C CA . GLU A 1 378 ? 51.988 23.689 49.152 1.00 74.62 378 GLU A CA 1
ATOM 3003 C C . GLU A 1 378 ? 51.746 25.148 49.598 1.00 74.62 378 GLU A C 1
ATOM 3005 O O . GLU A 1 378 ? 52.128 25.558 50.697 1.00 74.62 378 GLU A O 1
ATOM 3010 N N . GLU A 1 379 ? 51.118 25.960 48.743 1.00 73.69 379 GLU A N 1
ATOM 3011 C CA . GLU A 1 379 ? 50.669 27.317 49.056 1.00 73.69 379 GLU A CA 1
ATOM 3012 C C . GLU A 1 379 ? 49.519 27.347 50.074 1.00 73.69 379 GLU A C 1
ATOM 3014 O O . GLU A 1 379 ? 49.567 28.134 51.022 1.00 73.69 379 GLU A O 1
ATOM 3019 N N . ASP A 1 380 ? 48.544 26.449 49.954 1.00 75.50 380 ASP A N 1
ATOM 3020 C CA . ASP A 1 380 ? 47.419 26.336 50.885 1.00 75.50 380 ASP A CA 1
ATOM 3021 C C . ASP A 1 380 ? 47.868 25.779 52.242 1.00 75.50 380 ASP A C 1
ATOM 3023 O O . ASP A 1 380 ? 47.416 26.246 53.293 1.00 75.50 380 ASP A O 1
ATOM 3027 N N . GLU A 1 381 ? 48.843 24.862 52.257 1.00 80.19 381 GLU A N 1
ATOM 3028 C CA . GLU A 1 381 ? 49.470 24.416 53.508 1.00 80.19 381 GLU A CA 1
ATOM 3029 C C . GLU A 1 381 ? 50.190 25.566 54.227 1.00 80.19 381 GLU A C 1
ATOM 3031 O O . GLU A 1 381 ? 50.081 25.707 55.451 1.00 80.19 381 GLU A O 1
ATOM 3036 N N . LYS A 1 382 ? 50.884 26.441 53.485 1.00 82.88 382 LYS A N 1
ATOM 3037 C CA . LYS A 1 382 ? 51.530 27.637 54.052 1.00 82.88 382 LYS A CA 1
ATOM 3038 C C . LYS A 1 382 ? 50.504 28.622 54.610 1.00 82.88 382 LYS A C 1
ATOM 3040 O O . LYS A 1 382 ? 50.757 29.229 55.654 1.00 82.88 382 LYS A O 1
ATOM 3045 N N . ILE A 1 383 ? 49.346 28.778 53.966 1.00 84.25 383 ILE A N 1
ATOM 3046 C CA . ILE A 1 383 ? 48.258 29.635 54.463 1.00 84.25 383 ILE A CA 1
ATOM 3047 C C . ILE A 1 383 ? 47.687 29.073 55.772 1.00 84.25 383 ILE A C 1
ATOM 3049 O O . ILE A 1 383 ? 47.560 29.822 56.745 1.00 84.25 383 ILE A O 1
ATOM 3053 N N . LEU A 1 384 ? 47.435 27.763 55.846 1.00 82.19 384 LEU A N 1
ATOM 3054 C CA . LEU A 1 384 ? 46.946 27.099 57.061 1.00 82.19 384 LEU A CA 1
ATOM 3055 C C . LEU A 1 384 ? 47.955 27.159 58.216 1.00 82.19 384 LEU A C 1
ATOM 3057 O O . LEU A 1 384 ? 47.578 27.427 59.358 1.00 82.19 384 LEU A O 1
ATOM 3061 N N . GLN A 1 385 ? 49.249 26.973 57.943 1.00 85.44 385 GLN A N 1
ATOM 3062 C CA . GLN A 1 385 ? 50.288 27.128 58.966 1.00 85.44 385 GLN A CA 1
ATOM 3063 C C . GLN A 1 385 ? 50.398 28.575 59.460 1.00 85.44 385 GLN A C 1
ATOM 3065 O O . GLN A 1 385 ? 50.598 28.809 60.653 1.00 85.44 385 GLN A O 1
ATOM 3070 N N . ASN A 1 386 ? 50.235 29.557 58.570 1.00 84.38 386 ASN A N 1
ATOM 3071 C CA . ASN A 1 386 ? 50.226 30.968 58.950 1.00 84.38 386 ASN A CA 1
ATOM 3072 C C . ASN A 1 386 ? 48.983 31.353 59.763 1.00 84.38 386 ASN A C 1
ATOM 3074 O O . ASN A 1 386 ? 49.090 32.223 60.627 1.00 84.38 386 ASN A O 1
ATOM 3078 N N . GLN A 1 387 ? 47.831 30.719 59.527 1.00 85.81 387 GLN A N 1
ATOM 3079 C CA . GLN A 1 387 ? 46.635 30.899 60.355 1.00 85.81 387 GLN A CA 1
ATOM 3080 C C . GLN A 1 387 ? 46.818 30.295 61.750 1.00 85.81 387 GLN A C 1
ATOM 3082 O O . GLN A 1 387 ? 46.642 31.017 62.727 1.00 85.81 387 GLN A O 1
ATOM 3087 N N . LYS A 1 388 ? 47.312 29.053 61.861 1.00 85.38 388 LYS A N 1
ATOM 3088 C CA . LYS A 1 388 ? 47.636 28.446 63.168 1.00 85.38 388 LYS A CA 1
ATOM 3089 C C . LYS A 1 388 ? 48.634 29.284 63.970 1.00 85.38 388 LYS A C 1
ATOM 3091 O O . LYS A 1 388 ? 48.416 29.569 65.138 1.00 85.38 388 LYS A O 1
ATOM 3096 N N . ARG A 1 389 ? 49.689 29.792 63.319 1.00 78.88 389 ARG A N 1
ATOM 3097 C CA . ARG A 1 389 ? 50.664 30.698 63.959 1.00 78.88 389 ARG A CA 1
ATOM 3098 C C . ARG A 1 389 ? 50.080 32.044 64.395 1.00 78.88 389 ARG A C 1
ATOM 3100 O O . ARG A 1 389 ? 50.711 32.725 65.203 1.00 78.88 389 ARG A O 1
ATOM 3107 N N . LYS A 1 390 ? 48.961 32.484 63.811 1.00 81.19 390 LYS A N 1
ATOM 3108 C CA . LYS A 1 390 ? 48.246 33.696 64.239 1.00 81.19 390 LYS A CA 1
ATOM 3109 C C . LYS A 1 390 ? 47.319 33.406 65.415 1.00 81.19 390 LYS A C 1
ATOM 3111 O O . LYS A 1 390 ? 47.244 34.250 66.298 1.00 81.19 390 LYS A O 1
ATOM 3116 N N . GLU A 1 391 ? 46.677 32.241 65.435 1.00 78.94 391 GLU A N 1
ATOM 3117 C CA . GLU A 1 391 ? 45.844 31.785 66.555 1.00 78.94 391 GLU A CA 1
ATOM 3118 C C . GLU A 1 391 ? 46.681 31.524 67.813 1.00 78.94 391 GLU A C 1
ATOM 3120 O O . GLU A 1 391 ? 46.308 31.993 68.876 1.00 78.94 391 GLU A O 1
ATOM 3125 N N . ASP A 1 392 ? 47.872 30.927 67.691 1.00 77.38 392 ASP A N 1
ATOM 3126 C CA . ASP A 1 392 ? 48.788 30.701 68.829 1.00 77.38 392 ASP A CA 1
ATOM 3127 C C . ASP A 1 392 ? 49.421 31.994 69.395 1.00 77.38 392 ASP A C 1
ATOM 3129 O O . ASP A 1 392 ? 50.141 31.963 70.395 1.00 77.38 392 ASP A O 1
ATOM 3133 N N . LYS A 1 393 ? 49.234 33.135 68.718 1.00 70.44 393 LYS A N 1
ATOM 3134 C CA . LYS A 1 393 ? 49.735 34.454 69.147 1.00 70.44 393 LYS A CA 1
ATOM 3135 C C . LYS A 1 393 ? 48.647 35.353 69.738 1.00 70.44 393 LYS A C 1
ATOM 3137 O O . LYS A 1 393 ? 48.980 36.465 70.157 1.00 70.44 393 LYS A O 1
ATOM 3142 N N . GLN A 1 394 ? 47.392 34.912 69.732 1.00 62.22 394 GLN A N 1
ATOM 3143 C CA . GLN A 1 394 ? 46.314 35.501 70.527 1.00 62.22 394 GLN A CA 1
ATOM 3144 C C . GLN A 1 394 ? 46.209 34.759 71.854 1.00 62.22 394 GLN A C 1
ATOM 3146 O O . GLN A 1 394 ? 45.910 35.449 72.854 1.00 62.22 394 GLN A O 1
#

Organism: NCBI:txid2856

Sequence (394 aa):
MQLLPYSIVRTLPLLGVVCTAFHNPQHHGIYHVQEISRLTSPTTSLNLATQDSSDSDNPENDKNSEGMGVKNKGLLRLAKLSLEDYQWRQALFKSSEAERKVEESLARMMGDEPSYVRPMDASSEKIGPLGLLEKSSVDWLLNVIDEEARRAEKIVGQGGALVRPYEATTPEGELGPLGMVEKNFVDFLESIRQSERIRSQAKVLRPKDLDESQRGPLGKAELEAVEKINDIFYSEKVRAQQSWRRGRRVRPIDVPGPLGDFEMAVLDVVKAEQLRKREKEENARGFALRPKDSKVKGPLGELEQQAVEAVRKLTDEERYRLRSVKRFLDEKRPMEQDRMGVLGFVETVMVGIIRAPILMFQIIARVKELLDSEPLNEEDEKILQNQKRKEDKQ